Protein 5FLW (pdb70)

Radius of gyration: 26.95 Å; Cα contacts (8 Å, |Δi|>4): 1816; chains: 2; bounding box: 67×59×71 Å

Solvent-accessible surface area: 22455 Å² total; per-residue (Å²): 144,69,43,0,9,16,47,2,93,13,93,85,62,88,40,0,6,1,1,0,1,2,6,32,85,28,75,116,27,21,32,0,0,0,6,18,10,89,132,25,74,67,7,31,1,1,12,0,7,13,6,103,68,16,84,52,3,138,32,61,36,84,5,1,82,58,33,78,117,38,0,3,0,0,57,71,57,3,5,32,12,0,5,1,0,65,0,85,77,64,34,83,26,0,1,2,2,2,0,1,24,82,116,93,52,52,1,4,1,1,1,1,25,5,110,40,21,48,14,122,10,59,4,28,2,0,3,2,22,36,22,23,42,3,36,12,1,1,23,16,50,13,112,113,25,30,1,20,1,0,0,0,0,84,86,56,0,1,2,0,3,84,6,6,116,27,4,20,2,1,33,46,52,10,9,48,44,119,5,53,150,55,84,77,0,3,29,1,2,7,8,5,30,21,118,42,36,16,2,2,0,0,0,41,38,45,104,125,107,22,12,21,2,42,9,0,18,5,107,66,8,105,14,129,28,49,105,15,109,64,8,10,64,158,51,27,88,0,15,4,0,27,0,3,16,3,8,22,58,48,141,58,59,36,72,0,125,112,4,6,0,1,0,0,8,44,61,82,170,69,16,6,56,0,24,0,0,1,0,51,6,72,8,46,143,22,89,4,45,2,87,44,39,146,122,36,70,48,86,63,118,130,140,66,47,0,9,16,42,2,84,13,87,93,49,89,43,0,7,2,1,0,3,1,6,35,72,26,83,115,38,23,35,0,0,0,6,18,11,104,133,26,63,69,7,34,2,1,10,0,10,14,6,105,67,14,76,50,3,139,34,73,36,83,5,2,88,59,36,79,121,56,2,1,0,0,57,87,48,0,6,25,12,0,5,2,0,66,0,85,71,64,36,83,27,0,1,1,3,1,0,0,30,85,119,74,47,45,0,4,0,1,2,2,24,5,111,36,24,50,12,123,9,58,6,29,2,0,0,2,20,40,24,22,40,3,41,12,2,1,22,15,46,11,101,115,24,29,1,19,0,0,0,0,0,81,84,54,0,1,2,0,2,79,5,5,115,28,4,20,1,1,34,46,56,10,9,49,44,121,4,53,151,56,82,78,0,2,22,1,2,7,8,5,17,24,115,42,35,16,2,1,0,0,0,40,36,50,94,113,104,19,13,22,2,42,15,0,19,5,111,65,9,106,13,132,26,47,103,14,104,58,8,9,67,159,52,29,88,0,14,4,0,20,0,3,16,3,7,18,58,42,141,64,58,40,67,0,118,110,5,5,0,2,0,1,10,31,58,86,170,72,10,5,59,0,23,1,0,1,0,52,7,72,10,47,138,20,89,4,44,2,93,37,48,146,119,32,71,48,85,64,115,127

Secondary structure (DSSP, 8-state):
---EEE--B-TTSSBP--SS-EEEEETTEEEEEEE--TT-SS---EEEEEESSSSS-EEEEEEE----TTSTTSTTSEEEEEEEEE-TTT--EEEEEEEE-TTS---EEEEEEESSTT-PPEEEEEEEETT----SEEEEE-TTS-EEEEEEETTTEEEEEEEPTTSSSEEEEEEEEPPTT-SS--EEEEEEEETTEEEEEEE---TTS----EEEEESSTTSPPPPPEESS-TTSHHHHSEEEEEEE-SSSTTS-S-EEEEEE---TT-GGG--EEEEEEEEETTEEE----TTSBS-S--/---EEE--B-TTSSBP--SS-EEEEETTEEEEEEE--TT-SS---EEEEEESSSS--EEEEEEE----TTSTTSTTSEEEEEEEEE-TTT--EEEEEEEE-TTS---EEEEEEESSTT-PPEEEEEEEETT----SEEEEE-TTS-EEEEEEETTTEEEEEEEPTTSSSEEEEEEEEPPTT-SS--EEEEEEEETTEEEEEEE-S-TTS----EEEEESSTTSPPPPPEESS-TTSHHHH-EEEEEEE-SSSTTS-S-EEEEEE---TTSGGG--EEEEE-EEETTEEE----TTSBS-S--

Foldseek 3Di:
DAFFWDQDDAPVGHGDQQALWAWDDDPQKIKIWHQQAQPHFFGAAIWIWIDNPVRHTHTLGGQEGQDDPPDLRHRQWGWHNKYWDQQVVPRKIKIWTQRAHPVGPPQWIWIWIANDPSHNTHTDDTDDDVPFHFGAWYKDADPVGWIWIWTWTAQFEIFTFTADSRRGGTDDRLAGDCADVGSYYFHLWEWAAAPQKIKIKGAHPPPLWAAQIWIWIANGSSDPTHHTGGAEDHPLSLLQFGWNYKFADDPDRNHGQKIKTKTWNADNVRRSRTIIGIAIWGDDDGHIHGDDDPPHDDHSHD/DAFFWDQDAAPVRHGDQQALWAWDQDPQKIKIWHAQAQPAFFHAAIWIWIDNPVRHTHTLGGQEGQDDPPDLRHRQWGWHNKYWDQQPVPRKIKIWTQRAHPVRPVQWIWIWIANDSSHNTHTDDTDDDVSFHFGAWDKDADPVRWIWIWTWTAQFEIFTFTADSRRGGTDDRLAGDPAPPGSYYFHLWEWAAAPQKIKIKGAHPPPLWQAQIWIWMASGSSDPIHHTDGQEDHPLSLLQFTWNYKFANDPDRNHGQWIKTKTWNADNVRRSRTIIGIAIWGDDDGHIHTDDDPPHPDGSHD

Nearest PDB structures (foldseek):
  5flw-assembly2_B  TM=1.002E+00  e=1.159E-60  Bifidobacterium bifidum S17
  7byt-assembly1_A  TM=9.485E-01  e=9.754E-29  Phanerodontia chrysosporium
  7byx-assembly4_D  TM=9.470E-01  e=1.621E-28  Phanerodontia chrysosporium
  7byv-assembly1_A  TM=9.436E-01  e=2.312E-28  Phanerodontia chrysosporium
  3nqh-assembly1_A  TM=9.311E-01  e=1.367E-27  Bacteroides thetaiotaomicron VPI-5482

B-factor: mean 21.94, std 13.7, range [8.06, 80.35]

CATH classification: 2.115.10.20

Sequence (604 aa):
DRFGAFLPHDTSGDVAQLHGIGLQKFGDTWYAYGENKVVNGNLFQGVCCYTTTDFIAWRSHGIVLDVQEDGSALAADRIGERPKVLHCPATGKYVMYIHAETPDYGYAHIGVAVVADAPTGPFAFQTTITWRGYLSRDIGVFQDEEDGSGYIIMSEDRDHGTHIYRLADDYLTIVEDVACERATDYPYGLESPTIIKKDGLYYWFGSQLTSWDTNDNKYSTATDLHGPWSEWKLFAPEGAKTYDSQVDIVVPLDDDPYNSEHFLFIGDRWQQEHDLGNSPIVQMPISIADGVASLTWSDTYEGTTHRDRFGAFLPHDTSSGDVAQLHGIGLQKFGDTWYAYGENKVNGNLFQGVCCYTTTDFIAWRSHGIVLDVQEDGSALAADRIGERPKVLHCPATGKYVMYIHAETPDYGYAHIGVAVVADAPTGPFAFQTTITWRGYLSRDIGVFQDEDGSGYIIMSEDRDHGTHIYRLADDYLTIIVEDVACERATDYPYGLESPTIIKKDGLYYWFGSQLTSWDTNDNKYSTATDLHGPWSEWKLFAPEGAKTYDSQVDIVVPLDDDPYNSSEHFLFIGDRWQEHDLGNSPIVQMPISIADGVASSLTWSDTYEEGTTHR

Structure (mmCIF, N/CA/C/O backbone):
data_5FLW
#
_entry.id   5FLW
#
_cell.length_a   64.926
_cell.length_b   67.343
_cell.length_c   202.126
_cell.angle_alpha   90.00
_cell.angle_beta   90.00
_cell.angle_gamma   90.00
#
_symmetry.space_group_name_H-M   'P 21 21 21'
#
loop_
_entity.id
_entity.type
_entity.pdbx_description
1 polymer EXO-BETA-1,3-GALACTANASE
2 non-polymer 2-[BIS-(2-HYDROXY-ETHYL)-AMINO]-2-HYDROXYMETHYL-PROPANE-1,3-DIOL
3 water water
#
loop_
_atom_site.group_PDB
_atom_site.id
_atom_site.type_symbol
_atom_site.label_atom_id
_atom_site.label_alt_id
_atom_site.label_comp_id
_atom_site.label_asym_id
_atom_site.label_entity_id
_atom_site.label_seq_id
_atom_site.pdbx_PDB_ins_code
_atom_site.Cartn_x
_atom_site.Cartn_y
_atom_site.Cartn_z
_atom_site.occupancy
_atom_site.B_iso_or_equiv
_atom_site.auth_seq_id
_atom_site.auth_comp_id
_atom_site.auth_asym_id
_atom_site.auth_atom_id
_atom_site.pdbx_PDB_model_num
ATOM 1 N N . ASP A 1 3 ? 14.204 17.629 -53.432 1.00 27.70 3 ASP A N 1
ATOM 2 C CA . ASP A 1 3 ? 14.871 16.365 -53.080 1.00 36.64 3 ASP A CA 1
ATOM 3 C C . ASP A 1 3 ? 15.701 15.860 -54.229 1.00 31.05 3 ASP A C 1
ATOM 4 O O . ASP A 1 3 ? 15.465 16.222 -55.376 1.00 34.40 3 ASP A O 1
ATOM 9 N N . ARG A 1 4 ? 16.602 14.934 -53.937 1.00 22.27 4 ARG A N 1
ATOM 10 C CA . ARG A 1 4 ? 17.425 14.318 -54.971 1.00 19.56 4 ARG A CA 1
ATOM 11 C C . ARG A 1 4 ? 17.140 12.821 -54.935 1.00 17.44 4 ARG A C 1
ATOM 12 O O . ARG A 1 4 ? 17.547 12.128 -54.000 1.00 19.61 4 ARG A O 1
ATOM 20 N N . PHE A 1 5 ? 16.397 12.332 -55.928 1.00 17.37 5 PHE A N 1
ATOM 21 C CA . PHE A 1 5 ? 16.009 10.931 -55.985 1.00 16.89 5 PHE A CA 1
ATOM 22 C C . PHE A 1 5 ? 16.497 10.285 -57.275 1.00 14.79 5 PHE A C 1
ATOM 23 O O . PHE A 1 5 ? 16.569 10.930 -58.328 1.00 15.74 5 PHE A O 1
ATOM 31 N N . GLY A 1 6 ? 16.798 8.987 -57.176 1.00 16.62 6 GLY A N 1
ATOM 32 C CA . GLY A 1 6 ? 17.233 8.176 -58.299 1.00 15.39 6 GLY A CA 1
ATOM 33 C C . GLY A 1 6 ? 18.527 7.449 -57.988 1.00 17.89 6 GLY A C 1
ATOM 34 O O . GLY A 1 6 ? 18.829 7.161 -56.815 1.00 16.18 6 GLY A O 1
ATOM 35 N N . ALA A 1 7 ? 19.294 7.146 -59.038 1.00 14.06 7 ALA A N 1
ATOM 36 C CA . ALA A 1 7 ? 20.573 6.463 -58.936 1.00 13.93 7 ALA A CA 1
ATOM 37 C C . ALA A 1 7 ? 21.660 7.457 -59.344 1.00 17.48 7 ALA A C 1
ATOM 38 O O . ALA A 1 7 ? 21.553 8.107 -60.394 1.00 15.16 7 ALA A O 1
ATOM 40 N N . PHE A 1 8 ? 22.692 7.597 -58.505 1.00 14.34 8 PHE A N 1
ATOM 41 C CA . PHE A 1 8 ? 23.725 8.589 -58.772 1.00 13.02 8 PHE A CA 1
ATOM 42 C C . PHE A 1 8 ? 24.930 8.321 -57.884 1.00 14.15 8 PHE A C 1
ATOM 43 O O . PHE A 1 8 ? 24.847 7.614 -56.860 1.00 12.56 8 PHE A O 1
ATOM 51 N N . LEU A 1 9 ? 26.056 8.908 -58.295 1.00 13.52 9 LEU A N 1
ATOM 52 C CA . LEU A 1 9 ? 27.270 8.870 -57.493 1.00 12.33 9 LEU A CA 1
ATOM 53 C C . LEU A 1 9 ? 27.363 10.183 -56.713 1.00 12.38 9 LEU A C 1
ATOM 54 O O . LEU A 1 9 ? 27.547 11.252 -57.322 1.00 12.93 9 LEU A O 1
ATOM 59 N N . PRO A 1 10 ? 27.211 10.163 -55.388 1.00 13.10 10 PRO A N 1
ATOM 60 C CA . PRO A 1 10 ? 27.235 11.418 -54.623 1.00 13.31 10 PRO A CA 1
ATOM 61 C C . PRO A 1 10 ? 28.650 11.975 -54.482 1.00 11.51 10 PRO A C 1
ATOM 62 O O . PRO A 1 10 ? 29.649 11.256 -54.533 1.00 11.63 10 PRO A O 1
ATOM 66 N N . HIS A 1 11 ? 28.692 13.300 -54.280 1.00 12.71 11 HIS A N 1
ATOM 67 C CA . HIS A 1 11 ? 29.898 14.077 -54.029 1.00 12.75 11 HIS A CA 1
ATOM 68 C C . HIS A 1 11 ? 29.692 14.915 -52.773 1.00 12.52 11 HIS A C 1
ATOM 69 O O . HIS A 1 11 ? 28.558 15.232 -52.397 1.00 14.48 11 HIS A O 1
ATOM 76 N N . ASP A 1 12 ? 30.794 15.187 -52.081 1.00 12.36 12 ASP A N 1
ATOM 77 C CA . ASP A 1 12 ? 30.723 16.081 -50.938 1.00 11.68 12 ASP A CA 1
ATOM 78 C C . ASP A 1 12 ? 31.015 17.528 -51.357 1.00 14.30 12 ASP A C 1
ATOM 79 O O . ASP A 1 12 ? 31.372 17.816 -52.508 1.00 13.78 12 ASP A O 1
ATOM 84 N N . THR A 1 13 ? 30.863 18.448 -50.406 1.00 13.29 13 THR A N 1
ATOM 85 C CA . THR A 1 13 ? 31.034 19.869 -50.702 1.00 14.24 13 THR A CA 1
ATOM 86 C C . THR A 1 13 ? 32.497 20.265 -50.916 1.00 14.53 13 THR A C 1
ATOM 87 O O . THR A 1 13 ? 32.762 21.426 -51.251 1.00 16.96 13 THR A O 1
ATOM 91 N N . SER A 1 14 ? 33.441 19.346 -50.707 1.00 15.66 14 SER A N 1
ATOM 92 C CA . SER A 1 14 ? 34.847 19.558 -51.019 1.00 15.73 14 SER A CA 1
ATOM 93 C C . SER A 1 14 ? 35.198 19.129 -52.444 1.00 15.89 14 SER A C 1
ATOM 94 O O . SER A 1 14 ? 36.354 19.293 -52.852 1.00 21.77 14 SER A O 1
ATOM 97 N N . GLY A 1 15 ? 34.245 18.584 -53.205 1.00 15.33 15 GLY A N 1
ATOM 98 C CA . GLY A 1 15 ? 34.539 18.116 -54.548 1.00 14.52 15 GLY A CA 1
ATOM 99 C C . GLY A 1 15 ? 34.984 16.661 -54.670 1.00 17.28 15 GLY A C 1
ATOM 100 O O . GLY A 1 15 ? 35.324 16.225 -55.776 1.00 21.40 15 GLY A O 1
ATOM 101 N N . ASP A 1 16 ? 35.078 15.917 -53.576 1.00 12.26 16 ASP A N 1
ATOM 102 C CA . ASP A 1 16 ? 35.411 14.494 -53.636 1.00 12.73 16 ASP A CA 1
ATOM 103 C C . ASP A 1 16 ? 34.159 13.622 -53.775 1.00 13.36 16 ASP A C 1
ATOM 104 O O . ASP A 1 16 ? 33.066 13.986 -53.311 1.00 13.07 16 ASP A O 1
ATOM 109 N N . VAL A 1 17 ? 34.320 12.453 -54.417 1.00 10.91 17 VAL A N 1
ATOM 110 C CA . VAL A 1 17 ? 33.273 11.449 -54.303 1.00 12.04 17 VAL A CA 1
ATOM 111 C C . VAL A 1 17 ? 32.955 11.196 -52.820 1.00 10.10 17 VAL A C 1
ATOM 112 O O . VAL A 1 17 ? 33.869 10.968 -52.020 1.00 14.56 17 VAL A O 1
ATOM 116 N N . ALA A 1 18 ? 31.660 11.222 -52.449 1.00 12.36 18 ALA A N 1
ATOM 117 C CA . ALA A 1 18 ? 31.256 10.906 -51.071 1.00 11.20 18 ALA A CA 1
ATOM 118 C C . ALA A 1 18 ? 31.192 9.383 -50.925 1.00 10.65 18 ALA A C 1
ATOM 119 O O . ALA A 1 18 ? 30.455 8.715 -51.661 1.00 12.69 18 ALA A O 1
ATOM 121 N N . GLN A 1 19 ? 31.970 8.834 -49.985 1.00 10.09 19 GLN A N 1
ATOM 122 C CA . GLN A 1 19 ? 32.056 7.388 -49.760 1.00 10.56 19 GLN A CA 1
ATOM 123 C C . GLN A 1 19 ? 30.841 6.905 -48.944 1.00 11.06 19 GLN A C 1
ATOM 124 O O . GLN A 1 19 ? 30.935 6.400 -47.815 1.00 11.07 19 GLN A O 1
ATOM 130 N N . LEU A 1 20 ? 29.667 7.074 -49.545 1.00 9.45 20 LEU A N 1
ATOM 131 C CA . LEU A 1 20 ? 28.408 6.720 -48.887 1.00 10.62 20 LEU A CA 1
ATOM 132 C C . LEU A 1 20 ? 28.047 5.260 -49.206 1.00 14.05 20 LEU A C 1
ATOM 133 O O . LEU A 1 20 ? 27.005 4.962 -49.807 1.00 15.02 20 LEU A O 1
ATOM 138 N N . HIS A 1 21 ? 28.935 4.348 -48.779 1.00 11.12 21 HIS A N 1
ATOM 139 C CA . HIS A 1 21 ? 28.832 2.924 -49.084 1.00 10.44 21 HIS A CA 1
ATOM 140 C C . HIS A 1 21 ? 28.596 2.143 -47.796 1.00 10.94 21 HIS A C 1
ATOM 141 O O . HIS A 1 21 ? 29.339 2.309 -46.814 1.00 10.11 21 HIS A O 1
ATOM 148 N N . GLY A 1 22 ? 27.572 1.289 -47.811 1.00 10.55 22 GLY A N 1
ATOM 149 C CA . GLY A 1 22 ? 27.215 0.505 -46.636 1.00 10.26 22 GLY A CA 1
ATOM 150 C C . GLY A 1 22 ? 26.909 1.349 -45.415 1.00 10.49 22 GLY A C 1
ATOM 151 O O . GLY A 1 22 ? 27.249 0.949 -44.303 1.00 10.80 22 GLY A O 1
ATOM 152 N N . ILE A 1 23 ? 26.223 2.501 -45.592 1.00 10.34 23 ILE A N 1
ATOM 153 C CA . ILE A 1 23 ? 26.224 3.528 -44.542 1.00 10.33 23 ILE A CA 1
ATOM 154 C C . ILE A 1 23 ? 25.336 3.170 -43.351 1.00 14.08 23 ILE A C 1
ATOM 155 O O . ILE A 1 23 ? 24.314 2.462 -43.458 1.00 12.68 23 ILE A O 1
ATOM 160 N N . GLY A 1 24 ? 25.721 3.728 -42.197 1.00 12.71 24 GLY A N 1
ATOM 161 C CA . GLY A 1 24 ? 24.786 4.002 -41.131 1.00 11.35 24 GLY A CA 1
ATOM 162 C C . GLY A 1 24 ? 24.401 5.470 -41.202 1.00 13.37 24 GLY A C 1
ATOM 163 O O . GLY A 1 24 ? 25.183 6.312 -41.678 1.00 12.82 24 GLY A O 1
ATOM 164 N N . LEU A 1 25 ? 23.169 5.766 -40.736 1.00 12.71 25 LEU A N 1
ATOM 165 C CA . LEU A 1 25 ? 22.641 7.125 -40.650 1.00 12.94 25 LEU A CA 1
ATOM 166 C C . LEU A 1 25 ? 22.015 7.331 -39.283 1.00 16.04 25 LEU A C 1
ATOM 167 O O . LEU A 1 25 ? 21.228 6.494 -38.825 1.00 17.30 25 LEU A O 1
ATOM 172 N N . GLN A 1 26 ? 22.313 8.476 -38.660 1.00 14.73 26 GLN A N 1
ATOM 173 C CA . GLN A 1 26 ? 21.740 8.864 -37.379 1.00 16.94 26 GLN A CA 1
ATOM 174 C C . GLN A 1 26 ? 21.460 10.353 -37.402 1.00 16.69 26 GLN A C 1
ATOM 175 O O . GLN A 1 26 ? 22.266 11.121 -37.922 1.00 16.18 26 GLN A O 1
ATOM 181 N N . LYS A 1 27 ? 20.321 10.759 -36.837 1.00 17.46 27 LYS A N 1
ATOM 182 C CA . LYS A 1 27 ? 20.009 12.173 -36.671 1.00 19.49 27 LYS A CA 1
ATOM 183 C C . LYS A 1 27 ? 20.341 12.569 -35.235 1.00 19.85 27 LYS A C 1
ATOM 184 O O . LYS A 1 27 ? 19.750 12.031 -34.293 1.00 22.87 27 LYS A O 1
ATOM 190 N N . PHE A 1 28 ? 21.312 13.474 -35.072 1.00 17.98 28 PHE A N 1
ATOM 191 C CA . PHE A 1 28 ? 21.683 14.032 -33.773 1.00 18.51 28 PHE A CA 1
ATOM 192 C C . PHE A 1 28 ? 21.454 15.536 -33.851 1.00 21.21 28 PHE A C 1
ATOM 193 O O . PHE A 1 28 ? 22.046 16.211 -34.707 1.00 23.59 28 PHE A O 1
ATOM 201 N N . GLY A 1 29 ? 20.642 16.068 -32.936 1.00 23.88 29 GLY A N 1
ATOM 202 C CA . GLY A 1 29 ? 20.168 17.432 -33.102 1.00 22.58 29 GLY A CA 1
ATOM 203 C C . GLY A 1 29 ? 19.336 17.569 -34.376 1.00 38.78 29 GLY A C 1
ATOM 204 O O . GLY A 1 29 ? 18.446 16.755 -34.680 1.00 25.67 29 GLY A O 1
ATOM 205 N N . ASP A 1 30 ? 19.646 18.594 -35.165 1.00 26.22 30 ASP A N 1
ATOM 206 C CA . ASP A 1 30 ? 18.919 18.878 -36.390 1.00 38.76 30 ASP A CA 1
ATOM 207 C C . ASP A 1 30 ? 19.652 18.378 -37.647 1.00 25.14 30 ASP A C 1
ATOM 208 O O . ASP A 1 30 ? 19.249 18.712 -38.771 1.00 28.43 30 ASP A O 1
ATOM 213 N N . THR A 1 31 ? 20.698 17.565 -37.477 1.00 20.11 31 THR A N 1
ATOM 214 C CA . THR A 1 31 ? 21.598 17.188 -38.558 1.00 19.35 31 THR A CA 1
ATOM 215 C C . THR A 1 31 ? 21.679 15.672 -38.690 1.00 19.31 31 THR A C 1
ATOM 216 O O . THR A 1 31 ? 21.742 14.956 -37.683 1.00 18.69 31 THR A O 1
ATOM 220 N N . TRP A 1 32 ? 21.681 15.183 -39.938 1.00 16.56 32 TRP A N 1
ATOM 221 C CA . TRP A 1 32 ? 21.903 13.773 -40.239 1.00 15.22 32 TRP A CA 1
ATOM 222 C C . TRP A 1 32 ? 23.397 13.489 -40.359 1.00 15.59 32 TRP A C 1
ATOM 223 O O . TRP A 1 32 ? 24.127 14.240 -41.013 1.00 16.06 32 TRP A O 1
ATOM 234 N N . TYR A 1 33 ? 23.840 12.409 -39.722 1.00 13.27 33 TYR A N 1
ATOM 235 C CA . TYR A 1 33 ? 25.219 11.948 -39.793 1.00 12.63 33 TYR A CA 1
ATOM 236 C C . TYR A 1 33 ? 25.250 10.612 -40.520 1.00 13.22 33 TYR A C 1
ATOM 237 O O . TYR A 1 33 ? 24.592 9.660 -40.083 1.00 15.23 33 TYR A O 1
ATOM 246 N N . ALA A 1 34 ? 26.036 10.529 -41.594 1.00 12.00 34 ALA A N 1
ATOM 247 C CA . ALA A 1 34 ? 26.269 9.276 -42.312 1.00 10.88 34 ALA A CA 1
ATOM 248 C C . ALA A 1 34 ? 27.670 8.753 -41.998 1.00 11.81 34 ALA A C 1
ATOM 249 O O . ALA A 1 34 ? 28.632 9.530 -41.922 1.00 12.73 34 ALA A O 1
ATOM 251 N N . TYR A 1 35 ? 27.788 7.436 -41.829 1.00 10.60 35 TYR A N 1
ATOM 252 C CA . TYR A 1 35 ? 29.081 6.784 -41.621 1.00 12.39 35 TYR A CA 1
ATOM 253 C C . TYR A 1 35 ? 29.234 5.737 -42.721 1.00 10.46 35 TYR A C 1
ATOM 254 O O . TYR A 1 35 ? 28.435 4.803 -42.786 1.00 11.94 35 TYR A O 1
ATOM 263 N N . GLY A 1 36 ? 30.247 5.890 -43.586 1.00 10.60 36 GLY A N 1
ATOM 264 C CA . GLY A 1 36 ? 30.374 5.033 -44.748 1.00 11.83 36 GLY A CA 1
ATOM 265 C C . GLY A 1 36 ? 31.734 4.366 -44.865 1.00 11.71 36 GLY A C 1
ATOM 266 O O . GLY A 1 36 ? 32.725 4.786 -44.248 1.00 10.25 36 GLY A O 1
ATOM 267 N N . GLU A 1 37 ? 31.768 3.290 -45.676 1.00 9.52 37 GLU A N 1
ATOM 268 C CA . GLU A 1 37 ? 33.031 2.613 -45.980 1.00 8.06 37 GLU A CA 1
ATOM 269 C C . GLU A 1 37 ? 33.863 3.461 -46.939 1.00 9.73 37 GLU A C 1
ATOM 270 O O . GLU A 1 37 ? 33.415 3.765 -48.040 1.00 11.27 37 GLU A O 1
ATOM 276 N N . ASN A 1 38 ? 35.095 3.812 -46.553 1.00 10.23 38 ASN A N 1
ATOM 277 C CA . ASN A 1 38 ? 36.023 4.422 -47.504 1.00 10.59 38 ASN A CA 1
ATOM 278 C C . ASN A 1 38 ? 36.543 3.321 -48.433 1.00 11.98 38 ASN A C 1
ATOM 279 O O . ASN A 1 38 ? 37.249 2.406 -47.979 1.00 11.62 38 ASN A O 1
ATOM 284 N N . LYS A 1 39 ? 36.207 3.391 -49.733 1.00 10.21 39 LYS A N 1
ATOM 285 C CA . LYS A 1 39 ? 36.588 2.332 -50.666 1.00 12.49 39 LYS A CA 1
ATOM 286 C C . LYS A 1 39 ? 37.381 2.853 -51.867 1.00 9.87 39 LYS A C 1
ATOM 287 O O . LYS A 1 39 ? 37.395 2.202 -52.923 1.00 12.07 39 LYS A O 1
ATOM 293 N N A VAL A 1 40 ? 38.068 3.997 -51.711 0.55 11.34 40 VAL A N 1
ATOM 294 N N B VAL A 1 40 ? 38.064 3.995 -51.713 0.45 11.83 40 VAL A N 1
ATOM 295 C CA A VAL A 1 40 ? 38.737 4.640 -52.849 0.55 12.21 40 VAL A CA 1
ATOM 296 C CA B VAL A 1 40 ? 38.730 4.643 -52.844 0.45 12.00 40 VAL A CA 1
ATOM 297 C C A VAL A 1 40 ? 39.752 3.719 -53.506 0.55 12.37 40 VAL A C 1
ATOM 298 C C B VAL A 1 40 ? 39.744 3.718 -53.506 0.45 12.73 40 VAL A C 1
ATOM 299 O O A VAL A 1 40 ? 39.979 3.800 -54.720 0.55 16.29 40 VAL A O 1
ATOM 300 O O B VAL A 1 40 ? 39.935 3.766 -54.728 0.45 15.98 40 VAL A O 1
ATOM 307 N N . ASN A 1 41 ? 40.379 2.842 -52.731 1.00 12.28 41 ASN A N 1
ATOM 308 C CA . ASN A 1 41 ? 41.398 1.944 -53.243 1.00 12.62 41 ASN A CA 1
ATOM 309 C C . ASN A 1 41 ? 41.014 0.469 -53.096 1.00 15.18 41 ASN A C 1
ATOM 310 O O . ASN A 1 41 ? 41.890 -0.385 -52.930 1.00 15.63 41 ASN A O 1
ATOM 315 N N . GLY A 1 42 ? 39.708 0.148 -53.154 1.00 11.73 42 GLY A N 1
ATOM 316 C CA . GLY A 1 42 ? 39.291 -1.248 -53.229 1.00 10.34 42 GLY A CA 1
ATOM 317 C C . GLY A 1 42 ? 38.623 -1.768 -51.962 1.00 12.60 42 GLY A C 1
ATOM 318 O O . GLY A 1 42 ? 38.066 -0.985 -51.186 1.00 12.21 42 GLY A O 1
ATOM 319 N N . ASN A 1 43 ? 38.690 -3.087 -51.725 1.00 12.83 43 ASN A N 1
ATOM 320 C CA . ASN A 1 43 ? 37.855 -3.762 -50.733 1.00 10.99 43 ASN A CA 1
ATOM 321 C C . ASN A 1 43 ? 38.449 -3.852 -49.325 1.00 12.49 43 ASN A C 1
ATOM 322 O O . ASN A 1 43 ? 37.730 -4.279 -48.409 1.00 10.42 43 ASN A O 1
ATOM 327 N N . LEU A 1 44 ? 39.728 -3.508 -49.123 1.00 11.42 44 LEU A N 1
ATOM 328 C CA . LEU A 1 44 ? 40.306 -3.639 -47.786 1.00 11.26 44 LEU A CA 1
ATOM 329 C C . LEU A 1 44 ? 39.984 -2.400 -46.934 1.00 9.48 44 LEU A C 1
ATOM 330 O O . LEU A 1 44 ? 39.613 -1.333 -47.437 1.00 10.54 44 LEU A O 1
ATOM 335 N N . PHE A 1 45 ? 40.149 -2.545 -45.622 1.00 11.10 45 PHE A N 1
ATOM 336 C CA . PHE A 1 45 ? 39.756 -1.468 -44.726 1.00 10.65 45 PHE A CA 1
ATOM 337 C C . PHE A 1 45 ? 40.623 -0.224 -44.927 1.00 12.50 45 PHE A C 1
ATOM 338 O O . PHE A 1 45 ? 41.857 -0.290 -44.803 1.00 11.96 45 PHE A O 1
ATOM 346 N N . GLN A 1 46 ? 39.964 0.926 -45.210 1.00 10.24 46 GLN A N 1
ATOM 347 C CA . GLN A 1 46 ? 40.629 2.206 -45.425 1.00 10.59 46 GLN A CA 1
ATOM 348 C C . GLN A 1 46 ? 40.032 3.291 -44.530 1.00 9.69 46 GLN A C 1
ATOM 349 O O . GLN A 1 46 ? 40.204 4.491 -44.796 1.00 12.06 46 GLN A O 1
ATOM 355 N N . GLY A 1 47 ? 39.313 2.896 -43.482 1.00 10.65 47 GLY A N 1
ATOM 356 C CA . GLY A 1 47 ? 38.706 3.858 -42.581 1.00 12.27 47 GLY A CA 1
ATOM 357 C C . GLY A 1 47 ? 37.205 4.002 -42.801 1.00 10.80 47 GLY A C 1
ATOM 358 O O . GLY A 1 47 ? 36.624 3.517 -43.788 1.00 10.73 47 GLY A O 1
ATOM 359 N N . VAL A 1 48 ? 36.585 4.681 -41.832 1.00 10.45 48 VAL A N 1
ATOM 360 C CA . VAL A 1 48 ? 35.175 5.036 -41.870 1.00 10.01 48 VAL A CA 1
ATOM 361 C C . VAL A 1 48 ? 35.090 6.543 -42.098 1.00 12.93 48 VAL A C 1
ATOM 362 O O . VAL A 1 48 ? 35.664 7.331 -41.331 1.00 11.02 48 VAL A O 1
ATOM 366 N N . CYS A 1 49 ? 34.367 6.925 -43.153 1.00 11.95 49 CYS A N 1
ATOM 367 C CA . CYS A 1 49 ? 34.136 8.320 -43.517 1.00 11.66 49 CYS A CA 1
ATOM 368 C C . CYS A 1 49 ? 32.835 8.822 -42.901 1.00 10.11 49 CYS A C 1
ATOM 369 O O . CYS A 1 49 ? 31.812 8.133 -42.952 1.00 13.18 49 CYS A O 1
ATOM 372 N N . CYS A 1 50 ? 32.861 10.063 -42.403 1.00 10.04 50 CYS A N 1
ATOM 373 C CA . CYS A 1 50 ? 31.680 10.706 -41.839 1.00 11.12 50 CYS A CA 1
ATOM 374 C C . CYS A 1 50 ? 31.264 11.891 -42.707 1.00 12.11 50 CYS A C 1
ATOM 375 O O . CYS A 1 50 ? 32.115 12.702 -43.099 1.00 13.06 50 CYS A O 1
ATOM 378 N N . TYR A 1 51 ? 29.953 11.988 -43.004 1.00 11.84 51 TYR A N 1
ATOM 379 C CA . TYR A 1 51 ? 29.376 13.139 -43.696 1.00 13.49 51 TYR A CA 1
ATOM 380 C C . TYR A 1 51 ? 28.125 13.607 -42.961 1.00 13.19 51 TYR A C 1
ATOM 381 O O . TYR A 1 51 ? 27.429 12.806 -42.329 1.00 13.78 51 TYR A O 1
ATOM 390 N N . THR A 1 52 ? 27.832 14.904 -43.049 1.00 12.95 52 THR A N 1
ATOM 391 C CA . THR A 1 52 ? 26.586 15.433 -42.507 1.00 13.81 52 THR A CA 1
ATOM 392 C C . THR A 1 52 ? 25.735 16.073 -43.601 1.00 13.92 52 THR A C 1
ATOM 393 O O . THR A 1 52 ? 26.241 16.536 -44.635 1.00 14.49 52 THR A O 1
ATOM 397 N N . THR A 1 53 ? 24.427 16.108 -43.346 1.00 15.54 53 THR A N 1
ATOM 398 C CA . THR A 1 53 ? 23.484 16.728 -44.268 1.00 14.68 53 THR A CA 1
ATOM 399 C C . THR A 1 53 ? 22.247 17.157 -43.497 1.00 16.69 53 THR A C 1
ATOM 400 O O . THR A 1 53 ? 21.916 16.598 -42.444 1.00 15.88 53 THR A O 1
ATOM 404 N N . THR A 1 54 ? 21.565 18.152 -44.043 1.00 15.59 54 THR A N 1
ATOM 405 C CA . THR A 1 54 ? 20.212 18.444 -43.610 1.00 20.20 54 THR A CA 1
ATOM 406 C C . THR A 1 54 ? 19.184 18.200 -44.705 1.00 26.77 54 THR A C 1
ATOM 407 O O . THR A 1 54 ? 17.977 18.262 -44.425 1.00 26.46 54 THR A O 1
ATOM 411 N N . ASP A 1 55 ? 19.623 17.881 -45.940 1.00 20.08 55 ASP A N 1
ATOM 412 C CA . ASP A 1 55 ? 18.682 17.740 -47.043 1.00 19.20 55 ASP A CA 1
ATOM 413 C C . ASP A 1 55 ? 18.904 16.513 -47.916 1.00 18.42 55 ASP A C 1
ATOM 414 O O . ASP A 1 55 ? 18.118 16.309 -48.852 1.00 18.79 55 ASP A O 1
ATOM 419 N N . PHE A 1 56 ? 19.937 15.707 -47.661 1.00 17.07 56 PHE A N 1
ATOM 420 C CA . PHE A 1 56 ? 20.291 14.557 -48.503 1.00 15.72 56 PHE A CA 1
ATOM 421 C C . PHE A 1 56 ? 20.621 14.968 -49.933 1.00 15.33 56 PHE A C 1
ATOM 422 O O . PHE A 1 56 ? 20.583 14.143 -50.847 1.00 15.87 56 PHE A O 1
ATOM 430 N N . ILE A 1 57 ? 20.963 16.239 -50.124 1.00 14.82 57 ILE A N 1
ATOM 431 C CA . ILE A 1 57 ? 21.497 16.751 -51.389 1.00 16.79 57 ILE A CA 1
ATOM 432 C C . ILE A 1 57 ? 22.973 17.116 -51.240 1.00 15.39 57 ILE A C 1
ATOM 433 O O . ILE A 1 57 ? 23.831 16.561 -51.933 1.00 17.27 57 ILE A O 1
ATOM 438 N N . ALA A 1 58 ? 23.291 18.044 -50.325 1.00 15.60 58 ALA A N 1
ATOM 439 C CA . ALA A 1 58 ? 24.669 18.440 -50.046 1.00 16.49 58 ALA A CA 1
ATOM 440 C C . ALA A 1 58 ? 25.220 17.647 -48.868 1.00 16.19 58 ALA A C 1
ATOM 441 O O . ALA A 1 58 ? 24.562 17.498 -47.831 1.00 16.28 58 ALA A O 1
ATOM 443 N N . TRP A 1 59 ? 26.445 17.168 -49.014 1.00 13.18 59 TRP A N 1
ATOM 444 C CA . TRP A 1 59 ? 27.074 16.343 -47.982 1.00 14.33 59 TRP A CA 1
ATOM 445 C C . TRP A 1 59 ? 28.380 16.988 -47.548 1.00 15.00 59 TRP A C 1
ATOM 446 O O . TRP A 1 59 ? 29.295 17.156 -48.361 1.00 15.37 59 TRP A O 1
ATOM 457 N N . ARG A 1 60 ? 28.465 17.356 -46.277 1.00 13.89 60 ARG A N 1
ATOM 458 C CA . ARG A 1 60 ? 29.685 17.960 -45.767 1.00 13.45 60 ARG A CA 1
ATOM 459 C C . ARG A 1 60 ? 30.578 16.879 -45.146 1.00 14.50 60 ARG A C 1
ATOM 460 O O . ARG A 1 60 ? 30.158 16.161 -44.233 1.00 15.31 60 ARG A O 1
ATOM 468 N N . SER A 1 61 ? 31.808 16.761 -45.633 1.00 12.74 61 SER A N 1
ATOM 469 C CA . SER A 1 61 ? 32.718 15.759 -45.112 1.00 12.59 61 SER A CA 1
ATOM 470 C C . SER A 1 61 ? 33.254 16.159 -43.734 1.00 15.46 61 SER A C 1
ATOM 471 O O . SER A 1 61 ? 33.619 17.319 -43.501 1.00 14.31 61 SER A O 1
ATOM 474 N N . HIS A 1 62 ? 33.318 15.188 -42.819 1.00 13.54 62 HIS A N 1
ATOM 475 C CA . HIS A 1 62 ? 34.041 15.318 -41.558 1.00 15.24 62 HIS A CA 1
ATOM 476 C C . HIS A 1 62 ? 35.275 14.409 -41.501 1.00 13.74 62 HIS A C 1
ATOM 477 O O . HIS A 1 62 ? 35.804 14.140 -40.411 1.00 14.90 62 HIS A O 1
ATOM 484 N N . GLY A 1 63 ? 35.720 13.911 -42.668 1.00 12.92 63 GLY A N 1
ATOM 485 C CA . GLY A 1 63 ? 36.936 13.134 -42.751 1.00 15.03 63 GLY A CA 1
ATOM 486 C C . GLY A 1 63 ? 36.770 11.712 -42.248 1.00 12.80 63 GLY A C 1
ATOM 487 O O . GLY A 1 63 ? 35.666 11.211 -42.015 1.00 12.87 63 GLY A O 1
ATOM 488 N N . ILE A 1 64 ? 37.912 11.052 -42.093 1.00 11.62 64 ILE A N 1
ATOM 489 C CA . ILE A 1 64 ? 37.957 9.687 -41.574 1.00 12.26 64 ILE A CA 1
ATOM 490 C C . ILE A 1 64 ? 37.855 9.762 -40.050 1.00 14.40 64 ILE A C 1
ATOM 491 O O . ILE A 1 64 ? 38.733 10.335 -39.393 1.00 15.34 64 ILE A O 1
ATOM 496 N N . VAL A 1 65 ? 36.785 9.173 -39.495 1.00 11.98 65 VAL A N 1
ATOM 497 C CA . VAL A 1 65 ? 36.507 9.214 -38.060 1.00 11.70 65 VAL A CA 1
ATOM 498 C C . VAL A 1 65 ? 36.899 7.921 -37.331 1.00 11.29 65 VAL A C 1
ATOM 499 O O . VAL A 1 65 ? 37.006 7.936 -36.097 1.00 12.90 65 VAL A O 1
ATOM 503 N N . LEU A 1 66 ? 37.110 6.818 -38.053 1.00 11.63 66 LEU A N 1
ATOM 504 C CA . LEU A 1 66 ? 37.725 5.606 -37.506 1.00 12.43 66 LEU A CA 1
ATOM 505 C C . LEU A 1 66 ? 38.843 5.234 -38.477 1.00 11.45 66 LEU A C 1
ATOM 506 O O . LEU A 1 66 ? 38.577 4.888 -39.637 1.00 12.24 66 LEU A O 1
ATOM 511 N N . ASP A 1 67 ? 40.081 5.363 -38.030 1.00 12.26 67 ASP A N 1
ATOM 512 C CA . ASP A 1 67 ? 41.224 5.168 -38.904 1.00 12.62 67 ASP A CA 1
ATOM 513 C C . ASP A 1 67 ? 41.506 3.684 -39.109 1.00 13.09 67 ASP A C 1
ATOM 514 O O . ASP A 1 67 ? 41.108 2.821 -38.314 1.00 11.76 67 ASP A O 1
ATOM 519 N N . VAL A 1 68 ? 42.237 3.403 -40.195 1.00 13.04 68 VAL A N 1
ATOM 520 C CA . VAL A 1 68 ? 42.973 2.151 -40.278 1.00 12.53 68 VAL A CA 1
ATOM 521 C C . VAL A 1 68 ? 43.864 2.037 -39.040 1.00 12.60 68 VAL A C 1
ATOM 522 O O . VAL A 1 68 ? 44.497 3.014 -38.623 1.00 14.87 68 VAL A O 1
ATOM 526 N N . GLN A 1 69 ? 43.896 0.849 -38.436 1.00 11.01 69 GLN A N 1
ATOM 527 C CA . GLN A 1 69 ? 44.645 0.604 -37.207 1.00 12.04 69 GLN A CA 1
ATOM 528 C C . GLN A 1 69 ? 45.986 -0.076 -37.529 1.00 12.30 69 GLN A C 1
ATOM 529 O O . GLN A 1 69 ? 46.302 -0.364 -38.687 1.00 12.56 69 GLN A O 1
ATOM 535 N N . GLU A 1 70 ? 46.778 -0.362 -36.494 1.00 12.56 70 GLU A N 1
ATOM 536 C CA . GLU A 1 70 ? 48.123 -0.862 -36.740 1.00 12.75 70 GLU A CA 1
ATOM 537 C C . GLU A 1 70 ? 48.098 -2.340 -37.130 1.00 13.20 70 GLU A C 1
ATOM 538 O O . GLU A 1 70 ? 47.151 -3.085 -36.836 1.00 12.99 70 GLU A O 1
ATOM 544 N N . ASP A 1 71 ? 49.164 -2.747 -37.819 1.00 14.08 71 ASP A N 1
ATOM 545 C CA . ASP A 1 71 ? 49.339 -4.137 -38.202 1.00 12.47 71 ASP A CA 1
ATOM 546 C C . ASP A 1 71 ? 49.229 -5.035 -36.973 1.00 15.22 71 ASP A C 1
ATOM 547 O O . ASP A 1 71 ? 49.762 -4.723 -35.903 1.00 14.30 71 ASP A O 1
ATOM 552 N N . GLY A 1 72 ? 48.537 -6.166 -37.137 1.00 14.68 72 GLY A N 1
ATOM 553 C CA . GLY A 1 72 ? 48.281 -7.091 -36.050 1.00 12.32 72 GLY A CA 1
ATOM 554 C C . GLY A 1 72 ? 46.941 -6.898 -35.356 1.00 15.55 72 GLY A C 1
ATOM 555 O O . GLY A 1 72 ? 46.546 -7.769 -34.554 1.00 16.35 72 GLY A O 1
ATOM 556 N N . SER A 1 73 ? 46.236 -5.793 -35.629 1.00 12.47 73 SER A N 1
ATOM 557 C CA . SER A 1 73 ? 44.890 -5.571 -35.108 1.00 9.69 73 SER A CA 1
ATOM 558 C C . SER A 1 73 ? 43.845 -5.995 -36.137 1.00 13.07 73 SER A C 1
ATOM 559 O O . SER A 1 73 ? 44.132 -6.188 -37.328 1.00 12.16 73 SER A O 1
ATOM 562 N N . ALA A 1 74 ? 42.595 -6.099 -35.657 1.00 10.06 74 ALA A N 1
ATOM 563 C CA . ALA A 1 74 ? 41.502 -6.556 -36.514 1.00 12.19 74 ALA A CA 1
ATOM 564 C C . ALA A 1 74 ? 41.057 -5.509 -37.537 1.00 10.21 74 ALA A C 1
ATOM 565 O O . ALA A 1 74 ? 40.241 -5.828 -38.413 1.00 12.39 74 ALA A O 1
ATOM 567 N N . LEU A 1 75 ? 41.568 -4.280 -37.458 1.00 10.24 75 LEU A N 1
ATOM 568 C CA . LEU A 1 75 ? 41.273 -3.238 -38.439 1.00 10.00 75 LEU A CA 1
ATOM 569 C C . LEU A 1 75 ? 42.547 -2.699 -39.088 1.00 10.44 75 LEU A C 1
ATOM 570 O O . LEU A 1 75 ? 42.607 -1.521 -39.474 1.00 11.02 75 LEU A O 1
ATOM 575 N N . ALA A 1 76 ? 43.573 -3.551 -39.209 1.00 11.75 76 ALA A N 1
ATOM 576 C CA . ALA A 1 76 ? 44.784 -3.219 -39.952 1.00 12.96 76 ALA A CA 1
ATOM 577 C C . ALA A 1 76 ? 44.476 -3.119 -41.456 1.00 12.87 76 ALA A C 1
ATOM 578 O O . ALA A 1 76 ? 43.394 -3.500 -41.932 1.00 11.70 76 ALA A O 1
ATOM 580 N N . ALA A 1 77 ? 45.460 -2.603 -42.211 1.00 12.23 77 ALA A N 1
ATOM 581 C CA . ALA A 1 77 ? 45.293 -2.328 -43.638 1.00 11.45 77 ALA A CA 1
ATOM 582 C C . ALA A 1 77 ? 45.035 -3.593 -44.450 1.00 11.88 77 ALA A C 1
ATOM 583 O O . ALA A 1 77 ? 44.542 -3.499 -45.573 1.00 13.55 77 ALA A O 1
ATOM 585 N N . ASP A 1 78 ? 45.373 -4.766 -43.917 1.00 11.75 78 ASP A N 1
ATOM 586 C CA . ASP A 1 78 ? 45.173 -6.019 -44.618 1.00 12.92 78 ASP A CA 1
ATOM 587 C C . ASP A 1 78 ? 43.844 -6.673 -44.278 1.00 13.33 78 ASP A C 1
ATOM 588 O O . ASP A 1 78 ? 43.532 -7.722 -44.861 1.00 15.58 78 ASP A O 1
ATOM 593 N N . ARG A 1 79 ? 43.063 -6.090 -43.364 1.00 10.59 79 ARG A N 1
ATOM 594 C CA . ARG A 1 79 ? 41.761 -6.612 -42.955 1.00 11.31 79 ARG A CA 1
ATOM 595 C C . ARG A 1 79 ? 40.633 -5.892 -43.706 1.00 12.34 79 ARG A C 1
ATOM 596 O O . ARG A 1 79 ? 40.862 -5.012 -44.538 1.00 12.59 79 ARG A O 1
ATOM 604 N N . ILE A 1 80 ? 39.410 -6.277 -43.360 1.00 10.68 80 ILE A N 1
ATOM 605 C CA . ILE A 1 80 ? 38.192 -5.724 -43.936 1.00 11.52 80 ILE A CA 1
ATOM 606 C C . ILE A 1 80 ? 37.286 -5.203 -42.815 1.00 10.09 80 ILE A C 1
ATOM 607 O O . ILE A 1 80 ? 37.142 -5.840 -41.781 1.00 10.48 80 ILE A O 1
ATOM 612 N N . GLY A 1 81 ? 36.690 -4.035 -43.030 1.00 10.44 81 GLY A N 1
ATOM 613 C CA . GLY A 1 81 ? 35.794 -3.407 -42.069 1.00 8.99 81 GLY A CA 1
ATOM 614 C C . GLY A 1 81 ? 34.632 -2.819 -42.838 1.00 10.42 81 GLY A C 1
ATOM 615 O O . GLY A 1 81 ? 34.797 -1.835 -43.546 1.00 10.73 81 GLY A O 1
ATOM 616 N N . GLU A 1 82 ? 33.462 -3.429 -42.696 1.00 10.37 82 GLU A N 1
ATOM 617 C CA . GLU A 1 82 ? 32.281 -3.017 -43.445 1.00 9.64 82 GLU A CA 1
ATOM 618 C C . GLU A 1 82 ? 31.032 -2.632 -42.657 1.00 10.82 82 GLU A C 1
ATOM 619 O O . GLU A 1 82 ? 30.874 -2.988 -41.498 1.00 10.67 82 GLU A O 1
ATOM 625 N N . ARG A 1 83 ? 30.148 -1.903 -43.331 1.00 9.63 83 ARG A N 1
ATOM 626 C CA . ARG A 1 83 ? 28.838 -1.519 -42.803 1.00 9.36 83 ARG A CA 1
ATOM 627 C C . ARG A 1 83 ? 28.897 -0.848 -41.425 1.00 9.32 83 ARG A C 1
ATOM 628 O O . ARG A 1 83 ? 28.197 -1.257 -40.493 1.00 10.88 83 ARG A O 1
ATOM 636 N N . PRO A 1 84 ? 29.687 0.230 -41.281 1.00 9.72 84 PRO A N 1
ATOM 637 C CA . PRO A 1 84 ? 29.780 0.908 -39.981 1.00 9.46 84 PRO A CA 1
ATOM 638 C C . PRO A 1 84 ? 28.430 1.481 -39.569 1.00 10.64 84 PRO A C 1
ATOM 639 O O . PRO A 1 84 ? 27.663 1.976 -40.401 1.00 11.29 84 PRO A O 1
ATOM 643 N N . LYS A 1 85 ? 28.162 1.417 -38.265 1.00 9.93 85 LYS A N 1
ATOM 644 C CA . LYS A 1 85 ? 26.935 1.939 -37.683 1.00 11.95 85 LYS A CA 1
ATOM 645 C C . LYS A 1 85 ? 27.296 2.668 -36.394 1.00 10.79 85 LYS A C 1
ATOM 646 O O . LYS A 1 85 ? 28.247 2.286 -35.708 1.00 11.00 85 LYS A O 1
ATOM 652 N N . VAL A 1 86 ? 26.520 3.702 -36.051 1.00 12.16 86 VAL A N 1
ATOM 653 C CA . VAL A 1 86 ? 26.731 4.481 -34.827 1.00 12.06 86 VAL A CA 1
ATOM 654 C C . VAL A 1 86 ? 25.413 4.607 -34.068 1.00 12.96 86 VAL A C 1
ATOM 655 O O . VAL A 1 86 ? 24.357 4.823 -34.673 1.00 14.24 86 VAL A O 1
ATOM 659 N N . LEU A 1 87 ? 25.477 4.487 -32.736 1.00 12.94 87 LEU A N 1
ATOM 660 C CA . LEU A 1 87 ? 24.361 4.828 -31.863 1.00 12.79 87 LEU A CA 1
ATOM 661 C C . LEU A 1 87 ? 24.864 5.761 -30.769 1.00 14.27 87 LEU A C 1
ATOM 662 O O . LEU A 1 87 ? 26.041 5.704 -30.369 1.00 13.38 87 LEU A O 1
ATOM 667 N N . HIS A 1 88 ? 23.964 6.634 -30.296 1.00 15.35 88 HIS A N 1
ATOM 668 C CA . HIS A 1 88 ? 24.231 7.487 -29.142 1.00 16.01 88 HIS A CA 1
ATOM 669 C C . HIS A 1 88 ? 23.675 6.783 -27.900 1.00 20.18 88 HIS A C 1
ATOM 670 O O . HIS A 1 88 ? 22.475 6.469 -27.846 1.00 16.36 88 HIS A O 1
ATOM 677 N N . CYS A 1 89 ? 24.558 6.518 -26.913 1.00 14.14 89 CYS A N 1
ATOM 678 C CA . CYS A 1 89 ? 24.195 5.713 -25.742 1.00 13.71 89 CYS A CA 1
ATOM 679 C C . CYS A 1 89 ? 23.520 6.584 -24.687 1.00 16.01 89 CYS A C 1
ATOM 680 O O . CYS A 1 89 ? 24.169 7.481 -24.133 1.00 17.15 89 CYS A O 1
ATOM 683 N N . PRO A 1 90 ? 22.251 6.340 -24.351 1.00 19.55 90 PRO A N 1
ATOM 684 C CA . PRO A 1 90 ? 21.592 7.224 -23.368 1.00 21.32 90 PRO A CA 1
ATOM 685 C C . PRO A 1 90 ? 22.243 7.206 -21.993 1.00 18.90 90 PRO A C 1
ATOM 686 O O . PRO A 1 90 ? 22.366 8.261 -21.346 1.00 21.63 90 PRO A O 1
ATOM 690 N N . ALA A 1 91 ? 22.698 6.031 -21.535 1.00 21.02 91 ALA A N 1
ATOM 691 C CA . ALA A 1 91 ? 23.187 5.940 -20.163 1.00 18.63 91 ALA A CA 1
ATOM 692 C C . ALA A 1 91 ? 24.527 6.642 -19.992 1.00 23.41 91 ALA A C 1
ATOM 693 O O . ALA A 1 91 ? 24.793 7.187 -18.921 1.00 23.96 91 ALA A O 1
ATOM 695 N N . THR A 1 92 ? 25.366 6.678 -21.038 1.00 19.80 92 THR A N 1
ATOM 696 C CA . THR A 1 92 ? 26.728 7.175 -20.917 1.00 17.87 92 THR A CA 1
ATOM 697 C C . THR A 1 92 ? 26.972 8.470 -21.675 1.00 17.90 92 THR A C 1
ATOM 698 O O . THR A 1 92 ? 27.973 9.138 -21.398 1.00 21.67 92 THR A O 1
ATOM 702 N N . GLY A 1 93 ? 26.123 8.809 -22.648 1.00 17.29 93 GLY A N 1
ATOM 703 C CA . GLY A 1 93 ? 26.358 9.933 -23.531 1.00 16.91 93 GLY A CA 1
ATOM 704 C C . GLY A 1 93 ? 27.410 9.703 -24.603 1.00 17.15 93 GLY A C 1
ATOM 705 O O . GLY A 1 93 ? 27.707 10.633 -25.373 1.00 18.63 93 GLY A O 1
ATOM 706 N N . LYS A 1 94 ? 28.024 8.525 -24.652 1.00 17.38 94 LYS A N 1
ATOM 707 C CA . LYS A 1 94 ? 29.040 8.265 -25.661 1.00 17.50 94 LYS A CA 1
ATOM 708 C C . LYS A 1 94 ? 28.398 7.903 -27.004 1.00 17.39 94 LYS A C 1
ATOM 709 O O . LYS A 1 94 ? 27.238 7.469 -27.089 1.00 16.48 94 LYS A O 1
ATOM 715 N N . TYR A 1 95 ? 29.175 8.093 -28.060 1.00 14.20 95 TYR A N 1
ATOM 716 C CA . TYR A 1 95 ? 28.829 7.604 -29.387 1.00 13.65 95 TYR A CA 1
ATOM 717 C C . TYR A 1 95 ? 29.610 6.314 -29.637 1.00 15.40 95 TYR A C 1
ATOM 718 O O . TYR A 1 95 ? 30.845 6.314 -29.594 1.00 15.37 95 TYR A O 1
ATOM 727 N N . VAL A 1 96 ? 28.891 5.211 -29.860 1.00 13.32 96 VAL A N 1
ATOM 728 C CA . VAL A 1 96 ? 29.498 3.897 -30.042 1.00 11.93 96 VAL A CA 1
ATOM 729 C C . VAL A 1 96 ? 29.340 3.501 -31.503 1.00 13.56 96 VAL A C 1
ATOM 730 O O . VAL A 1 96 ? 28.233 3.561 -32.059 1.00 12.24 96 VAL A O 1
ATOM 734 N N . MET A 1 97 ? 30.450 3.106 -32.122 1.00 10.75 97 MET A N 1
ATOM 735 C CA . MET A 1 97 ? 30.464 2.618 -33.485 1.00 10.44 97 MET A CA 1
ATOM 736 C C . MET A 1 97 ? 30.641 1.097 -33.503 1.00 10.14 97 MET A C 1
ATOM 737 O O . MET A 1 97 ? 31.426 0.538 -32.719 1.00 10.70 97 MET A O 1
ATOM 742 N N . TYR A 1 98 ? 29.877 0.441 -34.391 1.00 10.27 98 TYR A N 1
ATOM 743 C CA . TYR A 1 98 ? 29.934 -0.998 -34.643 1.00 9.76 98 TYR A CA 1
ATOM 744 C C . TYR A 1 98 ? 30.371 -1.213 -36.087 1.00 11.64 98 TYR A C 1
ATOM 745 O O . TYR A 1 98 ? 30.014 -0.428 -36.969 1.00 10.80 98 TYR A O 1
ATOM 754 N N . ILE A 1 99 ? 31.148 -2.266 -36.338 1.00 11.30 99 ILE A N 1
ATOM 755 C CA . ILE A 1 99 ? 31.635 -2.516 -37.693 1.00 10.69 99 ILE A CA 1
ATOM 756 C C . ILE A 1 99 ? 31.737 -4.018 -37.888 1.00 9.67 99 ILE A C 1
ATOM 757 O O . ILE A 1 99 ? 31.999 -4.765 -36.944 1.00 10.86 99 ILE A O 1
ATOM 762 N N . HIS A 1 100 ? 31.490 -4.466 -39.108 1.00 9.63 100 HIS A N 1
ATOM 763 C CA . HIS A 1 100 ? 31.747 -5.864 -39.433 1.00 10.59 100 HIS A CA 1
ATOM 764 C C . HIS A 1 100 ? 33.259 -6.001 -39.645 1.00 9.39 100 HIS A C 1
ATOM 765 O O . HIS A 1 100 ? 33.793 -5.517 -40.655 1.00 9.84 100 HIS A O 1
ATOM 772 N N . ALA A 1 101 ? 33.956 -6.609 -38.667 1.00 10.07 101 ALA A N 1
ATOM 773 C CA . ALA A 1 101 ? 35.383 -6.861 -38.791 1.00 10.01 101 ALA A CA 1
ATOM 774 C C . ALA A 1 101 ? 35.568 -8.222 -39.461 1.00 10.10 101 ALA A C 1
ATOM 775 O O . ALA A 1 101 ? 35.006 -9.229 -39.004 1.00 10.07 101 ALA A O 1
ATOM 777 N N . GLU A 1 102 ? 36.355 -8.247 -40.536 1.00 10.79 102 GLU A N 1
ATOM 778 C CA . GLU A 1 102 ? 36.422 -9.416 -41.397 1.00 10.48 102 GLU A CA 1
ATOM 779 C C . GLU A 1 102 ? 37.865 -9.596 -41.863 1.00 12.41 102 GLU A C 1
ATOM 780 O O . GLU A 1 102 ? 38.681 -8.683 -41.737 1.00 11.40 102 GLU A O 1
ATOM 786 N N . THR A 1 103 ? 38.174 -10.787 -42.386 1.00 12.06 103 THR A N 1
ATOM 787 C CA . THR A 1 103 ? 39.470 -11.073 -42.997 1.00 14.44 103 THR A CA 1
ATOM 788 C C . THR A 1 103 ? 39.255 -11.415 -44.473 1.00 13.69 103 THR A C 1
ATOM 789 O O . THR A 1 103 ? 38.134 -11.759 -44.870 1.00 14.11 103 THR A O 1
ATOM 793 N N . PRO A 1 104 ? 40.298 -11.318 -45.320 1.00 14.60 104 PRO A N 1
ATOM 794 C CA . PRO A 1 104 ? 40.105 -11.628 -46.755 1.00 17.40 104 PRO A CA 1
ATOM 795 C C . PRO A 1 104 ? 39.611 -13.045 -47.023 1.00 17.07 104 PRO A C 1
ATOM 796 O O . PRO A 1 104 ? 38.924 -13.271 -48.032 1.00 20.31 104 PRO A O 1
ATOM 800 N N . ASP A 1 105 ? 39.939 -14.005 -46.150 1.00 14.73 105 ASP A N 1
ATOM 801 C CA . ASP A 1 105 ? 39.426 -15.368 -46.289 1.00 17.00 105 ASP A CA 1
ATOM 802 C C . ASP A 1 105 ? 37.980 -15.493 -45.820 1.00 21.12 105 ASP A C 1
ATOM 803 O O . ASP A 1 105 ? 37.364 -16.554 -46.021 1.00 19.32 105 ASP A O 1
ATOM 808 N N . TYR A 1 106 ? 37.432 -14.442 -45.200 1.00 14.64 106 TYR A N 1
ATOM 809 C CA . TYR A 1 106 ? 36.024 -14.376 -44.830 1.00 14.47 106 TYR A CA 1
ATOM 810 C C . TYR A 1 106 ? 35.592 -15.318 -43.714 1.00 17.63 106 TYR A C 1
ATOM 811 O O . TYR A 1 106 ? 34.385 -15.510 -43.508 1.00 23.13 106 TYR A O 1
ATOM 820 N N . GLY A 1 107 ? 36.533 -15.831 -42.935 1.00 17.28 107 GLY A N 1
ATOM 821 C CA . GLY A 1 107 ? 36.262 -16.708 -41.820 1.00 15.48 107 GLY A CA 1
ATOM 822 C C . GLY A 1 107 ? 36.166 -16.049 -40.468 1.00 15.20 107 GLY A C 1
ATOM 823 O O . GLY A 1 107 ? 35.858 -16.744 -39.493 1.00 17.76 107 GLY A O 1
ATOM 824 N N . TYR A 1 108 ? 36.414 -14.741 -40.355 1.00 11.22 108 TYR A N 1
ATOM 825 C CA . TYR A 1 108 ? 36.484 -14.128 -39.025 1.00 10.86 108 TYR A CA 1
ATOM 826 C C . TYR A 1 108 ? 35.117 -13.742 -38.466 1.00 13.06 108 TYR A C 1
ATOM 827 O O . TYR A 1 108 ? 34.779 -14.094 -37.322 1.00 12.39 108 TYR A O 1
ATOM 836 N N . ALA A 1 109 ? 34.365 -12.942 -39.225 1.00 10.41 109 ALA A N 1
ATOM 837 C CA . ALA A 1 109 ? 32.952 -12.695 -38.962 1.00 10.34 109 ALA A CA 1
ATOM 838 C C . ALA A 1 109 ? 32.705 -12.205 -37.520 1.00 11.04 109 ALA A C 1
ATOM 839 O O . ALA A 1 109 ? 31.974 -12.824 -36.734 1.00 11.87 109 ALA A O 1
ATOM 841 N N . HIS A 1 110 ? 33.299 -11.056 -37.184 1.00 9.05 110 HIS A N 1
ATOM 842 C CA . HIS A 1 110 ? 33.111 -10.443 -35.870 1.00 9.67 110 HIS A CA 1
ATOM 843 C C . HIS A 1 110 ? 32.444 -9.070 -35.995 1.00 10.35 110 HIS A C 1
ATOM 844 O O . HIS A 1 110 ? 32.359 -8.481 -37.081 1.00 10.70 110 HIS A O 1
ATOM 851 N N . ILE A 1 111 ? 32.006 -8.549 -34.839 1.00 10.21 111 ILE A N 1
ATOM 852 C CA . ILE A 1 111 ? 31.621 -7.147 -34.678 1.00 10.32 111 ILE A CA 1
ATOM 853 C C . ILE A 1 111 ? 32.787 -6.433 -33.999 1.00 11.58 111 ILE A C 1
ATOM 854 O O . ILE A 1 111 ? 33.267 -6.886 -32.952 1.00 12.09 111 ILE A O 1
ATOM 859 N N . GLY A 1 112 ? 33.245 -5.320 -34.575 1.00 10.80 112 GLY A N 1
ATOM 860 C CA . GLY A 1 112 ? 34.185 -4.429 -33.898 1.00 10.76 112 GLY A CA 1
ATOM 861 C C . GLY A 1 112 ? 33.448 -3.278 -33.227 1.00 9.58 112 GLY A C 1
ATOM 862 O O . GLY A 1 112 ? 32.427 -2.807 -33.738 1.00 11.58 112 GLY A O 1
ATOM 863 N N . VAL A 1 113 ? 33.955 -2.852 -32.064 1.00 10.15 113 VAL A N 1
ATOM 864 C CA . VAL A 1 113 ? 33.346 -1.798 -31.248 1.00 12.41 113 VAL A CA 1
ATOM 865 C C . VAL A 1 113 ? 34.383 -0.691 -31.031 1.00 12.15 113 VAL A C 1
ATOM 866 O O . VAL A 1 113 ? 35.510 -0.972 -30.598 1.00 11.09 113 VAL A O 1
ATOM 870 N N . ALA A 1 114 ? 33.993 0.567 -31.333 1.00 11.07 114 ALA A N 1
ATOM 871 C CA . ALA A 1 114 ? 34.799 1.769 -31.090 1.00 13.94 114 ALA A CA 1
ATOM 872 C C . ALA A 1 114 ? 33.920 2.836 -30.423 1.00 12.26 114 ALA A C 1
ATOM 873 O O . ALA A 1 114 ? 32.688 2.805 -30.535 1.00 13.74 114 ALA A O 1
ATOM 875 N N A VAL A 1 115 ? 34.555 3.785 -29.725 0.58 12.99 115 VAL A N 1
ATOM 876 N N B VAL A 1 115 ? 34.557 3.778 -29.725 0.42 12.95 115 VAL A N 1
ATOM 877 C CA A VAL A 1 115 ? 33.835 4.745 -28.884 0.58 13.54 115 VAL A CA 1
ATOM 878 C CA B VAL A 1 115 ? 33.827 4.761 -28.928 0.42 10.63 115 VAL A CA 1
ATOM 879 C C A VAL A 1 115 ? 34.386 6.161 -29.082 0.58 12.98 115 VAL A C 1
ATOM 880 C C B VAL A 1 115 ? 34.383 6.165 -29.148 0.42 13.66 115 VAL A C 1
ATOM 881 O O A VAL A 1 115 ? 35.604 6.362 -29.176 0.58 13.85 115 VAL A O 1
ATOM 882 O O B VAL A 1 115 ? 35.589 6.363 -29.329 0.42 15.81 115 VAL A O 1
ATOM 889 N N . ALA A 1 116 ? 33.491 7.147 -29.097 1.00 13.28 116 ALA A N 1
ATOM 890 C CA . ALA A 1 116 ? 33.873 8.551 -29.210 1.00 14.19 116 ALA A CA 1
ATOM 891 C C . ALA A 1 116 ? 33.031 9.400 -28.262 1.00 14.69 116 ALA A C 1
ATOM 892 O O . ALA A 1 116 ? 31.917 9.031 -27.888 1.00 16.43 116 ALA A O 1
ATOM 894 N N . ASP A 1 117 ? 33.555 10.585 -27.922 1.00 14.93 117 ASP A N 1
ATOM 895 C CA . ASP A 1 117 ? 32.785 11.568 -27.151 1.00 15.68 117 ASP A CA 1
ATOM 896 C C . ASP A 1 117 ? 31.887 12.449 -28.003 1.00 15.99 117 ASP A C 1
ATOM 897 O O . ASP A 1 117 ? 30.978 13.085 -27.460 1.00 18.48 117 ASP A O 1
ATOM 902 N N . ALA A 1 118 ? 32.131 12.520 -29.307 1.00 17.25 118 ALA A N 1
ATOM 903 C CA . ALA A 1 118 ? 31.394 13.357 -30.243 1.00 15.92 118 ALA A CA 1
ATOM 904 C C . ALA A 1 118 ? 31.042 12.512 -31.471 1.00 15.08 118 ALA A C 1
ATOM 905 O O . ALA A 1 118 ? 31.748 11.534 -31.758 1.00 15.75 118 ALA A O 1
ATOM 907 N N . PRO A 1 119 ? 29.956 12.847 -32.189 1.00 15.75 119 PRO A N 1
ATOM 908 C CA . PRO A 1 119 ? 29.582 12.028 -33.363 1.00 14.68 119 PRO A CA 1
ATOM 909 C C . PRO A 1 119 ? 30.569 12.106 -34.522 1.00 18.54 119 PRO A C 1
ATOM 910 O O . PRO A 1 119 ? 30.533 11.225 -35.403 1.00 19.02 119 PRO A O 1
ATOM 914 N N . THR A 1 120 ? 31.474 13.083 -34.529 1.00 16.08 120 THR A N 1
ATOM 915 C CA . THR A 1 120 ? 32.503 13.170 -35.555 1.00 16.36 120 THR A CA 1
ATOM 916 C C . THR A 1 120 ? 33.825 12.584 -35.101 1.00 14.94 120 THR A C 1
ATOM 917 O O . THR A 1 120 ? 34.849 12.828 -35.753 1.00 19.01 120 THR A O 1
ATOM 921 N N . GLY A 1 121 ? 33.831 11.815 -34.010 1.00 17.03 121 GLY A N 1
ATOM 922 C CA . GLY A 1 121 ? 35.032 11.147 -33.562 1.00 14.31 121 GLY A CA 1
ATOM 923 C C . GLY A 1 121 ? 36.068 12.077 -32.953 1.00 18.74 121 GLY A C 1
ATOM 924 O O . GLY A 1 121 ? 35.731 13.154 -32.472 1.00 18.58 121 GLY A O 1
ATOM 925 N N . PRO A 1 122 ? 37.346 11.657 -32.947 1.00 18.80 122 PRO A N 1
ATOM 926 C CA . PRO A 1 122 ? 37.837 10.349 -33.417 1.00 18.35 122 PRO A CA 1
ATOM 927 C C . PRO A 1 122 ? 37.296 9.185 -32.589 1.00 16.20 122 PRO A C 1
ATOM 928 O O . PRO A 1 122 ? 37.135 9.320 -31.377 1.00 17.17 122 PRO A O 1
ATOM 932 N N . PHE A 1 123 ? 36.972 8.075 -33.239 1.00 14.22 123 PHE A N 1
ATOM 933 C CA . PHE A 1 123 ? 36.545 6.863 -32.548 1.00 12.77 123 PHE A CA 1
ATOM 934 C C . PHE A 1 123 ? 37.782 6.044 -32.175 1.00 15.36 123 PHE A C 1
ATOM 935 O O . PHE A 1 123 ? 38.722 5.900 -32.970 1.00 17.04 123 PHE A O 1
ATOM 943 N N . ALA A 1 124 ? 37.801 5.543 -30.941 1.00 13.97 124 ALA A N 1
ATOM 944 C CA . ALA A 1 124 ? 38.887 4.705 -30.444 1.00 12.10 124 ALA A CA 1
ATOM 945 C C . ALA A 1 124 ? 38.441 3.242 -30.509 1.00 13.59 124 ALA A C 1
ATOM 946 O O . ALA A 1 124 ? 37.432 2.858 -29.887 1.00 13.06 124 ALA A O 1
ATOM 948 N N . PHE A 1 125 ? 39.180 2.436 -31.269 1.00 11.40 125 PHE A N 1
ATOM 949 C CA . PHE A 1 125 ? 38.863 1.026 -31.443 1.00 10.69 125 PHE A CA 1
ATOM 950 C C . PHE A 1 125 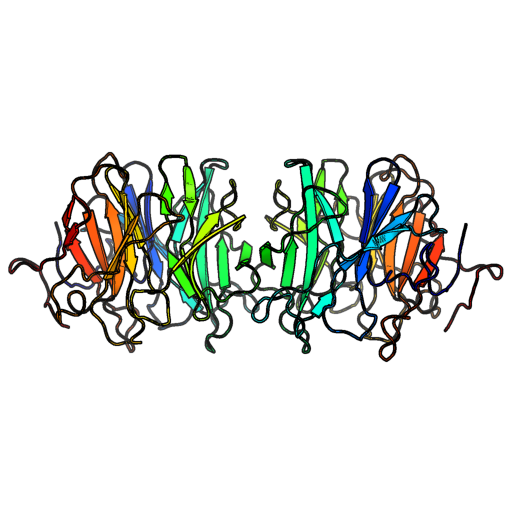? 39.156 0.244 -30.156 1.00 12.83 125 PHE A C 1
ATOM 951 O O . PHE A 1 125 ? 40.294 0.256 -29.654 1.00 11.57 125 PHE A O 1
ATOM 959 N N . GLN A 1 126 ? 38.146 -0.493 -29.669 1.00 11.45 126 GLN A N 1
ATOM 960 C CA . GLN A 1 126 ? 38.249 -1.233 -28.408 1.00 11.10 126 GLN A CA 1
ATOM 961 C C . GLN A 1 126 ? 38.262 -2.751 -28.576 1.00 13.83 126 GLN A C 1
ATOM 962 O O . GLN A 1 126 ? 39.314 -3.374 -28.409 1.00 15.86 126 GLN A O 1
ATOM 968 N N . THR A 1 127 ? 37.139 -3.368 -28.919 1.00 10.67 127 THR A N 1
ATOM 969 C CA . THR A 1 127 ? 37.006 -4.819 -28.874 1.00 10.44 127 THR A CA 1
ATOM 970 C C . THR A 1 127 ? 36.572 -5.374 -30.235 1.00 10.64 127 THR A C 1
ATOM 971 O O . THR A 1 127 ? 36.040 -4.658 -31.099 1.00 10.05 127 THR A O 1
ATOM 975 N N . THR A 1 128 ? 36.765 -6.684 -30.410 1.00 10.59 128 THR A N 1
ATOM 976 C CA . THR A 1 128 ? 35.945 -7.442 -31.346 1.00 9.44 128 THR A CA 1
ATOM 977 C C . THR A 1 128 ? 35.162 -8.451 -30.516 1.00 11.73 128 THR A C 1
ATOM 978 O O . THR A 1 128 ? 35.663 -8.949 -29.499 1.00 10.99 128 THR A O 1
ATOM 982 N N . ILE A 1 129 ? 33.891 -8.677 -30.900 1.00 10.47 129 ILE A N 1
ATOM 983 C CA . ILE A 1 129 ? 32.994 -9.522 -30.129 1.00 11.85 129 ILE A CA 1
ATOM 984 C C . ILE A 1 129 ? 32.168 -10.395 -31.065 1.00 12.60 129 ILE A C 1
ATOM 985 O O . ILE A 1 129 ? 31.964 -10.077 -32.242 1.00 11.48 129 ILE A O 1
ATOM 990 N N . THR A 1 130 ? 31.674 -11.5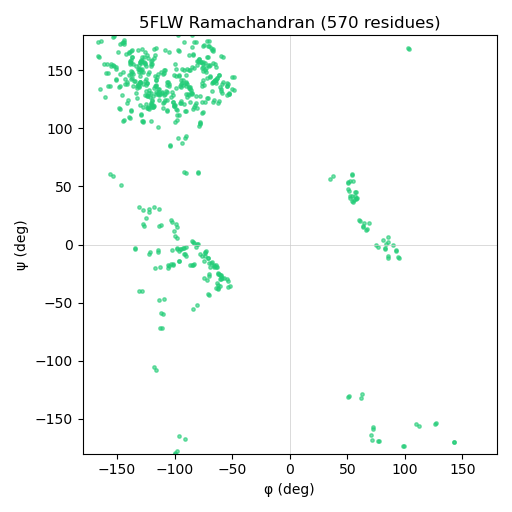01 -30.504 1.00 10.21 130 THR A N 1
ATOM 991 C CA . THR A 1 130 ? 30.640 -12.333 -31.117 1.00 10.94 130 THR A CA 1
ATOM 992 C C . THR A 1 130 ? 29.654 -12.689 -30.012 1.00 12.33 130 THR A C 1
ATOM 993 O O . THR A 1 130 ? 29.977 -12.586 -28.831 1.00 11.18 130 THR A O 1
ATOM 997 N N . TRP A 1 131 ? 28.443 -13.109 -30.403 1.00 11.71 131 TRP A N 1
ATOM 998 C CA . TRP A 1 131 ? 27.531 -13.779 -29.474 1.00 11.19 131 TRP A CA 1
ATOM 999 C C . TRP A 1 131 ? 27.811 -15.279 -29.555 1.00 12.79 131 TRP A C 1
ATOM 1000 O O . TRP A 1 131 ? 27.635 -15.885 -30.615 1.00 12.39 131 TRP A O 1
ATOM 1011 N N . ARG A 1 132 ? 28.294 -15.874 -28.454 1.00 12.62 132 ARG A N 1
ATOM 1012 C CA . ARG A 1 132 ? 28.450 -17.328 -28.334 1.00 13.05 132 ARG A CA 1
ATOM 1013 C C . ARG A 1 132 ? 29.454 -17.939 -29.323 1.00 11.85 132 ARG A C 1
ATOM 1014 O O . ARG A 1 132 ? 29.457 -19.169 -29.520 1.00 12.10 132 ARG A O 1
ATOM 1022 N N . GLY A 1 133 ? 30.305 -17.117 -29.944 1.00 12.29 133 GLY A N 1
ATOM 1023 C CA . GLY A 1 133 ? 31.168 -17.575 -31.010 1.00 11.21 133 GLY A CA 1
ATOM 1024 C C . GLY A 1 133 ? 30.529 -17.605 -32.389 1.00 12.91 133 GLY A C 1
ATOM 1025 O O . GLY A 1 133 ? 31.208 -17.991 -33.351 1.00 14.62 133 GLY A O 1
ATOM 1026 N N . TYR A 1 134 ? 29.259 -17.202 -32.520 1.00 11.42 134 TYR A N 1
ATOM 1027 C CA . TYR A 1 134 ? 28.554 -17.297 -33.796 1.00 11.94 134 TYR A CA 1
ATOM 1028 C C . TYR A 1 134 ? 29.097 -16.294 -34.811 1.00 12.61 134 TYR A C 1
ATOM 1029 O O . TYR A 1 134 ? 29.581 -15.210 -34.458 1.00 11.88 134 TYR A O 1
ATOM 1038 N N . LEU A 1 135 ? 28.947 -16.645 -36.096 1.00 10.27 135 LEU A N 1
ATOM 1039 C CA . LEU A 1 135 ? 29.287 -15.736 -37.182 1.00 10.37 135 LEU A CA 1
ATOM 1040 C C . LEU A 1 135 ? 28.458 -14.464 -37.118 1.00 9.19 135 LEU A C 1
ATOM 1041 O O . LEU A 1 135 ? 27.239 -14.509 -36.943 1.00 11.24 135 LEU A O 1
ATOM 1046 N N . SER A 1 136 ? 29.113 -13.321 -37.311 1.00 9.59 136 SER A N 1
ATOM 1047 C CA . SER A 1 136 ? 28.444 -12.041 -37.541 1.00 10.59 136 SER A CA 1
ATOM 1048 C C . SER A 1 136 ? 29.070 -11.385 -38.774 1.00 12.84 136 SER A C 1
ATOM 1049 O O . SER A 1 136 ? 30.289 -11.160 -38.811 1.00 11.69 136 SER A O 1
ATOM 1052 N N . ARG A 1 137 ? 28.260 -11.125 -39.800 1.00 10.71 137 ARG A N 1
ATOM 1053 C CA . ARG A 1 137 ? 28.744 -10.426 -40.993 1.00 8.68 137 ARG A CA 1
ATOM 1054 C C . ARG A 1 137 ? 28.003 -9.098 -41.170 1.00 11.43 137 ARG A C 1
ATOM 1055 O O . ARG A 1 137 ? 28.245 -8.181 -40.383 1.00 10.90 137 ARG A O 1
ATOM 1063 N N . ASP A 1 138 ? 27.070 -8.967 -42.121 1.00 10.51 138 ASP A N 1
ATOM 1064 C CA . ASP A 1 138 ? 26.374 -7.680 -42.263 1.00 10.71 138 ASP A CA 1
ATOM 1065 C C . ASP A 1 138 ? 25.679 -7.300 -40.962 1.00 9.58 138 ASP A C 1
ATOM 1066 O O . ASP A 1 138 ? 25.109 -8.155 -40.272 1.00 11.70 138 ASP A O 1
ATOM 1071 N N . ILE A 1 139 ? 25.742 -6.010 -40.618 1.00 9.67 139 ILE A N 1
ATOM 1072 C CA . ILE A 1 139 ? 25.112 -5.492 -39.415 1.00 9.56 139 ILE A CA 1
ATOM 1073 C C . ILE A 1 139 ? 24.275 -4.258 -39.750 1.00 11.00 139 ILE A C 1
ATOM 1074 O O . ILE A 1 139 ? 24.506 -3.565 -40.749 1.00 11.90 139 ILE A O 1
ATOM 1079 N N . GLY A 1 140 ? 23.291 -3.999 -38.868 1.00 10.83 140 GLY A N 1
ATOM 1080 C CA . GLY A 1 140 ? 22.594 -2.730 -38.805 1.00 12.60 140 GLY A CA 1
ATOM 1081 C C . GLY A 1 140 ? 22.289 -2.422 -37.350 1.00 10.73 140 GLY A C 1
ATOM 1082 O O . GLY A 1 140 ? 22.556 -3.241 -36.475 1.00 11.91 140 GLY A O 1
ATOM 1083 N N . VAL A 1 141 ? 21.742 -1.230 -37.089 1.00 11.63 141 VAL A N 1
ATOM 1084 C CA . VAL A 1 141 ? 21.379 -0.852 -35.723 1.00 12.65 141 VAL A CA 1
ATOM 1085 C C . VAL A 1 141 ? 19.944 -0.321 -35.649 1.00 15.97 141 VAL A C 1
ATOM 1086 O O . VAL A 1 141 ? 19.379 0.191 -36.626 1.00 15.52 141 VAL A O 1
ATOM 1090 N N . PHE A 1 142 ? 19.365 -0.411 -34.447 1.00 14.89 142 PHE A N 1
ATOM 1091 C CA . PHE A 1 142 ? 18.058 0.174 -34.189 1.00 12.65 142 PHE A CA 1
ATOM 1092 C C . PHE A 1 142 ? 17.992 0.628 -32.727 1.00 15.46 142 PHE A C 1
ATOM 1093 O O . PHE A 1 142 ? 18.417 -0.092 -31.823 1.00 15.50 142 PHE A O 1
ATOM 1101 N N . GLN A 1 143 ? 17.470 1.831 -32.510 1.00 14.42 143 GLN A N 1
ATOM 1102 C CA . GLN A 1 143 ? 17.269 2.382 -31.175 1.00 19.15 143 GLN A CA 1
ATOM 1103 C C . GLN A 1 143 ? 15.775 2.631 -30.976 1.00 18.28 143 GLN A C 1
ATOM 1104 O O . GLN A 1 143 ? 15.164 3.410 -31.721 1.00 17.01 143 GLN A O 1
ATOM 1110 N N . ASP A 1 144 ? 15.190 1.953 -29.986 1.00 16.39 144 ASP A N 1
ATOM 1111 C CA . ASP A 1 144 ? 13.755 1.990 -29.729 1.00 18.18 144 ASP A CA 1
ATOM 1112 C C . ASP A 1 144 ? 13.381 3.212 -28.862 1.00 25.77 144 ASP A C 1
ATOM 1113 O O . ASP A 1 144 ? 14.252 3.924 -28.332 1.00 19.64 144 ASP A O 1
ATOM 1118 N N A GLU A 1 145 ? 12.056 3.428 -28.724 0.50 19.87 145 GLU A N 1
ATOM 1119 N N B GLU A 1 145 ? 12.055 3.445 -28.731 0.50 19.88 145 GLU A N 1
ATOM 1120 C CA A GLU A 1 145 ? 11.550 4.628 -28.060 0.50 22.02 145 GLU A CA 1
ATOM 1121 C CA B GLU A 1 145 ? 11.578 4.647 -28.044 0.50 21.24 145 GLU A CA 1
ATOM 1122 C C A GLU A 1 145 ? 11.897 4.650 -26.577 0.50 24.38 145 GLU A C 1
ATOM 1123 C C B GLU A 1 145 ? 11.965 4.652 -26.575 0.50 24.00 145 GLU A C 1
ATOM 1124 O O A GLU A 1 145 ? 12.012 5.729 -25.982 0.50 28.54 145 GLU A O 1
ATOM 1125 O O B GLU A 1 145 ? 12.147 5.722 -25.983 0.50 31.93 145 GLU A O 1
ATOM 1136 N N . ASP A 1 146 ? 12.061 3.474 -25.968 1.00 23.85 146 ASP A N 1
ATOM 1137 C CA . ASP A 1 146 ? 12.437 3.362 -24.564 1.00 23.03 146 ASP A CA 1
ATOM 1138 C C . ASP A 1 146 ? 13.935 3.524 -24.326 1.00 25.68 146 ASP A C 1
ATOM 1139 O O . ASP A 1 146 ? 14.368 3.390 -23.177 1.00 23.76 146 ASP A O 1
ATOM 1144 N N . GLY A 1 147 ? 14.734 3.749 -25.383 1.00 22.41 147 GLY A N 1
ATOM 1145 C CA . GLY A 1 147 ? 16.174 3.896 -25.263 1.00 23.83 147 GLY A CA 1
ATOM 1146 C C . GLY A 1 147 ? 16.963 2.618 -25.436 1.00 19.51 147 GLY A C 1
ATOM 1147 O O . GLY A 1 147 ? 18.194 2.664 -25.402 1.00 17.69 147 GLY A O 1
ATOM 1148 N N . SER A 1 148 ? 16.302 1.473 -25.581 1.00 18.57 148 SER A N 1
ATOM 1149 C CA . SER A 1 148 ? 17.036 0.240 -25.818 1.00 17.60 148 SER A CA 1
ATOM 1150 C C . SER A 1 148 ? 17.722 0.280 -27.175 1.00 17.76 148 SER A C 1
ATOM 1151 O O . SER A 1 148 ? 17.157 0.775 -28.158 1.00 17.40 148 SER A O 1
ATOM 1154 N N . GLY A 1 149 ? 18.960 -0.229 -27.222 1.00 16.75 149 GLY A N 1
ATOM 1155 C CA . GLY A 1 149 ? 19.727 -0.302 -28.450 1.00 13.45 149 GLY A CA 1
ATOM 1156 C C . GLY A 1 149 ? 19.860 -1.739 -28.919 1.00 15.87 149 GLY A C 1
ATOM 1157 O O . GLY A 1 149 ? 19.944 -2.671 -28.103 1.00 15.99 149 GLY A O 1
ATOM 1158 N N . TYR A 1 150 ? 19.913 -1.912 -30.241 1.00 14.87 150 TYR A N 1
ATOM 1159 C CA . TYR A 1 150 ? 19.973 -3.224 -30.860 1.00 16.84 150 TYR A CA 1
ATOM 1160 C C . TYR A 1 150 ? 20.941 -3.200 -32.026 1.00 14.51 150 TYR A C 1
ATOM 1161 O O . TYR A 1 150 ? 21.046 -2.202 -32.758 1.00 14.13 150 TYR A O 1
ATOM 1170 N N . ILE A 1 151 ? 21.614 -4.326 -32.209 1.00 11.98 151 ILE A N 1
ATOM 1171 C CA A ILE A 1 151 ? 22.398 -4.558 -33.406 0.52 12.82 151 ILE A CA 1
ATOM 1172 C CA B ILE A 1 151 ? 22.419 -4.583 -33.400 0.48 13.57 151 ILE A CA 1
ATOM 1173 C C . ILE A 1 151 ? 21.817 -5.777 -34.124 1.00 12.91 151 ILE A C 1
ATOM 1174 O O . ILE A 1 151 ? 21.580 -6.824 -33.504 1.00 13.28 151 ILE A O 1
ATOM 1183 N N . MET A 1 152 ? 21.544 -5.616 -35.423 1.00 11.11 152 MET A N 1
ATOM 1184 C CA . MET A 1 152 ? 21.100 -6.732 -36.245 1.00 12.18 152 MET A CA 1
ATOM 1185 C C . MET A 1 152 ? 22.324 -7.326 -36.912 1.00 13.48 152 MET A C 1
ATOM 1186 O O . MET A 1 152 ? 23.227 -6.589 -37.326 1.00 13.78 152 MET A O 1
ATOM 1191 N N . SER A 1 153 ? 22.361 -8.655 -37.017 1.00 10.83 153 SER A N 1
ATOM 1192 C CA . SER A 1 153 ? 23.607 -9.335 -37.376 1.00 13.00 153 SER A CA 1
ATOM 1193 C C . SER A 1 153 ? 23.305 -10.594 -38.177 1.00 11.37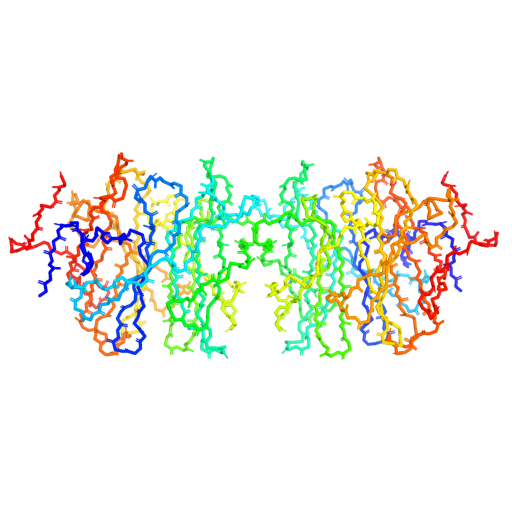 153 SER A C 1
ATOM 1194 O O . SER A 1 153 ? 22.738 -11.550 -37.633 1.00 12.29 153 SER A O 1
ATOM 1197 N N . GLU A 1 154 ? 23.751 -10.633 -39.433 1.00 11.81 154 GLU A N 1
ATOM 1198 C CA . GLU A 1 154 ? 23.536 -11.812 -40.266 1.00 10.39 154 GLU A CA 1
ATOM 1199 C C . GLU A 1 154 ? 24.536 -12.906 -39.900 1.00 9.83 154 GLU A C 1
ATOM 1200 O O . GLU A 1 154 ? 25.751 -12.671 -39.869 1.00 11.68 154 GLU A O 1
ATOM 1206 N N . ASP A 1 155 ? 24.012 -14.105 -39.634 1.00 11.46 155 ASP A N 1
ATOM 1207 C CA . ASP A 1 155 ? 24.774 -15.252 -39.141 1.00 12.03 155 ASP A CA 1
ATOM 1208 C C . ASP A 1 155 ? 24.451 -16.423 -40.067 1.00 13.41 155 ASP A C 1
ATOM 1209 O O . ASP A 1 155 ? 23.338 -16.977 -40.006 1.00 11.57 155 ASP A O 1
ATOM 1214 N N . ARG A 1 156 ? 25.416 -16.795 -40.932 1.00 12.29 156 ARG A N 1
ATOM 1215 C CA . ARG A 1 156 ? 25.109 -17.752 -42.008 1.00 12.72 156 ARG A CA 1
ATOM 1216 C C . ARG A 1 156 ? 24.610 -19.106 -41.488 1.00 15.57 156 ARG A C 1
ATOM 1217 O O . ARG A 1 156 ? 23.881 -19.814 -42.204 1.00 16.34 156 ARG A O 1
ATOM 1225 N N . ASP A 1 157 ? 24.993 -19.498 -40.263 1.00 12.66 157 ASP A N 1
ATOM 1226 C CA . ASP A 1 157 ? 24.586 -20.806 -39.761 1.00 14.17 157 ASP A CA 1
ATOM 1227 C C . ASP A 1 157 ? 23.185 -20.804 -39.142 1.00 15.63 157 ASP A C 1
ATOM 1228 O O . ASP A 1 157 ? 22.613 -21.886 -38.964 1.00 19.00 157 ASP A O 1
ATOM 1233 N N . HIS A 1 158 ? 22.626 -19.617 -38.777 1.00 15.32 158 HIS A N 1
ATOM 1234 C CA . HIS A 1 158 ? 21.397 -19.586 -37.972 1.00 16.27 158 HIS A CA 1
ATOM 1235 C C . HIS A 1 158 ? 20.279 -18.716 -38.530 1.00 18.59 158 HIS A C 1
ATOM 1236 O O . HIS A 1 158 ? 19.093 -19.101 -38.451 1.00 19.28 158 HIS A O 1
ATOM 1243 N N . GLY A 1 159 ? 20.608 -17.551 -39.062 1.00 14.12 159 GLY A N 1
ATOM 1244 C CA . GLY A 1 159 ? 19.634 -16.577 -39.480 1.00 15.98 159 GLY A CA 1
ATOM 1245 C C . GLY A 1 159 ? 20.164 -15.207 -39.152 1.00 14.95 159 GLY A C 1
ATOM 1246 O O . GLY A 1 159 ? 21.332 -15.041 -38.793 1.00 14.24 159 GLY A O 1
ATOM 1247 N N . THR A 1 160 ? 19.304 -14.195 -39.278 1.00 13.95 160 THR A N 1
ATOM 1248 C CA . THR A 1 160 ? 19.712 -12.838 -38.944 1.00 12.89 160 THR A CA 1
ATOM 1249 C C . THR A 1 160 ? 19.163 -12.494 -37.559 1.00 15.49 160 THR A C 1
ATOM 1250 O O . THR A 1 160 ? 17.950 -12.622 -37.314 1.00 13.16 160 THR A O 1
ATOM 1254 N N . HIS A 1 161 ? 20.082 -12.137 -36.644 1.00 14.02 161 HIS A N 1
ATOM 1255 C CA . HIS A 1 161 ? 19.755 -11.862 -35.253 1.00 13.80 161 HIS A CA 1
ATOM 1256 C C . HIS A 1 161 ? 19.351 -10.408 -35.068 1.00 13.10 161 HIS A C 1
ATOM 1257 O O . HIS A 1 161 ? 19.858 -9.506 -35.744 1.00 13.49 161 HIS A O 1
ATOM 1264 N N . ILE A 1 162 ? 18.487 -10.187 -34.085 1.00 14.78 162 ILE A N 1
ATOM 1265 C CA . ILE A 1 162 ? 18.359 -8.911 -33.389 1.00 12.30 162 ILE A CA 1
ATOM 1266 C C . ILE A 1 162 ? 18.974 -9.137 -32.015 1.00 15.85 162 ILE A C 1
ATOM 1267 O O . ILE A 1 162 ? 18.487 -9.974 -31.242 1.00 14.75 162 ILE A O 1
ATOM 1272 N N . TYR A 1 163 ? 20.077 -8.443 -31.728 1.00 13.93 163 TYR A N 1
ATOM 1273 C CA . TYR A 1 163 ? 20.778 -8.549 -30.455 1.00 12.67 163 TYR A CA 1
ATOM 1274 C C . TYR A 1 163 ? 20.536 -7.284 -29.638 1.00 14.21 163 TYR A C 1
ATOM 1275 O O . TYR A 1 163 ? 20.714 -6.174 -30.154 1.00 14.20 163 TYR A O 1
ATOM 1284 N N . ARG A 1 164 ? 20.170 -7.440 -28.368 1.00 13.25 164 ARG A N 1
ATOM 1285 C CA . ARG A 1 164 ? 20.016 -6.285 -27.492 1.00 13.85 164 ARG A CA 1
ATOM 1286 C C . ARG A 1 164 ? 21.360 -5.942 -26.849 1.00 16.11 164 ARG A C 1
ATOM 1287 O O . ARG A 1 164 ? 22.072 -6.831 -26.376 1.00 15.25 164 ARG A O 1
ATOM 1295 N N . LEU A 1 165 ? 21.688 -4.649 -26.835 1.00 12.96 165 LEU A N 1
ATOM 1296 C CA . LEU A 1 165 ? 22.932 -4.178 -26.253 1.00 14.12 165 LEU A CA 1
ATOM 1297 C C . LEU A 1 165 ? 22.771 -3.969 -24.749 1.00 17.01 165 LEU A C 1
ATOM 1298 O O . LEU A 1 165 ? 21.675 -3.654 -24.250 1.00 14.93 165 LEU A O 1
ATOM 1303 N N . ALA A 1 166 ? 23.898 -4.090 -24.039 1.00 15.39 166 ALA A N 1
ATOM 1304 C CA . ALA A 1 166 ? 23.987 -3.647 -22.657 1.00 12.66 166 ALA A CA 1
ATOM 1305 C C . ALA A 1 166 ? 23.681 -2.150 -22.585 1.00 14.69 166 ALA A C 1
ATOM 1306 O O . ALA A 1 166 ? 23.724 -1.428 -23.595 1.00 13.98 166 ALA A O 1
ATOM 1308 N N . ASP A 1 167 ? 23.362 -1.677 -21.373 1.00 15.67 167 ASP A N 1
ATOM 1309 C CA . ASP A 1 167 ? 23.007 -0.267 -21.193 1.00 14.55 167 ASP A CA 1
ATOM 1310 C C . ASP A 1 167 ? 24.126 0.680 -21.593 1.00 17.64 167 ASP A C 1
ATOM 1311 O O . ASP A 1 167 ? 23.851 1.831 -21.941 1.00 20.79 167 ASP A O 1
ATOM 1316 N N . ASP A 1 168 ? 25.385 0.265 -21.474 1.00 15.27 168 ASP A N 1
ATOM 1317 C CA . ASP A 1 168 ? 26.475 1.120 -21.932 1.00 14.78 168 ASP A CA 1
ATOM 1318 C C . ASP A 1 168 ? 26.759 0.965 -23.429 1.00 14.76 168 ASP A C 1
ATOM 1319 O O . ASP A 1 168 ? 27.717 1.566 -23.931 1.00 13.77 168 ASP A O 1
ATOM 1324 N N . TYR A 1 169 ? 25.968 0.149 -24.133 1.00 13.44 169 TYR A N 1
ATOM 1325 C CA . TYR A 1 169 ? 26.028 -0.044 -25.579 1.00 12.72 169 TYR A CA 1
ATOM 1326 C C . TYR A 1 169 ? 27.324 -0.705 -26.066 1.00 12.12 169 TYR A C 1
ATOM 1327 O O . TYR A 1 169 ? 27.553 -0.747 -27.285 1.00 13.86 169 TYR A O 1
ATOM 1336 N N . LEU A 1 170 ? 28.161 -1.271 -25.172 1.00 11.76 170 LEU A N 1
ATOM 1337 C CA . LEU A 1 170 ? 29.484 -1.774 -25.566 1.00 12.92 170 LEU A CA 1
ATOM 1338 C C . LEU A 1 170 ? 29.514 -3.275 -25.863 1.00 14.23 170 LEU A C 1
ATOM 1339 O O . LEU A 1 170 ? 30.499 -3.763 -26.442 1.00 11.74 170 LEU A O 1
ATOM 1344 N N . THR A 1 171 ? 28.468 -4.013 -25.469 1.00 12.40 171 THR A N 1
ATOM 1345 C CA . THR A 1 171 ? 28.396 -5.445 -25.742 1.00 10.50 171 THR A CA 1
ATOM 1346 C C . THR A 1 171 ? 26.928 -5.877 -25.830 1.00 12.10 171 THR A C 1
ATOM 1347 O O . THR A 1 171 ? 26.015 -5.059 -25.704 1.00 13.10 171 THR A O 1
ATOM 1351 N N . ILE A 1 172 ? 26.719 -7.179 -26.090 1.00 13.54 172 ILE A N 1
ATOM 1352 C CA . ILE A 1 172 ? 25.411 -7.783 -26.342 1.00 13.74 172 ILE A CA 1
ATOM 1353 C C . ILE A 1 172 ? 24.998 -8.607 -25.128 1.00 13.17 172 ILE A C 1
ATOM 1354 O O . ILE A 1 172 ? 25.811 -9.358 -24.575 1.00 14.65 172 ILE A O 1
ATOM 1359 N N . VAL A 1 173 ? 23.727 -8.488 -24.738 1.00 14.79 173 VAL A N 1
ATOM 1360 C CA . VAL A 1 173 ? 23.206 -9.168 -23.556 1.00 12.18 173 VAL A CA 1
ATOM 1361 C C . VAL A 1 173 ? 22.023 -10.084 -23.859 1.00 18.94 173 VAL A C 1
ATOM 1362 O O . VAL A 1 173 ? 21.609 -10.844 -22.969 1.00 15.66 173 VAL A O 1
ATOM 1366 N N . GLU A 1 174 ? 21.473 -10.065 -25.078 1.00 16.42 174 GLU A N 1
ATOM 1367 C CA . GLU A 1 174 ? 20.325 -10.912 -25.369 1.00 14.98 174 GLU A CA 1
ATOM 1368 C C . GLU A 1 174 ? 20.218 -11.192 -26.863 1.00 12.69 174 GLU A C 1
ATOM 1369 O O . GLU A 1 174 ? 20.366 -10.286 -27.686 1.00 14.49 174 GLU A O 1
ATOM 1375 N N . ASP A 1 175 ? 19.945 -12.452 -27.195 1.00 13.66 175 ASP A N 1
ATOM 1376 C CA . ASP A 1 175 ? 19.619 -12.854 -28.573 1.00 15.03 175 ASP A CA 1
ATOM 1377 C C . ASP A 1 175 ? 18.094 -12.727 -28.675 1.00 16.43 175 ASP A C 1
ATOM 1378 O O . ASP A 1 175 ? 17.344 -13.624 -28.287 1.00 17.16 175 ASP A O 1
ATOM 1383 N N . VAL A 1 176 ? 17.647 -11.548 -29.137 1.00 15.34 176 VAL A N 1
ATOM 1384 C CA . VAL A 1 176 ? 16.222 -11.194 -29.093 1.00 13.94 176 VAL A CA 1
ATOM 1385 C C . VAL A 1 176 ? 15.430 -12.019 -30.102 1.00 16.37 176 VAL A C 1
ATOM 1386 O O . VAL A 1 176 ? 14.312 -12.489 -29.815 1.00 18.20 176 VAL A O 1
ATOM 1390 N N . ALA A 1 177 ? 15.983 -12.176 -31.307 1.00 15.92 177 ALA A N 1
ATOM 1391 C CA . ALA A 1 177 ? 15.346 -12.889 -32.404 1.00 20.33 177 ALA A CA 1
ATOM 1392 C C . ALA A 1 177 ? 16.439 -13.383 -33.340 1.00 17.83 177 ALA A C 1
ATOM 1393 O O . ALA A 1 177 ? 17.533 -12.809 -33.402 1.00 16.76 177 ALA A O 1
ATOM 1395 N N . CYS A 1 178 ? 16.132 -14.473 -34.052 1.00 16.85 178 CYS A N 1
ATOM 1396 C CA . CYS A 1 178 ? 17.028 -14.958 -35.092 1.00 16.83 178 CYS A CA 1
ATOM 1397 C C . CYS A 1 178 ? 16.134 -15.514 -36.195 1.00 17.82 178 CYS A C 1
ATOM 1398 O O . CYS A 1 178 ? 15.507 -16.567 -36.015 1.00 20.53 178 CYS A O 1
ATOM 1401 N N . GLU A 1 179 ? 16.038 -14.785 -37.308 1.00 14.41 179 GLU A N 1
ATOM 1402 C CA . GLU A 1 179 ? 15.041 -15.081 -38.325 1.00 17.99 179 GLU A CA 1
ATOM 1403 C C . GLU A 1 179 ? 15.678 -15.496 -39.640 1.00 20.56 179 GLU A C 1
ATOM 1404 O O . GLU A 1 179 ? 16.624 -14.851 -40.132 1.00 19.41 179 GLU A O 1
ATOM 1410 N N . ARG A 1 180 ? 15.102 -16.539 -40.235 1.00 19.73 180 ARG A N 1
ATOM 1411 C CA . ARG A 1 180 ? 15.355 -16.889 -41.623 1.00 21.33 180 ARG A CA 1
ATOM 1412 C C . ARG A 1 180 ? 14.185 -16.371 -42.442 1.00 24.43 180 ARG A C 1
ATOM 1413 O O . ARG A 1 180 ? 13.054 -16.300 -41.951 1.00 22.95 180 ARG A O 1
ATOM 1421 N N . ALA A 1 181 ? 14.478 -15.950 -43.670 1.00 22.14 181 ALA A N 1
ATOM 1422 C CA . ALA A 1 181 ? 13.414 -15.496 -44.544 1.00 25.35 181 ALA A CA 1
ATOM 1423 C C . ALA A 1 181 ? 12.499 -16.668 -44.902 1.00 30.45 181 ALA A C 1
ATOM 1424 O O . ALA A 1 181 ? 12.876 -17.851 -44.827 1.00 23.59 181 ALA A O 1
ATOM 1426 N N . THR A 1 182 ? 11.267 -16.315 -45.265 1.00 26.20 182 THR A N 1
ATOM 1427 C CA . THR A 1 182 ? 10.249 -17.302 -45.605 1.00 24.60 182 THR A CA 1
ATOM 1428 C C . THR A 1 182 ? 10.748 -18.237 -46.706 1.00 28.87 182 THR A C 1
ATOM 1429 O O . THR A 1 182 ? 11.214 -17.784 -47.761 1.00 28.36 182 THR A O 1
ATOM 1433 N N . ASP A 1 183 ? 10.637 -19.547 -46.464 1.00 27.22 183 ASP A N 1
ATOM 1434 C CA . ASP A 1 183 ? 11.053 -20.549 -47.444 1.00 28.55 183 ASP A CA 1
ATOM 1435 C C . ASP A 1 183 ? 12.503 -20.334 -47.884 1.00 37.70 183 ASP A C 1
ATOM 1436 O O . ASP A 1 183 ? 12.847 -20.506 -49.058 1.00 39.91 183 ASP A O 1
ATOM 1441 N N . TYR A 1 184 ? 13.367 -19.930 -46.942 1.00 34.92 184 TYR A N 1
ATOM 1442 C CA . TYR A 1 184 ? 14.760 -19.598 -47.268 1.00 28.32 184 TYR A CA 1
ATOM 1443 C C . TYR A 1 184 ? 15.606 -20.218 -46.167 1.00 30.81 184 TYR A C 1
ATOM 1444 O O . TYR A 1 184 ? 15.170 -20.252 -45.005 1.00 27.72 184 TYR A O 1
ATOM 1453 N N . PRO A 1 185 ? 16.794 -20.739 -46.501 1.00 28.48 185 PRO A N 1
ATOM 1454 C CA . PRO A 1 185 ? 17.648 -21.378 -45.488 1.00 29.87 185 PRO A CA 1
ATOM 1455 C C . PRO A 1 185 ? 18.443 -20.396 -44.643 1.00 28.19 185 PRO A C 1
ATOM 1456 O O . PRO A 1 185 ? 19.200 -20.838 -43.766 1.00 27.04 185 PRO A O 1
ATOM 1460 N N . TYR A 1 186 ? 18.295 -19.089 -44.886 1.00 25.50 186 TYR A N 1
ATOM 1461 C CA . TYR A 1 186 ? 19.131 -18.084 -44.251 1.00 20.27 186 TYR A CA 1
ATOM 1462 C C . TYR A 1 186 ? 18.285 -16.890 -43.857 1.00 27.77 186 TYR A C 1
ATOM 1463 O O . TYR A 1 186 ? 17.171 -16.696 -44.357 1.00 21.81 186 TYR A O 1
ATOM 1472 N N . GLY A 1 187 ? 18.855 -16.056 -42.991 1.00 16.78 187 GLY A N 1
ATOM 1473 C CA . GLY A 1 187 ? 18.343 -14.716 -42.835 1.00 17.11 187 GLY A CA 1
ATOM 1474 C C . GLY A 1 187 ? 18.742 -13.870 -44.035 1.00 20.10 187 GLY A C 1
ATOM 1475 O O . GLY A 1 187 ? 19.543 -14.271 -44.882 1.00 21.31 187 GLY A O 1
ATOM 1476 N N . LEU A 1 188 ? 18.192 -12.672 -44.099 1.00 20.42 188 LEU A N 1
ATOM 1477 C CA . LEU A 1 188 ? 18.527 -11.760 -45.172 1.00 17.95 188 LEU A CA 1
ATOM 1478 C C . LEU A 1 188 ? 19.667 -10.884 -44.669 1.00 18.43 188 LEU A C 1
ATOM 1479 O O . LEU A 1 188 ? 19.772 -10.630 -43.471 1.00 16.71 188 LEU A O 1
ATOM 1484 N N . GLU A 1 189 ? 20.430 -10.474 -45.663 1.00 13.38 189 GLU A N 1
ATOM 1485 C CA . GLU A 1 189 ? 21.537 -9.676 -45.146 1.00 14.41 189 GLU A CA 1
ATOM 1486 C C . GLU A 1 189 ? 21.245 -8.174 -45.198 1.00 15.43 189 GLU A C 1
ATOM 1487 O O . GLU A 1 189 ? 20.109 -7.778 -45.432 1.00 11.27 189 GLU A O 1
ATOM 1493 N N . SER A 1 190 ? 22.276 -7.222 -45.051 1.00 12.20 190 SER A N 1
ATOM 1494 C CA . SER A 1 190 ? 22.107 -5.764 -45.049 1.00 11.23 190 SER A CA 1
ATOM 1495 C C . SER A 1 190 ? 20.820 -5.354 -44.327 1.00 13.22 190 SER A C 1
ATOM 1496 O O . SER A 1 190 ? 19.961 -4.699 -44.902 1.00 15.06 190 SER A O 1
ATOM 1499 N N . PRO A 1 191 ? 20.701 -5.730 -43.056 1.00 12.13 191 PRO A N 1
ATOM 1500 C CA . PRO A 1 191 ? 19.463 -5.434 -42.321 1.00 11.96 191 PRO A CA 1
ATOM 1501 C C . PRO A 1 191 ? 19.309 -3.961 -41.957 1.00 12.26 191 PRO A C 1
ATOM 1502 O O . PRO A 1 191 ? 20.288 -3.256 -41.656 1.00 12.05 191 PRO A O 1
ATOM 1506 N N . THR A 1 192 ? 18.037 -3.532 -41.916 1.00 12.52 192 THR A N 1
ATOM 1507 C CA . THR A 1 192 ? 17.656 -2.218 -41.409 1.00 13.50 192 THR A CA 1
ATOM 1508 C C . THR A 1 192 ? 16.236 -2.322 -40.843 1.00 13.92 192 THR A C 1
ATOM 1509 O O . THR A 1 192 ? 15.404 -3.051 -41.394 1.00 15.70 192 THR A O 1
ATOM 1513 N N . ILE A 1 193 ? 15.971 -1.621 -39.727 1.00 13.26 193 ILE A N 1
ATOM 1514 C CA . ILE A 1 193 ? 14.670 -1.659 -39.057 1.00 15.17 193 ILE A CA 1
ATOM 1515 C C . ILE A 1 193 ? 14.205 -0.244 -38.743 1.00 16.76 193 ILE A C 1
ATOM 1516 O O . ILE A 1 193 ? 14.977 0.577 -38.236 1.00 15.81 193 ILE A O 1
ATOM 1521 N N . ILE A 1 194 ? 12.915 0.007 -38.968 1.00 15.79 194 ILE A N 1
ATOM 1522 C CA . ILE A 1 194 ? 12.248 1.228 -38.527 1.00 15.46 194 ILE A CA 1
ATOM 1523 C C . ILE A 1 194 ? 10.992 0.816 -37.765 1.00 17.20 194 ILE A C 1
ATOM 1524 O O . ILE A 1 194 ? 10.583 -0.352 -37.764 1.00 17.31 194 ILE A O 1
ATOM 1529 N N . LYS A 1 195 ? 10.404 1.792 -37.090 1.00 19.51 195 LYS A N 1
ATOM 1530 C CA . LYS A 1 195 ? 9.168 1.596 -36.340 1.00 17.84 195 LYS A CA 1
ATOM 1531 C C . LYS A 1 195 ? 8.171 2.696 -36.685 1.00 18.96 195 LYS A C 1
ATOM 1532 O O . LYS A 1 195 ? 8.535 3.872 -36.764 1.00 20.79 195 LYS A O 1
ATOM 1538 N N . LYS A 1 196 ? 6.914 2.308 -36.895 1.00 21.46 196 LYS A N 1
ATOM 1539 C CA . LYS A 1 196 ? 5.855 3.276 -37.151 1.00 24.08 196 LYS A CA 1
ATOM 1540 C C . LYS A 1 196 ? 4.581 2.816 -36.451 1.00 26.14 196 LYS A C 1
ATOM 1541 O O . LYS A 1 196 ? 4.083 1.713 -36.719 1.00 23.73 196 LYS A O 1
ATOM 1547 N N . ASP A 1 197 ? 4.052 3.664 -35.571 1.00 22.73 197 ASP A N 1
ATOM 1548 C CA . ASP A 1 197 ? 2.770 3.406 -34.904 1.00 27.64 197 ASP A CA 1
ATOM 1549 C C . ASP A 1 197 ? 2.732 2.011 -34.288 1.00 28.86 197 ASP A C 1
ATOM 1550 O O . ASP A 1 197 ? 1.782 1.242 -34.470 1.00 25.55 197 ASP A O 1
ATOM 1555 N N . GLY A 1 198 ? 3.805 1.679 -33.561 1.00 26.22 198 GLY A N 1
ATOM 1556 C CA . GLY A 1 198 ? 3.878 0.437 -32.820 1.00 23.56 198 GLY A CA 1
ATOM 1557 C C . GLY A 1 198 ? 4.288 -0.790 -33.614 1.00 26.64 198 GLY A C 1
ATOM 1558 O O . GLY A 1 198 ? 4.429 -1.862 -33.010 1.00 27.55 198 GLY A O 1
ATOM 1559 N N . LEU A 1 199 ? 4.478 -0.687 -34.935 1.00 21.70 199 LEU A N 1
ATOM 1560 C CA . LEU A 1 199 ? 4.837 -1.830 -35.772 1.00 21.01 199 LEU A CA 1
ATOM 1561 C C . LEU A 1 199 ? 6.276 -1.654 -36.253 1.00 20.43 199 LEU A C 1
ATOM 1562 O O . LEU A 1 199 ? 6.633 -0.584 -36.759 1.00 20.59 199 LEU A O 1
ATOM 1567 N N . TYR A 1 200 ? 7.092 -2.705 -36.096 1.00 19.27 200 TYR A N 1
ATOM 1568 C CA . TYR A 1 200 ? 8.472 -2.717 -36.589 1.00 17.70 200 TYR A CA 1
ATOM 1569 C C . TYR A 1 200 ? 8.499 -3.239 -38.021 1.00 18.98 200 TYR A C 1
ATOM 1570 O O . TYR A 1 200 ? 7.798 -4.199 -38.358 1.00 20.97 200 TYR A O 1
ATOM 1579 N N . TYR A 1 201 ? 9.298 -2.595 -38.865 1.00 17.36 201 TYR A N 1
ATOM 1580 C CA . TYR A 1 201 ? 9.495 -3.021 -40.246 1.00 18.05 201 TYR A CA 1
ATOM 1581 C C . TYR A 1 201 ? 10.980 -3.330 -40.405 1.00 17.36 201 TYR A C 1
ATOM 1582 O O . TYR A 1 201 ? 11.819 -2.479 -40.116 1.00 17.08 201 TYR A O 1
ATOM 1591 N N . TRP A 1 202 ? 11.286 -4.548 -40.856 1.00 15.21 202 TRP A N 1
ATOM 1592 C CA . TRP A 1 202 ? 12.642 -5.071 -40.978 1.00 15.69 202 TRP A CA 1
ATOM 1593 C C . TRP A 1 202 ? 12.875 -5.422 -42.444 1.00 22.77 202 TRP A C 1
ATOM 1594 O O . TRP A 1 202 ? 12.192 -6.297 -42.992 1.00 16.90 202 TRP A O 1
ATOM 1605 N N . PHE A 1 203 ? 13.848 -4.752 -43.071 1.00 16.12 203 PHE A N 1
ATOM 1606 C CA . PHE A 1 203 ? 14.197 -4.944 -44.473 1.00 14.52 203 PHE A CA 1
ATOM 1607 C C . PHE A 1 203 ? 15.533 -5.673 -44.585 1.00 16.30 203 PHE A C 1
ATOM 1608 O O . PHE A 1 203 ? 16.411 -5.515 -43.731 1.00 15.36 203 PHE A O 1
ATOM 1616 N N . GLY A 1 204 ? 15.697 -6.442 -45.670 1.00 15.45 204 GLY A N 1
ATOM 1617 C CA . GLY A 1 204 ? 16.974 -7.074 -45.957 1.00 14.98 204 GLY A CA 1
ATOM 1618 C C . GLY A 1 204 ? 17.046 -7.554 -47.394 1.00 13.81 204 GLY A C 1
ATOM 1619 O O . GLY A 1 204 ? 16.072 -7.476 -48.151 1.00 14.97 204 GLY A O 1
ATOM 1620 N N . SER A 1 205 ? 18.225 -8.058 -47.756 1.00 12.26 205 SER A N 1
ATOM 1621 C CA . SER A 1 205 ? 18.514 -8.517 -49.109 1.00 12.53 205 SER A CA 1
ATOM 1622 C C . SER A 1 205 ? 18.769 -10.022 -49.148 1.00 14.25 205 SER A C 1
ATOM 1623 O O . SER A 1 205 ? 19.330 -10.603 -48.208 1.00 14.31 205 SER A O 1
ATOM 1626 N N . GLN A 1 206 ? 18.365 -10.651 -50.252 1.00 15.51 206 GLN A N 1
ATOM 1627 C CA . GLN A 1 206 ? 18.706 -12.061 -50.425 1.00 17.84 206 GLN A CA 1
ATOM 1628 C C . GLN A 1 206 ? 20.217 -12.201 -50.605 1.00 14.24 206 GLN A C 1
ATOM 1629 O O . GLN A 1 206 ? 20.940 -11.219 -50.801 1.00 16.81 206 GLN A O 1
ATOM 1635 N N . LEU A 1 207 ? 20.693 -13.444 -50.503 1.00 18.62 207 LEU A N 1
ATOM 1636 C CA . LEU A 1 207 ? 22.115 -13.781 -50.611 1.00 17.54 207 LEU A CA 1
ATOM 1637 C C . LEU A 1 207 ? 22.329 -14.227 -52.053 1.00 23.01 207 LEU A C 1
ATOM 1638 O O . LEU A 1 207 ? 22.149 -15.400 -52.393 1.00 28.92 207 LEU A O 1
ATOM 1643 N N . THR A 1 208 ? 22.684 -13.279 -52.916 1.00 20.91 208 THR A N 1
ATOM 1644 C CA . THR A 1 208 ? 22.908 -13.569 -54.332 1.00 21.68 208 THR A CA 1
ATOM 1645 C C . THR A 1 208 ? 24.230 -12.970 -54.796 1.00 27.20 208 THR A C 1
ATOM 1646 O O . THR A 1 208 ? 24.375 -12.569 -55.945 1.00 21.35 208 THR A O 1
ATOM 1650 N N . SER A 1 209 ? 25.185 -12.921 -53.876 1.00 36.21 209 SER A N 1
ATOM 1651 C CA . SER A 1 209 ? 26.511 -12.369 -54.131 1.00 41.66 209 SER A CA 1
ATOM 1652 C C . SER A 1 209 ? 26.474 -10.971 -54.750 1.00 23.94 209 SER A C 1
ATOM 1653 O O . SER A 1 209 ? 25.795 -10.095 -54.240 1.00 25.55 209 SER A O 1
ATOM 1656 N N . TRP A 1 210 ? 27.211 -10.760 -55.837 1.00 34.73 210 TRP A N 1
ATOM 1657 C CA . TRP A 1 210 ? 27.250 -9.440 -56.470 1.00 21.84 210 TRP A CA 1
ATOM 1658 C C . TRP A 1 210 ? 25.954 -9.039 -57.173 1.00 23.98 210 TRP A C 1
ATOM 1659 O O . TRP A 1 210 ? 25.659 -7.856 -57.298 1.00 23.81 210 TRP A O 1
ATOM 1670 N N . ASP A 1 211 ? 25.184 -10.021 -57.622 1.00 18.89 211 ASP A N 1
ATOM 1671 C CA . ASP A 1 211 ? 23.912 -9.747 -58.274 1.00 19.68 211 ASP A CA 1
ATOM 1672 C C . ASP A 1 211 ? 22.926 -9.104 -57.298 1.00 20.39 211 ASP A C 1
ATOM 1673 O O . ASP A 1 211 ? 22.858 -9.460 -56.115 1.00 20.32 211 ASP A O 1
ATOM 1678 N N . THR A 1 212 ? 22.166 -8.137 -57.799 1.00 21.76 212 THR A N 1
ATOM 1679 C CA . THR A 1 212 ? 21.059 -7.579 -57.042 1.00 15.97 212 THR A CA 1
ATOM 1680 C C . THR A 1 212 ? 19.857 -8.520 -57.131 1.00 22.99 212 THR A C 1
ATOM 1681 O O . THR A 1 212 ? 19.739 -9.343 -58.049 1.00 21.81 212 THR A O 1
ATOM 1685 N N . ASN A 1 213 ? 18.959 -8.399 -56.154 1.00 17.25 213 ASN A N 1
ATOM 1686 C CA . ASN A 1 213 ? 17.810 -9.283 -56.037 1.00 17.93 213 ASN A CA 1
ATOM 1687 C C . ASN A 1 213 ? 16.615 -8.489 -55.532 1.00 17.49 213 ASN A C 1
ATOM 1688 O O . ASN A 1 213 ? 16.729 -7.317 -55.153 1.00 16.90 213 ASN A O 1
ATOM 1693 N N . ASP A 1 214 ? 15.456 -9.145 -55.522 1.00 16.12 214 ASP A N 1
ATOM 1694 C CA . ASP A 1 214 ? 14.248 -8.530 -54.984 1.00 20.00 214 ASP A CA 1
ATOM 1695 C C . ASP A 1 214 ? 14.345 -8.605 -53.462 1.00 15.96 214 ASP A C 1
ATOM 1696 O O . ASP A 1 214 ? 14.180 -9.679 -52.859 1.00 16.86 214 ASP A O 1
ATOM 1701 N N . ASN A 1 215 ? 14.645 -7.461 -52.837 1.00 15.31 215 ASN A N 1
ATOM 1702 C CA . ASN A 1 215 ? 14.759 -7.393 -51.389 1.00 14.69 215 ASN A CA 1
ATOM 1703 C C . ASN A 1 215 ? 13.367 -7.508 -50.742 1.00 17.02 215 ASN A C 1
ATOM 1704 O O . ASN A 1 215 ? 12.327 -7.304 -51.383 1.00 17.21 215 ASN A O 1
ATOM 1709 N N . LYS A 1 216 ? 13.353 -7.838 -49.444 1.00 16.74 216 LYS A N 1
ATOM 1710 C CA . LYS A 1 216 ? 12.084 -8.115 -48.774 1.00 16.33 216 LYS A CA 1
ATOM 1711 C C . LYS A 1 216 ? 12.029 -7.477 -47.388 1.00 17.78 216 LYS A C 1
ATOM 1712 O O . LYS A 1 216 ? 13.046 -7.036 -46.823 1.00 16.40 216 LYS A O 1
ATOM 1718 N N . TYR A 1 217 ? 10.810 -7.465 -46.825 1.00 16.71 217 TYR A N 1
ATOM 1719 C CA . TYR A 1 217 ? 10.587 -6.956 -45.477 1.00 16.62 217 TYR A CA 1
ATOM 1720 C C . TYR A 1 217 ? 9.627 -7.853 -44.690 1.00 21.53 217 TYR A C 1
ATOM 1721 O O . TYR A 1 217 ? 8.822 -8.618 -45.253 1.00 20.29 217 TYR A O 1
ATOM 1730 N N . SER A 1 218 ? 9.715 -7.729 -43.363 1.00 20.37 218 SER A N 1
ATOM 1731 C CA . SER A 1 218 ? 8.849 -8.423 -42.421 1.00 20.50 218 SER A CA 1
ATOM 1732 C C . SER A 1 218 ? 8.434 -7.422 -41.350 1.00 21.60 218 SER A C 1
ATOM 1733 O O . SER A 1 218 ? 9.129 -6.429 -41.119 1.00 19.51 218 SER A O 1
ATOM 1736 N N . THR A 1 219 ? 7.278 -7.673 -40.712 1.00 19.94 219 THR A N 1
ATOM 1737 C CA . THR A 1 219 ? 6.760 -6.798 -39.657 1.00 25.28 219 THR A CA 1
ATOM 1738 C C . THR A 1 219 ? 6.468 -7.604 -38.390 1.00 23.93 219 THR A C 1
ATOM 1739 O O . THR A 1 219 ? 6.269 -8.826 -38.429 1.00 23.08 219 THR A O 1
ATOM 1743 N N . ALA A 1 220 ? 6.467 -6.896 -37.257 1.00 20.29 220 ALA A N 1
ATOM 1744 C CA . ALA A 1 220 ? 6.164 -7.491 -35.960 1.00 20.83 220 ALA A CA 1
ATOM 1745 C C . ALA A 1 220 ? 5.796 -6.369 -35.002 1.00 21.18 220 ALA A C 1
ATOM 1746 O O . ALA A 1 220 ? 6.186 -5.214 -35.196 1.00 21.94 220 ALA A O 1
ATOM 1748 N N . THR A 1 221 ? 5.019 -6.721 -33.974 1.00 22.14 221 THR A N 1
ATOM 1749 C CA . THR A 1 221 ? 4.675 -5.796 -32.904 1.00 22.63 221 THR A CA 1
ATOM 1750 C C . THR A 1 221 ? 5.593 -5.938 -31.696 1.00 22.09 221 THR A C 1
ATOM 1751 O O . THR A 1 221 ? 5.503 -5.142 -30.751 1.00 22.88 221 THR A O 1
ATOM 1755 N N . ASP A 1 222 ? 6.478 -6.925 -31.712 1.00 21.88 222 ASP A N 1
ATOM 1756 C CA . ASP A 1 222 ? 7.489 -7.089 -30.684 1.00 20.83 222 ASP A CA 1
ATOM 1757 C C . ASP A 1 222 ? 8.742 -7.547 -31.409 1.00 20.92 222 ASP A C 1
ATOM 1758 O O . ASP A 1 222 ? 8.649 -8.369 -32.323 1.00 22.67 222 ASP A O 1
ATOM 1763 N N . LEU A 1 223 ? 9.900 -6.993 -31.012 1.00 18.87 223 LEU A N 1
ATOM 1764 C CA . LEU A 1 223 ? 11.170 -7.356 -31.656 1.00 25.32 223 LEU A CA 1
ATOM 1765 C C . LEU A 1 223 ? 11.506 -8.837 -31.480 1.00 19.02 223 LEU A C 1
ATOM 1766 O O . LEU A 1 223 ? 12.252 -9.399 -32.295 1.00 21.27 223 LEU A O 1
ATOM 1771 N N . HIS A 1 224 ? 10.989 -9.481 -30.423 1.00 18.71 224 HIS A N 1
ATOM 1772 C CA . HIS A 1 224 ? 11.094 -10.933 -30.307 1.00 19.03 224 HIS A CA 1
ATOM 1773 C C . HIS A 1 224 ? 10.207 -11.674 -31.307 1.00 26.29 224 HIS A C 1
ATOM 1774 O O . HIS A 1 224 ? 10.339 -12.898 -31.442 1.00 23.19 224 HIS A O 1
ATOM 1781 N N . GLY A 1 225 ? 9.290 -10.988 -31.982 1.00 22.34 225 GLY A N 1
ATOM 1782 C CA . GLY A 1 225 ? 8.378 -11.670 -32.877 1.00 23.01 225 GLY A CA 1
ATOM 1783 C C . GLY A 1 225 ? 7.011 -11.919 -32.241 1.00 33.29 225 GLY A C 1
ATOM 1784 O O . GLY A 1 225 ? 6.746 -11.463 -31.107 1.00 25.52 225 GLY A O 1
ATOM 1785 N N . PRO A 1 226 ? 6.140 -12.672 -32.941 1.00 26.23 226 PRO A N 1
ATOM 1786 C CA . PRO A 1 226 ? 6.401 -13.300 -34.246 1.00 24.94 226 PRO A CA 1
ATOM 1787 C C . PRO A 1 226 ? 6.592 -12.311 -35.386 1.00 24.88 226 PRO A C 1
ATOM 1788 O O . PRO A 1 226 ? 5.894 -11.299 -35.493 1.00 24.25 226 PRO A O 1
ATOM 1792 N N . TRP A 1 227 ? 7.550 -12.636 -36.241 1.00 23.37 227 TRP A N 1
ATOM 1793 C CA . TRP A 1 227 ? 7.781 -11.882 -37.458 1.00 21.30 227 TRP A CA 1
ATOM 1794 C C . TRP A 1 227 ? 6.958 -12.466 -38.605 1.00 21.31 227 TRP A C 1
ATOM 1795 O O . TRP A 1 227 ? 6.866 -13.683 -38.774 1.00 21.93 227 TRP A O 1
ATOM 1806 N N . SER A 1 228 ? 6.346 -11.572 -39.380 1.00 24.06 228 SER A N 1
ATOM 1807 C CA . SER A 1 228 ? 5.444 -11.952 -40.456 1.00 22.52 228 SER A CA 1
ATOM 1808 C C . SER A 1 228 ? 6.223 -12.570 -41.622 1.00 22.97 228 SER A C 1
ATOM 1809 O O . SER A 1 228 ? 7.458 -12.550 -41.675 1.00 21.01 228 SER A O 1
ATOM 1812 N N . GLU A 1 229 ? 5.468 -13.125 -42.573 1.00 29.77 229 GLU A N 1
ATOM 1813 C CA . GLU A 1 229 ? 6.026 -13.574 -43.844 1.00 28.02 229 GLU A CA 1
ATOM 1814 C C . GLU A 1 229 ? 6.878 -12.459 -44.466 1.00 23.93 229 GLU A C 1
ATOM 1815 O O . GLU A 1 229 ? 6.536 -11.278 -44.369 1.00 24.29 229 GLU A O 1
ATOM 1821 N N . TRP A 1 230 ? 7.960 -12.832 -45.131 1.00 20.91 230 TRP A N 1
ATOM 1822 C CA . TRP A 1 230 ? 8.801 -11.841 -45.787 1.00 19.99 230 TRP A CA 1
ATOM 1823 C C . TRP A 1 230 ? 8.234 -11.572 -47.181 1.00 24.02 230 TRP A C 1
ATOM 1824 O O . TRP A 1 230 ? 8.042 -12.496 -47.964 1.00 23.26 230 TRP A O 1
ATOM 1835 N N . LYS A 1 231 ? 8.035 -10.390 -47.598 1.00 22.99 231 LYS A N 1
ATOM 1836 C CA . LYS A 1 231 ? 7.366 -9.866 -48.782 1.00 20.98 231 LYS A CA 1
ATOM 1837 C C . LYS A 1 231 ? 8.217 -8.862 -49.536 1.00 25.02 231 LYS A C 1
ATOM 1838 O O . LYS A 1 231 ? 9.105 -8.232 -48.981 1.00 19.39 231 LYS A O 1
ATOM 1844 N N . LEU A 1 232 ? 8.101 -8.782 -50.765 1.00 24.16 232 LEU A N 1
ATOM 1845 C CA . LEU A 1 232 ? 8.837 -7.820 -51.557 1.00 23.37 232 LEU A CA 1
ATOM 1846 C C . LEU A 1 232 ? 8.282 -6.426 -51.324 1.00 23.68 232 LEU A C 1
ATOM 1847 O O . LEU A 1 232 ? 7.080 -6.259 -51.170 1.00 24.03 232 LEU A O 1
ATOM 1852 N N . PHE A 1 233 ? 9.150 -5.422 -51.295 1.00 20.90 233 PHE A N 1
ATOM 1853 C CA . PHE A 1 233 ? 8.694 -4.028 -51.232 1.00 19.50 233 PHE A CA 1
ATOM 1854 C C . PHE A 1 233 ? 8.834 -3.228 -52.529 1.00 22.19 233 PHE A C 1
ATOM 1855 O O . PHE A 1 233 ? 8.213 -2.163 -52.648 1.00 23.46 233 PHE A O 1
ATOM 1863 N N . ALA A 1 234 ? 9.645 -3.685 -53.478 1.00 21.60 234 ALA A N 1
ATOM 1864 C CA . ALA A 1 234 ? 9.737 -3.144 -54.827 1.00 25.23 234 ALA A CA 1
ATOM 1865 C C . ALA A 1 234 ? 9.111 -4.119 -55.832 1.00 21.37 234 ALA A C 1
ATOM 1866 O O . ALA A 1 234 ? 8.834 -5.278 -55.502 1.00 21.20 234 ALA A O 1
ATOM 1868 N N . PRO A 1 235 ? 8.878 -3.681 -57.077 1.00 22.02 235 PRO A N 1
ATOM 1869 C CA . PRO A 1 235 ? 8.206 -4.574 -58.036 1.00 26.37 235 PRO A CA 1
ATOM 1870 C C . PRO A 1 235 ? 9.012 -5.843 -58.283 1.00 23.09 235 PRO A C 1
ATOM 1871 O O . PRO A 1 235 ? 10.251 -5.863 -58.242 1.00 24.39 235 PRO A O 1
ATOM 1875 N N . GLU A 1 236 ? 8.281 -6.924 -58.499 1.00 25.52 236 GLU A N 1
ATOM 1876 C CA . GLU A 1 236 ? 8.910 -8.194 -58.807 1.00 26.28 236 GLU A CA 1
ATOM 1877 C C . GLU A 1 236 ? 9.763 -8.083 -60.059 1.00 24.71 236 GLU A C 1
ATOM 1878 O O . GLU A 1 236 ? 9.306 -7.589 -61.096 1.00 26.39 236 GLU A O 1
ATOM 1884 N N . GLY A 1 237 ? 11.009 -8.552 -59.956 1.00 22.29 237 GLY A N 1
ATOM 1885 C CA . GLY A 1 237 ? 11.929 -8.480 -61.054 1.00 21.09 237 GLY A CA 1
ATOM 1886 C C . GLY A 1 237 ? 12.674 -7.172 -61.167 1.00 24.58 237 GLY A C 1
ATOM 1887 O O . GLY A 1 237 ? 13.619 -7.093 -61.963 1.00 25.67 237 GLY A O 1
ATOM 1888 N N . ALA A 1 238 ? 12.291 -6.139 -60.403 1.00 19.81 238 ALA A N 1
ATOM 1889 C CA . ALA A 1 238 ? 13.028 -4.877 -60.437 1.00 18.57 238 ALA A CA 1
ATOM 1890 C C . ALA A 1 238 ? 14.368 -4.968 -59.714 1.00 20.75 238 ALA A C 1
ATOM 1891 O O . ALA A 1 238 ? 15.160 -4.022 -59.795 1.00 20.05 238 ALA A O 1
ATOM 1893 N N . LYS A 1 239 ? 14.636 -6.065 -58.987 1.00 20.57 239 LYS A N 1
ATOM 1894 C CA . LYS A 1 239 ? 15.878 -6.218 -58.211 1.00 16.68 239 LYS A CA 1
ATOM 1895 C C . LYS A 1 239 ? 16.114 -5.024 -57.279 1.00 17.86 239 LYS A C 1
ATOM 1896 O O . LYS A 1 239 ? 17.240 -4.552 -57.128 1.00 16.30 239 LYS A O 1
ATOM 1902 N N . THR A 1 240 ? 15.038 -4.530 -56.645 1.00 16.06 240 THR A N 1
ATOM 1903 C CA . THR A 1 240 ? 15.125 -3.377 -55.738 1.00 14.78 240 THR A CA 1
ATOM 1904 C C . THR A 1 240 ? 15.708 -2.168 -56.479 1.00 17.23 240 THR A C 1
ATOM 1905 O O . THR A 1 240 ? 16.580 -1.452 -55.973 1.00 15.20 240 THR A O 1
ATOM 1909 N N . TYR A 1 241 ? 15.281 -1.996 -57.731 1.00 16.82 241 TYR A N 1
ATOM 1910 C CA . TYR A 1 241 ? 15.835 -0.964 -58.622 1.00 17.90 241 TYR A CA 1
ATOM 1911 C C . TYR A 1 241 ? 17.352 -1.113 -58.779 1.00 16.42 241 TYR A C 1
ATOM 1912 O O . TYR A 1 241 ? 18.122 -0.141 -58.713 1.00 15.56 241 TYR A O 1
ATOM 1921 N N . ASP A 1 242 ? 17.764 -2.370 -58.992 1.00 15.65 242 ASP A N 1
ATOM 1922 C CA . ASP A 1 242 ? 19.162 -2.753 -59.177 1.00 15.16 242 ASP A CA 1
ATOM 1923 C C . ASP A 1 242 ? 20.051 -2.191 -58.065 1.00 15.49 242 ASP A C 1
ATOM 1924 O O . ASP A 1 242 ? 21.027 -1.475 -58.307 1.00 15.73 242 ASP A O 1
ATOM 1929 N N . SER A 1 243 ? 19.670 -2.487 -56.820 1.00 16.04 243 SER A N 1
ATOM 1930 C CA . SER A 1 243 ? 20.449 -2.054 -55.671 1.00 14.17 243 SER A CA 1
ATOM 1931 C C . SER A 1 243 ? 20.316 -3.096 -54.572 1.00 14.00 243 SER A C 1
ATOM 1932 O O . SER A 1 243 ? 19.513 -4.030 -54.665 1.00 15.01 243 SER A O 1
ATOM 1935 N N . GLN A 1 244 ? 21.099 -2.906 -53.514 1.00 13.02 244 GLN A N 1
ATOM 1936 C CA . GLN A 1 244 ? 21.009 -3.710 -52.301 1.00 12.73 244 GLN A CA 1
ATOM 1937 C C . GLN A 1 244 ? 20.639 -2.777 -51.151 1.00 14.08 244 GLN A C 1
ATOM 1938 O O . GLN A 1 244 ? 21.392 -1.841 -50.849 1.00 13.27 244 GLN A O 1
ATOM 1944 N N . VAL A 1 245 ? 19.480 -3.030 -50.514 1.00 11.89 245 VAL A N 1
ATOM 1945 C CA . VAL A 1 245 ? 19.029 -2.163 -49.425 1.00 14.25 245 VAL A CA 1
ATOM 1946 C C . VAL A 1 245 ? 20.159 -1.977 -48.422 1.00 15.04 245 VAL A C 1
ATOM 1947 O O . VAL A 1 245 ? 20.868 -2.923 -48.048 1.00 11.39 245 VAL A O 1
ATOM 1951 N N . ASP A 1 246 ? 20.359 -0.731 -48.026 1.00 11.78 246 ASP A N 1
ATOM 1952 C CA . ASP A 1 246 ? 21.313 -0.426 -46.978 1.00 12.59 246 ASP A CA 1
ATOM 1953 C C . ASP A 1 246 ? 20.639 0.100 -45.731 1.00 13.79 246 ASP A C 1
ATOM 1954 O O . ASP A 1 246 ? 20.954 -0.347 -44.627 1.00 13.21 246 ASP A O 1
ATOM 1959 N N . ILE A 1 247 ? 19.731 1.062 -45.889 1.00 13.09 247 ILE A N 1
ATOM 1960 C CA . ILE A 1 247 ? 19.096 1.699 -44.740 1.00 14.43 247 ILE A CA 1
ATOM 1961 C C . ILE A 1 247 ? 17.771 2.310 -45.177 1.00 14.99 247 ILE A C 1
ATOM 1962 O O . ILE A 1 247 ? 17.612 2.730 -46.329 1.00 14.54 247 ILE A O 1
ATOM 1967 N N . VAL A 1 248 ? 16.803 2.319 -44.256 1.00 13.90 248 VAL A N 1
ATOM 1968 C CA . VAL A 1 248 ? 15.569 3.092 -44.344 1.00 14.90 248 VAL A CA 1
ATOM 1969 C C . VAL A 1 248 ? 15.543 3.991 -43.102 1.00 15.98 248 VAL A C 1
ATOM 1970 O O . VAL A 1 248 ? 15.806 3.512 -41.986 1.00 15.95 248 VAL A O 1
ATOM 1974 N N . VAL A 1 249 ? 15.289 5.290 -43.292 1.00 15.04 249 VAL A N 1
ATOM 1975 C CA . VAL A 1 249 ? 15.180 6.207 -42.151 1.00 17.18 249 VAL A CA 1
ATOM 1976 C C . VAL A 1 249 ? 13.856 6.959 -42.139 1.00 19.50 249 VAL A C 1
ATOM 1977 O O . VAL A 1 249 ? 13.343 7.328 -43.201 1.00 17.41 249 VAL A O 1
ATOM 1981 N N . PRO A 1 250 ? 13.271 7.191 -40.961 1.00 18.45 250 PRO A N 1
ATOM 1982 C CA . PRO A 1 250 ? 12.152 8.136 -40.852 1.00 19.08 250 PRO A CA 1
ATOM 1983 C C . PRO A 1 250 ? 12.667 9.577 -40.924 1.00 24.08 250 PRO A C 1
ATOM 1984 O O . PRO A 1 250 ? 13.736 9.910 -40.397 1.00 19.75 250 PRO A O 1
ATOM 1988 N N . LEU A 1 251 ? 11.908 10.438 -41.610 1.00 23.42 251 LEU A N 1
ATOM 1989 C CA . LEU A 1 251 ? 12.328 11.820 -41.828 1.00 20.65 251 LEU A CA 1
ATOM 1990 C C . LEU A 1 251 ? 11.606 12.861 -40.969 1.00 28.89 251 LEU A C 1
ATOM 1991 O O . LEU A 1 251 ? 12.111 13.984 -40.835 1.00 33.54 251 LEU A O 1
ATOM 1996 N N . ASP A 1 252 ? 10.451 12.537 -40.394 1.00 24.68 252 ASP A N 1
ATOM 1997 C CA . ASP A 1 252 ? 9.686 13.531 -39.654 1.00 27.02 252 ASP A CA 1
ATOM 1998 C C . ASP A 1 252 ? 10.237 13.689 -38.235 1.00 25.57 252 ASP A C 1
ATOM 1999 O O . ASP A 1 252 ? 11.115 12.939 -37.791 1.00 26.72 252 ASP A O 1
ATOM 2004 N N . ASP A 1 253 ? 9.671 14.663 -37.505 1.00 35.08 253 ASP A N 1
ATOM 2005 C CA . ASP A 1 253 ? 10.178 15.000 -36.171 1.00 32.53 253 ASP A CA 1
ATOM 2006 C C . ASP A 1 253 ? 10.052 13.826 -35.202 1.00 28.17 253 ASP A C 1
ATOM 2007 O O . ASP A 1 253 ? 10.927 13.621 -34.357 1.00 30.09 253 ASP A O 1
ATOM 2012 N N . ASP A 1 254 ? 8.989 13.017 -35.326 1.00 34.21 254 ASP A N 1
ATOM 2013 C CA . ASP A 1 254 ? 8.841 11.842 -34.473 1.00 24.48 254 ASP A CA 1
ATOM 2014 C C . ASP A 1 254 ? 9.325 10.629 -35.257 1.00 24.75 254 ASP A C 1
ATOM 2015 O O . ASP A 1 254 ? 8.618 10.166 -36.169 1.00 27.58 254 ASP A O 1
ATOM 2020 N N . PRO A 1 255 ? 10.487 10.075 -34.933 1.00 26.07 255 PRO A N 1
ATOM 2021 C CA . PRO A 1 255 ? 10.999 8.942 -35.731 1.00 24.37 255 PRO A CA 1
ATOM 2022 C C . PRO A 1 255 ? 10.152 7.689 -35.624 1.00 22.74 255 PRO A C 1
ATOM 2023 O O . PRO A 1 255 ? 10.300 6.789 -36.465 1.00 23.14 255 PRO A O 1
ATOM 2027 N N . TYR A 1 256 ? 9.297 7.594 -34.604 1.00 21.68 256 TYR A N 1
ATOM 2028 C CA . TYR A 1 256 ? 8.467 6.424 -34.346 1.00 21.50 256 TYR A CA 1
ATOM 2029 C C . TYR A 1 256 ? 7.042 6.557 -34.878 1.00 22.63 256 TYR A C 1
ATOM 2030 O O . TYR A 1 256 ? 6.278 5.598 -34.795 1.00 22.89 256 TYR A O 1
ATOM 2039 N N . ASN A 1 257 ? 6.679 7.708 -35.435 1.00 23.39 257 ASN A N 1
ATOM 2040 C CA . ASN A 1 257 ? 5.357 7.929 -36.021 1.00 24.60 257 ASN A CA 1
ATOM 2041 C C . ASN A 1 257 ? 5.492 8.870 -37.210 1.00 24.69 257 ASN A C 1
ATOM 2042 O O . ASN A 1 257 ? 4.785 9.865 -37.333 1.00 27.50 257 ASN A O 1
ATOM 2047 N N . SER A 1 258 ? 6.399 8.540 -38.111 1.00 25.57 258 SER A N 1
ATOM 2048 C CA . SER A 1 258 ? 6.726 9.408 -39.224 1.00 26.17 258 SER A CA 1
ATOM 2049 C C . SER A 1 258 ? 5.845 9.042 -40.418 1.00 23.79 258 SER A C 1
ATOM 2050 O O . SER A 1 258 ? 5.396 7.901 -40.558 1.00 23.96 258 SER A O 1
ATOM 2053 N N . GLU A 1 259 ? 5.557 10.037 -41.251 1.00 24.54 259 GLU A N 1
ATOM 2054 C CA . GLU A 1 259 ? 4.818 9.835 -42.493 1.00 27.37 259 GLU A CA 1
ATOM 2055 C C . GLU A 1 259 ? 5.699 9.830 -43.724 1.00 28.69 259 GLU A C 1
ATOM 2056 O O . GLU A 1 259 ? 5.198 9.573 -44.825 1.00 27.98 259 GLU A O 1
ATOM 2062 N N . HIS A 1 260 ? 6.992 10.099 -43.562 1.00 22.88 260 HIS A N 1
ATOM 2063 C CA . HIS A 1 260 ? 7.942 10.131 -44.669 1.00 21.89 260 HIS A CA 1
ATOM 2064 C C . HIS A 1 260 ? 9.185 9.335 -44.308 1.00 21.54 260 HIS A C 1
ATOM 2065 O O . HIS A 1 260 ? 9.705 9.431 -43.193 1.00 20.53 260 HIS A O 1
ATOM 2072 N N . PHE A 1 261 ? 9.653 8.547 -45.265 1.00 22.37 261 PHE A N 1
ATOM 2073 C CA . PHE A 1 261 ? 10.788 7.654 -45.074 1.00 19.84 261 PHE A CA 1
ATOM 2074 C C . PHE A 1 261 ? 11.665 7.734 -46.311 1.00 18.50 261 PHE A C 1
ATOM 2075 O O . PHE A 1 261 ? 11.168 7.916 -47.435 1.00 19.90 261 PHE A O 1
ATOM 2083 N N . LEU A 1 262 ? 12.970 7.588 -46.087 1.00 16.83 262 LEU A N 1
ATOM 2084 C CA . LEU A 1 262 ? 13.979 7.573 -47.138 1.00 18.42 262 LEU A CA 1
ATOM 2085 C C . LEU A 1 262 ? 14.609 6.184 -47.207 1.00 14.69 262 LEU A C 1
ATOM 2086 O O . LEU A 1 262 ? 14.968 5.613 -46.171 1.00 15.94 262 LEU A O 1
ATOM 2091 N N . PHE A 1 263 ? 14.685 5.637 -48.425 1.00 14.20 263 PHE A N 1
ATOM 2092 C CA . PHE A 1 263 ? 15.404 4.404 -48.740 1.00 14.76 263 PHE A CA 1
ATOM 2093 C C . PHE A 1 263 ? 16.738 4.769 -49.400 1.00 12.88 263 PHE A C 1
ATOM 2094 O O . PHE A 1 263 ? 16.762 5.555 -50.352 1.00 13.19 263 PHE A O 1
ATOM 2102 N N . ILE A 1 264 ? 17.835 4.164 -48.921 1.00 13.40 264 ILE A N 1
ATOM 2103 C CA . ILE A 1 264 ? 19.125 4.200 -49.601 1.00 11.60 264 ILE A CA 1
ATOM 2104 C C . ILE A 1 264 ? 19.585 2.758 -49.830 1.00 11.52 264 ILE A C 1
ATOM 2105 O O . ILE A 1 264 ? 19.564 1.939 -48.900 1.00 12.82 264 ILE A O 1
ATOM 2110 N N . GLY A 1 265 ? 19.947 2.451 -51.086 1.00 12.87 265 GLY A N 1
ATOM 2111 C CA . GLY A 1 265 ? 20.545 1.179 -51.426 1.00 11.78 265 GLY A CA 1
ATOM 2112 C C . GLY A 1 265 ? 21.857 1.405 -52.158 1.00 13.70 265 GLY A C 1
ATOM 2113 O O . GLY A 1 265 ? 22.086 2.453 -52.750 1.00 13.93 265 GLY A O 1
ATOM 2114 N N . ASP A 1 266 ? 22.736 0.404 -52.083 1.00 13.66 266 ASP A N 1
ATOM 2115 C CA . ASP A 1 266 ? 24.041 0.446 -52.740 1.00 12.03 266 ASP A CA 1
ATOM 2116 C C . ASP A 1 266 ? 23.986 -0.252 -54.096 1.00 10.58 266 ASP A C 1
ATOM 2117 O O . ASP A 1 266 ? 23.432 -1.346 -54.209 1.00 12.19 266 ASP A O 1
ATOM 2122 N N . ARG A 1 267 ? 24.608 0.374 -55.113 1.00 13.17 267 ARG A N 1
ATOM 2123 C CA . ARG A 1 267 ? 24.909 -0.249 -56.423 1.00 12.14 267 ARG A CA 1
ATOM 2124 C C . ARG A 1 267 ? 26.396 -0.589 -56.450 1.00 12.45 267 ARG A C 1
ATOM 2125 O O . ARG A 1 267 ? 27.211 0.178 -56.968 1.00 13.94 267 ARG A O 1
ATOM 2133 N N . TRP A 1 268 ? 26.734 -1.757 -55.898 1.00 13.50 268 TRP A N 1
ATOM 2134 C CA . TRP A 1 268 ? 28.125 -2.141 -55.719 1.00 13.79 268 TRP A CA 1
ATOM 2135 C C . TRP A 1 268 ? 28.792 -2.405 -57.060 1.00 16.46 268 TRP A C 1
ATOM 2136 O O . TRP A 1 268 ? 28.278 -3.167 -57.892 1.00 17.28 268 TRP A O 1
ATOM 2147 N N A GLN A 1 269 ? 29.941 -1.772 -57.270 0.48 14.45 269 GLN A N 1
ATOM 2148 N N B GLN A 1 269 ? 29.952 -1.801 -57.256 0.52 14.39 269 GLN A N 1
ATOM 2149 C CA A GLN A 1 269 ? 30.752 -1.953 -58.475 0.48 17.85 269 GLN A CA 1
ATOM 2150 C CA B GLN A 1 269 ? 30.738 -1.969 -58.477 0.52 16.85 269 GLN A CA 1
ATOM 2151 C C A GLN A 1 269 ? 31.988 -2.760 -58.081 0.48 15.00 269 GLN A C 1
ATOM 2152 C C B GLN A 1 269 ? 31.997 -2.752 -58.114 0.52 14.85 269 GLN A C 1
ATOM 2153 O O A GLN A 1 269 ? 32.941 -2.221 -57.518 0.48 13.72 269 GLN A O 1
ATOM 2154 O O B GLN A 1 269 ? 32.966 -2.194 -57.597 0.52 13.78 269 GLN A O 1
ATOM 2165 N N . GLU A 1 270 ? 31.963 -4.057 -58.395 1.00 14.51 270 GLU A N 1
ATOM 2166 C CA . GLU A 1 270 ? 32.995 -4.974 -57.922 1.00 14.32 270 GLU A CA 1
ATOM 2167 C C . GLU A 1 270 ? 34.412 -4.524 -58.275 1.00 16.41 270 GLU A C 1
ATOM 2168 O O . GLU A 1 270 ? 35.345 -4.707 -57.486 1.00 20.15 270 GLU A O 1
ATOM 2174 N N . HIS A 1 271 ? 34.601 -3.961 -59.460 1.00 15.18 271 HIS A N 1
ATOM 2175 C CA . HIS A 1 271 ? 35.929 -3.568 -59.926 1.00 20.11 271 HIS A CA 1
ATOM 2176 C C . HIS A 1 271 ? 36.226 -2.082 -59.758 1.00 23.87 271 HIS A C 1
ATOM 2177 O O . HIS A 1 271 ? 37.251 -1.595 -60.265 1.00 21.25 271 HIS A O 1
ATOM 2184 N N . ASP A 1 272 ? 35.347 -1.339 -59.099 1.00 15.44 272 ASP A N 1
ATOM 2185 C CA . ASP A 1 272 ? 35.545 0.085 -58.885 1.00 13.34 272 ASP A CA 1
ATOM 2186 C C . ASP A 1 272 ? 34.727 0.479 -57.657 1.00 11.97 272 ASP A C 1
ATOM 2187 O O . ASP A 1 272 ? 33.828 1.315 -57.714 1.00 14.36 272 ASP A O 1
ATOM 2192 N N . LEU A 1 273 ? 35.055 -0.134 -56.513 1.00 12.39 273 LEU A N 1
ATOM 2193 C CA . LEU A 1 273 ? 34.176 -0.056 -55.343 1.00 12.62 273 LEU A CA 1
ATOM 2194 C C . LEU A 1 273 ? 33.994 1.376 -54.834 1.00 11.82 273 LEU A C 1
ATOM 2195 O O . LEU A 1 273 ? 32.901 1.734 -54.375 1.00 11.16 273 LEU A O 1
ATOM 2200 N N . GLY A 1 274 ? 35.055 2.196 -54.876 1.00 11.71 274 GLY A N 1
ATOM 2201 C CA . GLY A 1 274 ? 34.943 3.561 -54.371 1.00 12.08 274 GLY A CA 1
ATOM 2202 C C . GLY A 1 274 ? 33.914 4.401 -55.106 1.00 9.56 274 GLY A C 1
ATOM 2203 O O . GLY A 1 274 ? 33.377 5.360 -54.541 1.00 11.81 274 GLY A O 1
ATOM 2204 N N . ASN A 1 275 ? 33.627 4.063 -56.375 1.00 11.71 275 ASN A N 1
ATOM 2205 C CA . ASN A 1 275 ? 32.675 4.782 -57.214 1.00 10.62 275 ASN A CA 1
ATOM 2206 C C . ASN A 1 275 ? 31.322 4.067 -57.349 1.00 12.99 275 ASN A C 1
ATOM 2207 O O . ASN A 1 275 ? 30.546 4.375 -58.274 1.00 14.54 275 ASN A O 1
ATOM 2212 N N . SER A 1 276 ? 31.010 3.143 -56.430 1.00 11.88 276 SER A N 1
ATOM 2213 C CA . SER A 1 276 ? 29.701 2.500 -56.403 1.00 10.53 276 SER A CA 1
ATOM 2214 C C . SER A 1 276 ? 28.626 3.550 -56.171 1.00 12.27 276 SER A C 1
ATOM 2215 O O . SER A 1 276 ? 28.666 4.239 -55.133 1.00 12.10 276 SER A O 1
ATOM 2218 N N . PRO A 1 277 ? 27.635 3.669 -57.053 1.00 11.77 277 PRO A N 1
ATOM 2219 C CA . PRO A 1 277 ? 26.544 4.632 -56.823 1.00 11.85 277 PRO A CA 1
ATOM 2220 C C . PRO A 1 277 ? 25.635 4.189 -55.675 1.00 14.91 277 PRO A C 1
ATOM 2221 O O . PRO A 1 277 ? 25.760 3.095 -55.102 1.00 12.07 277 PRO A O 1
ATOM 2225 N N . ILE A 1 278 ? 24.686 5.071 -55.348 1.00 12.90 278 ILE A N 1
ATOM 2226 C CA . ILE A 1 278 ? 23.581 4.748 -54.447 1.00 10.75 278 ILE A CA 1
ATOM 2227 C C . ILE A 1 278 ? 22.262 4.956 -55.193 1.00 11.37 278 ILE A C 1
ATOM 2228 O O . ILE A 1 278 ? 22.181 5.697 -56.185 1.00 11.94 278 ILE A O 1
ATOM 2233 N N . VAL A 1 279 ? 21.232 4.283 -54.699 1.00 11.09 279 VAL A N 1
ATOM 2234 C CA . VAL A 1 279 ? 19.856 4.530 -55.098 1.00 15.85 279 VAL A CA 1
ATOM 2235 C C . VAL A 1 279 ? 19.168 5.175 -53.895 1.00 16.66 279 VAL A C 1
ATOM 2236 O O . VAL A 1 279 ? 19.064 4.560 -52.828 1.00 14.25 279 VAL A O 1
ATOM 2240 N N . GLN A 1 280 ? 18.711 6.417 -54.064 1.00 12.64 280 GLN A N 1
ATOM 2241 C CA . GLN A 1 280 ? 18.106 7.187 -52.988 1.00 13.30 280 GLN A CA 1
ATOM 2242 C C . GLN A 1 280 ? 16.689 7.551 -53.420 1.00 17.16 280 GLN A C 1
ATOM 2243 O O . GLN A 1 280 ? 16.499 8.191 -54.469 1.00 15.07 280 GLN A O 1
ATOM 2249 N N . MET A 1 281 ? 15.698 7.125 -52.632 1.00 14.22 281 MET A N 1
ATOM 2250 C CA . MET A 1 281 ? 14.306 7.219 -53.055 1.00 14.51 281 MET A CA 1
ATOM 2251 C C . MET A 1 281 ? 13.426 7.361 -51.829 1.00 16.39 281 MET A C 1
ATOM 2252 O O . MET A 1 281 ? 13.759 6.813 -50.771 1.00 16.63 281 MET A O 1
ATOM 2257 N N . PRO A 1 282 ? 12.273 8.022 -51.947 1.00 16.82 282 PRO A N 1
ATOM 2258 C CA . PRO A 1 282 ? 11.265 7.910 -50.886 1.00 17.56 282 PRO A CA 1
ATOM 2259 C C . PRO A 1 282 ? 10.684 6.500 -50.889 1.00 18.50 282 PRO A C 1
ATOM 2260 O O . PRO A 1 282 ? 10.598 5.841 -51.932 1.00 19.22 282 PRO A O 1
ATOM 2264 N N . ILE A 1 283 ? 10.362 5.999 -49.700 1.00 18.83 283 ILE A N 1
ATOM 2265 C CA . ILE A 1 283 ? 9.709 4.703 -49.564 1.00 18.98 283 ILE A CA 1
ATOM 2266 C C . ILE A 1 283 ? 8.434 4.905 -48.754 1.00 19.09 283 ILE A C 1
ATOM 2267 O O . ILE A 1 283 ? 8.441 5.614 -47.742 1.00 22.17 283 ILE A O 1
ATOM 2272 N N . SER A 1 284 ? 7.330 4.352 -49.241 1.00 19.98 284 SER A N 1
ATOM 2273 C CA . SER A 1 284 ? 6.040 4.512 -48.589 1.00 21.34 284 SER A CA 1
ATOM 2274 C C . SER A 1 284 ? 5.830 3.386 -47.570 1.00 23.80 284 SER A C 1
ATOM 2275 O O . SER A 1 284 ? 6.025 2.204 -47.887 1.00 24.44 284 SER A O 1
ATOM 2278 N N . ILE A 1 285 ? 5.454 3.761 -46.341 1.00 22.17 285 ILE A N 1
ATOM 2279 C CA . ILE A 1 285 ? 5.305 2.830 -45.220 1.00 22.46 285 ILE A CA 1
ATOM 2280 C C . ILE A 1 285 ? 4.044 3.194 -44.452 1.00 24.01 285 ILE A C 1
ATOM 2281 O O . ILE A 1 285 ? 3.952 4.296 -43.901 1.00 25.55 285 ILE A O 1
ATOM 2286 N N . ALA A 1 286 ? 3.062 2.290 -44.442 1.00 24.92 286 ALA A N 1
ATOM 2287 C CA . ALA A 1 286 ? 1.789 2.534 -43.773 1.00 27.76 286 ALA A CA 1
ATOM 2288 C C . ALA A 1 286 ? 1.055 1.211 -43.615 1.00 36.16 286 ALA A C 1
ATOM 2289 O O . ALA A 1 286 ? 1.018 0.411 -44.563 1.00 28.44 286 ALA A O 1
ATOM 2291 N N . ASP A 1 287 ? 0.521 0.960 -42.404 1.00 30.07 287 ASP A N 1
ATOM 2292 C CA . ASP A 1 287 ? -0.398 -0.161 -42.129 1.00 29.35 287 ASP A CA 1
ATOM 2293 C C . ASP A 1 287 ? 0.189 -1.525 -42.496 1.00 28.62 287 ASP A C 1
ATOM 2294 O O . ASP A 1 287 ? -0.496 -2.384 -43.049 1.00 30.61 287 ASP A O 1
ATOM 2299 N N . GLY A 1 288 ? 1.468 -1.727 -42.188 1.00 28.34 288 GLY A N 1
ATOM 2300 C CA . GLY A 1 288 ? 2.101 -3.002 -42.442 1.00 26.62 288 GLY A CA 1
ATOM 2301 C C . GLY A 1 288 ? 2.562 -3.202 -43.858 1.00 25.71 288 GLY A C 1
ATOM 2302 O O . GLY A 1 288 ? 3.078 -4.283 -44.182 1.00 27.07 288 GLY A O 1
ATOM 2303 N N . VAL A 1 289 ? 2.421 -2.196 -44.709 1.00 25.49 289 VAL A N 1
ATOM 2304 C CA . VAL A 1 289 ? 2.801 -2.304 -46.105 1.00 24.81 289 VAL A CA 1
ATOM 2305 C C . VAL A 1 289 ? 3.938 -1.324 -46.374 1.00 26.53 289 VAL A C 1
ATOM 2306 O O . VAL A 1 289 ? 3.853 -0.146 -46.008 1.00 24.94 289 VAL A O 1
ATOM 2310 N N . ALA A 1 290 ? 5.006 -1.819 -46.987 1.00 22.40 290 ALA A N 1
ATOM 2311 C CA . ALA A 1 290 ? 6.121 -0.995 -47.432 1.00 21.48 290 ALA A CA 1
ATOM 2312 C C . ALA A 1 290 ? 6.211 -1.086 -48.954 1.00 20.96 290 ALA A C 1
ATOM 2313 O O . ALA A 1 290 ? 6.088 -2.178 -49.523 1.00 21.63 290 ALA A O 1
ATOM 2315 N N . SER A 1 291 ? 6.418 0.054 -49.618 1.00 20.63 291 SER A N 1
ATOM 2316 C CA . SER A 1 291 ? 6.344 0.070 -51.076 1.00 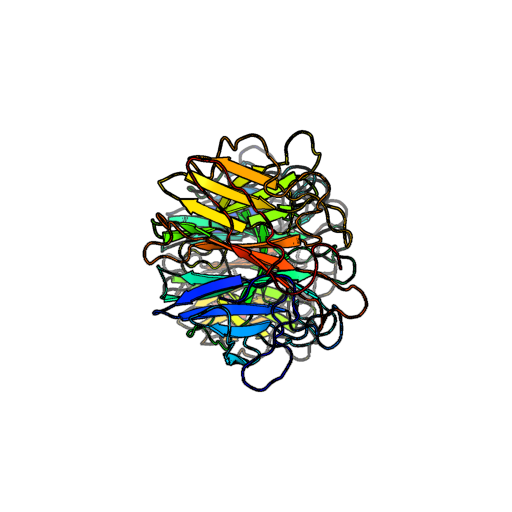24.22 291 SER A CA 1
ATOM 2317 C C . SER A 1 291 ? 7.339 1.055 -51.681 1.00 19.75 291 SER A C 1
ATOM 2318 O O . SER A 1 291 ? 7.373 2.235 -51.315 1.00 22.78 291 SER A O 1
ATOM 2321 N N . LEU A 1 292 ? 8.123 0.582 -52.638 1.00 22.46 292 LEU A N 1
ATOM 2322 C CA . LEU A 1 292 ? 9.159 1.396 -53.263 1.00 23.68 292 LEU A CA 1
ATOM 2323 C C . LEU A 1 292 ? 8.864 1.472 -54.754 1.00 20.28 292 LEU A C 1
ATOM 2324 O O . LEU A 1 292 ? 8.778 0.431 -55.414 1.00 23.19 292 LEU A O 1
ATOM 2329 N N . THR A 1 293 ? 8.703 2.697 -55.281 1.00 19.04 293 THR A N 1
ATOM 2330 C CA . THR A 1 293 ? 8.291 2.921 -56.670 1.00 23.89 293 THR A CA 1
ATOM 2331 C C . THR A 1 293 ? 9.151 3.966 -57.369 1.00 22.71 293 THR A C 1
ATOM 2332 O O . THR A 1 293 ? 9.333 5.074 -56.854 1.00 22.91 293 THR A O 1
ATOM 2336 N N . TRP A 1 294 ? 9.634 3.624 -58.561 1.00 19.78 294 TRP A N 1
ATOM 2337 C CA . TRP A 1 294 ? 10.386 4.589 -59.352 1.00 23.00 294 TRP A CA 1
ATOM 2338 C C . TRP A 1 294 ? 9.441 5.640 -59.948 1.00 26.01 294 TRP A C 1
ATOM 2339 O O . TRP A 1 294 ? 8.252 5.402 -60.150 1.00 24.55 294 TRP A O 1
ATOM 2350 N N . SER A 1 295 ? 10.003 6.807 -60.255 1.00 29.49 295 SER A N 1
ATOM 2351 C CA . SER A 1 295 ? 9.313 7.866 -60.979 1.00 23.97 295 SER A CA 1
ATOM 2352 C C . SER A 1 295 ? 10.184 8.342 -62.130 1.00 23.24 295 SER A C 1
ATOM 2353 O O . SER A 1 295 ? 11.410 8.405 -62.017 1.00 23.83 295 SER A O 1
ATOM 2356 N N . ASP A 1 296 ? 9.527 8.698 -63.243 1.00 29.76 296 ASP A N 1
ATOM 2357 C CA . ASP A 1 296 ? 10.197 9.194 -64.445 1.00 30.44 296 ASP A CA 1
ATOM 2358 C C . ASP A 1 296 ? 11.112 10.367 -64.178 1.00 27.08 296 ASP A C 1
ATOM 2359 O O . ASP A 1 296 ? 12.041 10.617 -64.959 1.00 33.98 296 ASP A O 1
ATOM 2364 N N . THR A 1 297 ? 10.767 11.188 -63.186 1.00 24.02 297 THR A N 1
ATOM 2365 C CA . THR A 1 297 ? 11.540 12.385 -62.864 1.00 31.35 297 THR A CA 1
ATOM 2366 C C . THR A 1 297 ? 12.855 12.080 -62.145 1.00 26.60 297 THR A C 1
ATOM 2367 O O . THR A 1 297 ? 13.700 12.975 -62.017 1.00 25.90 297 THR A O 1
ATOM 2371 N N . TYR A 1 298 ? 13.040 10.866 -61.642 1.00 22.98 298 TYR A N 1
ATOM 2372 C CA . TYR A 1 298 ? 14.270 10.533 -60.937 1.00 18.28 298 TYR A CA 1
ATOM 2373 C C . TYR A 1 298 ? 15.466 10.493 -61.897 1.00 20.62 298 TYR A C 1
ATOM 2374 O O . TYR A 1 298 ? 15.327 10.230 -63.096 1.00 21.00 298 TYR A O 1
ATOM 2383 N N . GLU A 1 299 ? 16.655 10.732 -61.355 1.00 15.79 299 GLU A N 1
ATOM 2384 C CA . GLU A 1 299 ? 17.866 10.673 -62.165 1.00 18.09 299 GLU A CA 1
ATOM 2385 C C . GLU A 1 299 ? 18.446 9.258 -62.215 1.00 14.52 299 GLU A C 1
ATOM 2386 O O . GLU A 1 299 ? 18.113 8.387 -61.405 1.00 14.37 299 GLU A O 1
ATOM 2392 N N . GLY A 1 300 ? 19.326 9.036 -63.182 1.00 16.28 300 GLY A N 1
ATOM 2393 C CA . GLY A 1 300 ? 19.888 7.707 -63.381 1.00 15.71 300 GLY A CA 1
ATOM 2394 C C . GLY A 1 300 ? 18.845 6.758 -63.964 1.00 18.48 300 GLY A C 1
ATOM 2395 O O . GLY A 1 300 ? 17.757 7.164 -64.368 1.00 19.11 300 GLY A O 1
ATOM 2396 N N . THR A 1 301 ? 19.175 5.463 -63.961 1.00 16.63 301 THR A N 1
ATOM 2397 C CA . THR A 1 301 ? 18.338 4.448 -64.596 1.00 18.88 301 THR A CA 1
ATOM 2398 C C . THR A 1 301 ? 17.984 3.353 -63.601 1.00 15.27 301 THR A C 1
ATOM 2399 O O . THR A 1 301 ? 18.709 3.111 -62.632 1.00 15.46 301 THR A O 1
ATOM 2403 N N . THR A 1 302 ? 16.838 2.709 -63.856 1.00 16.27 302 THR A N 1
ATOM 2404 C CA . THR A 1 302 ? 16.332 1.649 -62.976 1.00 18.65 302 THR A CA 1
ATOM 2405 C C . THR A 1 302 ? 17.233 0.420 -62.960 1.00 20.82 302 THR A C 1
ATOM 2406 O O . THR A 1 302 ? 17.162 -0.391 -62.029 1.00 22.04 302 THR A O 1
ATOM 2410 N N . HIS A 1 303 ? 18.074 0.264 -63.959 1.00 22.33 303 HIS A N 1
ATOM 2411 C CA . HIS A 1 303 ? 19.091 -0.760 -63.949 1.00 21.63 303 HIS A CA 1
ATOM 2412 C C . HIS A 1 303 ? 20.376 -0.102 -64.418 1.00 28.17 303 HIS A C 1
ATOM 2413 O O . HIS A 1 303 ? 20.345 0.757 -65.303 1.00 24.89 303 HIS A O 1
ATOM 2420 N N . ARG A 1 304 ? 21.494 -0.474 -63.802 1.00 22.63 304 ARG A N 1
ATOM 2421 C CA . ARG A 1 304 ? 22.778 0.152 -64.124 1.00 25.75 304 ARG A CA 1
ATOM 2422 C C . ARG A 1 304 ? 23.213 -0.295 -65.509 1.00 39.37 304 ARG A C 1
ATOM 2423 O O . ARG A 1 304 ? 22.668 -1.275 -66.060 1.00 30.13 304 ARG A O 1
ATOM 2432 N N . ASP B 1 3 ? 46.481 -27.623 8.122 1.00 36.42 3 ASP B N 1
ATOM 2433 C CA . ASP B 1 3 ? 46.679 -27.324 6.710 1.00 34.78 3 ASP B CA 1
ATOM 2434 C C . ASP B 1 3 ? 47.167 -28.513 5.898 1.00 30.58 3 ASP B C 1
ATOM 2435 O O . ASP B 1 3 ? 47.589 -29.521 6.449 1.00 36.36 3 ASP B O 1
ATOM 2440 N N . ARG B 1 4 ? 47.094 -28.384 4.570 1.00 24.61 4 ARG B N 1
ATOM 2441 C CA . ARG B 1 4 ? 47.566 -29.417 3.653 1.00 21.79 4 ARG B CA 1
ATOM 2442 C C . ARG B 1 4 ? 48.522 -28.796 2.640 1.00 17.40 4 ARG B C 1
ATOM 2443 O O . ARG B 1 4 ? 48.092 -28.065 1.748 1.00 21.80 4 ARG B O 1
ATOM 2451 N N . PHE B 1 5 ? 49.820 -29.060 2.781 1.00 22.48 5 PHE B N 1
ATOM 2452 C CA . PHE B 1 5 ? 50.835 -28.461 1.920 1.00 19.51 5 PHE B CA 1
ATOM 2453 C C . PHE B 1 5 ? 51.661 -29.534 1.219 1.00 18.57 5 PHE B C 1
ATOM 2454 O O . PHE B 1 5 ? 51.937 -30.600 1.778 1.00 18.42 5 PHE B O 1
ATOM 2462 N N . GLY B 1 6 ? 52.074 -29.218 -0.009 1.00 16.48 6 GLY B N 1
ATOM 2463 C CA . GLY B 1 6 ? 52.884 -30.081 -0.827 1.00 16.62 6 GLY B CA 1
ATOM 2464 C C . GLY B 1 6 ? 52.227 -30.284 -2.181 1.00 16.94 6 GLY B C 1
ATOM 2465 O O . GLY B 1 6 ? 51.438 -29.455 -2.654 1.00 15.58 6 GLY B O 1
ATOM 2466 N N . ALA B 1 7 ? 52.555 -31.418 -2.792 1.00 16.94 7 ALA B N 1
ATOM 2467 C CA . ALA B 1 7 ? 52.066 -31.801 -4.115 1.00 16.78 7 ALA B CA 1
ATOM 2468 C C . ALA B 1 7 ? 51.163 -33.022 -3.974 1.00 19.20 7 ALA B C 1
ATOM 2469 O O . ALA B 1 7 ? 51.551 -34.011 -3.345 1.00 18.97 7 ALA B O 1
ATOM 2471 N N . PHE B 1 8 ? 49.955 -32.950 -4.540 1.00 17.36 8 PHE B N 1
ATOM 2472 C CA . PHE B 1 8 ? 48.978 -34.033 -4.373 1.00 18.98 8 PHE B CA 1
ATOM 2473 C C . PHE B 1 8 ? 47.853 -33.858 -5.394 1.00 19.61 8 PHE B C 1
ATOM 2474 O O . PHE B 1 8 ? 47.643 -32.765 -5.927 1.00 18.16 8 PHE B O 1
ATOM 2482 N N . LEU B 1 9 ? 47.108 -34.948 -5.631 1.00 20.55 9 LEU B N 1
ATOM 2483 C CA . LEU B 1 9 ? 45.916 -34.887 -6.468 1.00 17.26 9 LEU B CA 1
ATOM 2484 C C . LEU B 1 9 ? 44.732 -34.722 -5.530 1.00 17.26 9 LEU B C 1
ATOM 2485 O O . LEU B 1 9 ? 44.429 -35.648 -4.771 1.00 19.56 9 LEU B O 1
ATOM 2490 N N . PRO B 1 10 ? 44.050 -33.586 -5.520 1.00 17.08 10 PRO B N 1
ATOM 2491 C CA . PRO B 1 10 ? 42.964 -33.411 -4.551 1.00 18.28 10 PRO B CA 1
ATOM 2492 C C . PRO B 1 10 ? 41.739 -34.242 -4.912 1.00 21.31 10 PRO B C 1
ATOM 2493 O O . PRO B 1 10 ? 41.471 -34.528 -6.084 1.00 18.55 10 PRO B O 1
ATOM 2497 N N . HIS B 1 11 ? 40.980 -34.606 -3.868 1.00 20.75 11 HIS B N 1
ATOM 2498 C CA . HIS B 1 11 ? 39.717 -35.321 -3.985 1.00 19.11 11 HIS B CA 1
ATOM 2499 C C . HIS B 1 11 ? 38.650 -34.565 -3.221 1.00 17.76 11 HIS B C 1
ATOM 2500 O O . HIS B 1 11 ? 38.930 -33.953 -2.187 1.00 21.49 11 HIS B O 1
ATOM 2507 N N . ASP B 1 12 ? 37.413 -34.645 -3.709 1.00 17.77 12 ASP B N 1
ATOM 2508 C CA . ASP B 1 12 ? 36.316 -33.984 -3.019 1.00 18.87 12 ASP B CA 1
ATOM 2509 C C . ASP B 1 12 ? 35.779 -34.881 -1.906 1.00 22.51 12 ASP B C 1
ATOM 2510 O O . ASP B 1 12 ? 36.263 -35.999 -1.677 1.00 21.56 12 ASP B O 1
ATOM 2515 N N . THR B 1 13 ? 34.763 -34.375 -1.196 1.00 19.88 13 THR B N 1
ATOM 2516 C CA . THR B 1 13 ? 34.257 -35.080 -0.031 1.00 21.53 13 THR B CA 1
ATOM 2517 C C . THR B 1 13 ? 33.571 -36.394 -0.391 1.00 22.61 13 THR B C 1
ATOM 2518 O O . THR B 1 13 ? 33.354 -37.224 0.504 1.00 24.37 13 THR B O 1
ATOM 2522 N N A SER B 1 14 ? 33.248 -36.620 -1.664 0.50 21.34 14 SER B N 1
ATOM 2523 N N B SER B 1 14 ? 33.246 -36.616 -1.668 0.50 21.13 14 SER B N 1
ATOM 2524 C CA A SER B 1 14 ? 32.730 -37.921 -2.064 0.50 23.46 14 SER B CA 1
ATOM 2525 C CA B SER B 1 14 ? 32.728 -37.914 -2.078 0.50 23.70 14 SER B CA 1
ATOM 2526 C C A SER B 1 14 ? 33.830 -38.927 -2.367 0.50 22.57 14 SER B C 1
ATOM 2527 C C B SER B 1 14 ? 33.831 -38.929 -2.333 0.50 22.21 14 SER B C 1
ATOM 2528 O O A SER B 1 14 ? 33.535 -40.112 -2.550 0.50 28.27 14 SER B O 1
ATOM 2529 O O B SER B 1 14 ? 33.541 -40.123 -2.458 0.50 27.38 14 SER B O 1
ATOM 2534 N N . GLY B 1 15 ? 35.082 -38.489 -2.408 1.00 23.63 15 GLY B N 1
ATOM 2535 C CA . GLY B 1 15 ? 36.184 -39.333 -2.812 1.00 24.48 15 GLY B CA 1
ATOM 2536 C C . GLY B 1 15 ? 36.527 -39.251 -4.283 1.00 24.40 15 GLY B C 1
ATOM 2537 O O . GLY B 1 15 ? 37.569 -39.790 -4.690 1.00 24.76 15 GLY B O 1
ATOM 2538 N N . ASP B 1 16 ? 35.757 -38.507 -5.075 1.00 21.41 16 ASP B N 1
ATOM 2539 C CA . ASP B 1 16 ? 36.109 -38.357 -6.481 1.00 25.39 16 ASP B CA 1
ATOM 2540 C C . ASP B 1 16 ? 37.283 -37.392 -6.597 1.00 20.72 16 ASP B C 1
ATOM 2541 O O . ASP B 1 16 ? 37.424 -36.464 -5.793 1.00 20.02 16 ASP B O 1
ATOM 2546 N N . VAL B 1 17 ? 38.124 -37.611 -7.623 1.00 20.04 17 VAL B N 1
ATOM 2547 C CA . VAL B 1 17 ? 39.132 -36.622 -7.981 1.00 20.41 17 VAL B CA 1
ATOM 2548 C C . VAL B 1 17 ? 38.454 -35.266 -8.165 1.00 19.37 17 VAL B C 1
ATOM 2549 O O . VAL B 1 17 ? 37.416 -35.162 -8.828 1.00 20.52 17 VAL B O 1
ATOM 2553 N N . ALA B 1 18 ? 39.003 -34.241 -7.516 1.00 15.56 18 ALA B N 1
ATOM 2554 C CA . ALA B 1 18 ? 38.551 -32.862 -7.673 1.00 15.48 18 ALA B CA 1
ATOM 2555 C C . ALA B 1 18 ? 39.267 -32.227 -8.866 1.00 15.81 18 ALA B C 1
ATOM 2556 O O . ALA B 1 18 ? 40.507 -32.156 -8.887 1.00 15.05 18 ALA B O 1
ATOM 2558 N N . GLN B 1 19 ? 38.487 -31.741 -9.844 1.00 15.54 19 GLN B N 1
ATOM 2559 C CA . GLN B 1 19 ? 39.021 -31.151 -11.080 1.00 15.97 19 GLN B CA 1
ATOM 2560 C C . GLN B 1 19 ? 39.476 -29.713 -10.831 1.00 14.13 19 GLN B C 1
ATOM 2561 O O . GLN B 1 19 ? 38.978 -28.749 -11.420 1.00 12.58 19 GLN B O 1
ATOM 2567 N N . LEU B 1 20 ? 40.455 -29.604 -9.932 1.00 13.12 20 LEU B N 1
ATOM 2568 C CA . LEU B 1 20 ? 41.012 -28.319 -9.511 1.00 12.95 20 LEU B CA 1
ATOM 2569 C C . LEU B 1 20 ? 42.215 -27.942 -10.387 1.00 14.14 20 LEU B C 1
ATOM 2570 O O . LEU B 1 20 ? 43.358 -27.823 -9.922 1.00 16.20 20 LEU B O 1
ATOM 2575 N N . HIS B 1 21 ? 41.934 -27.763 -11.688 1.00 12.45 21 HIS B N 1
ATOM 2576 C CA . HIS B 1 21 ? 42.940 -27.499 -12.722 1.00 13.67 21 HIS B CA 1
ATOM 2577 C C . HIS B 1 21 ? 42.742 -26.099 -13.293 1.00 12.77 21 HIS B C 1
ATOM 2578 O O . HIS B 1 21 ? 41.617 -25.735 -13.653 1.00 11.28 21 HIS B O 1
ATOM 2585 N N . GLY B 1 22 ? 43.824 -25.321 -13.366 1.00 11.22 22 GLY B N 1
ATOM 2586 C CA . GLY B 1 22 ? 43.700 -23.951 -13.879 1.00 11.56 22 GLY B CA 1
ATOM 2587 C C . GLY B 1 22 ? 42.685 -23.078 -13.159 1.00 9.90 22 GLY B C 1
ATOM 2588 O O . GLY B 1 22 ? 42.047 -22.228 -13.789 1.00 11.88 22 GLY B O 1
ATOM 2589 N N . ILE B 1 23 ? 42.582 -23.199 -11.810 1.00 10.78 23 ILE B N 1
ATOM 2590 C CA . ILE B 1 23 ? 41.409 -22.683 -11.094 1.00 9.97 23 ILE B CA 1
ATOM 2591 C C . ILE B 1 23 ? 41.438 -21.163 -10.939 1.00 12.25 23 ILE B C 1
ATOM 2592 O O . ILE B 1 23 ? 42.500 -20.525 -10.877 1.00 10.60 23 ILE B O 1
ATOM 2597 N N . GLY B 1 24 ? 40.233 -20.589 -10.857 1.00 10.06 24 GLY B N 1
ATOM 2598 C CA . GLY B 1 24 ? 40.016 -19.332 -10.185 1.00 9.42 24 GLY B CA 1
ATOM 2599 C C . GLY B 1 24 ? 39.453 -19.571 -8.782 1.00 10.12 24 GLY B C 1
ATOM 2600 O O . GLY B 1 24 ? 38.877 -20.622 -8.498 1.00 11.16 24 GLY B O 1
ATOM 2601 N N . LEU B 1 25 ? 39.684 -18.596 -7.893 1.00 11.26 25 LEU B N 1
ATOM 2602 C CA . LEU B 1 25 ? 39.202 -18.637 -6.516 1.00 10.31 25 LEU B CA 1
ATOM 2603 C C . LEU B 1 25 ? 38.625 -17.275 -6.147 1.00 11.45 25 LEU B C 1
ATOM 2604 O O . LEU B 1 25 ? 39.203 -16.235 -6.467 1.00 13.20 25 LEU B O 1
ATOM 2609 N N . GLN B 1 26 ? 37.478 -17.294 -5.473 1.00 13.63 26 GLN B N 1
ATOM 2610 C CA . GLN B 1 26 ? 36.843 -16.095 -4.925 1.00 13.78 26 GLN B CA 1
ATOM 2611 C C . GLN B 1 26 ? 36.220 -16.461 -3.583 1.00 11.31 26 GLN B C 1
ATOM 2612 O O . GLN B 1 26 ? 35.658 -17.544 -3.445 1.00 14.38 26 GLN B O 1
ATOM 2618 N N . LYS B 1 27 ? 36.283 -15.558 -2.620 1.00 12.83 27 LYS B N 1
ATOM 2619 C CA . LYS B 1 27 ? 35.629 -15.758 -1.325 1.00 15.67 27 LYS B CA 1
ATOM 2620 C C . LYS B 1 27 ? 34.275 -15.032 -1.329 1.00 14.83 27 LYS B C 1
ATOM 2621 O O . LYS B 1 27 ? 34.226 -13.800 -1.427 1.00 16.43 27 LYS B O 1
ATOM 2627 N N . PHE B 1 28 ? 33.183 -15.788 -1.220 1.00 13.09 28 PHE B N 1
ATOM 2628 C CA . PHE B 1 28 ? 31.828 -15.248 -1.128 1.00 13.11 28 PHE B CA 1
ATOM 2629 C C . PHE B 1 28 ? 31.242 -15.671 0.215 1.00 13.70 28 PHE B C 1
ATOM 2630 O O . PHE B 1 28 ? 31.414 -16.828 0.620 1.00 14.94 28 PHE B O 1
ATOM 2638 N N . GLY B 1 29 ? 30.601 -14.731 0.929 1.00 14.83 29 GLY B N 1
ATOM 2639 C CA . GLY B 1 29 ? 30.215 -15.021 2.308 1.00 15.27 29 GLY B CA 1
ATOM 2640 C C . GLY B 1 29 ? 31.505 -15.258 3.075 1.00 19.06 29 GLY B C 1
ATOM 2641 O O . GLY B 1 29 ? 32.458 -14.485 2.961 1.00 20.31 29 GLY B O 1
ATOM 2642 N N . ASP B 1 30 ? 31.602 -16.371 3.797 1.00 16.44 30 ASP B N 1
ATOM 2643 C CA . ASP B 1 30 ? 32.867 -16.748 4.410 1.00 16.52 30 ASP B CA 1
ATOM 2644 C C . ASP B 1 30 ? 33.446 -18.023 3.795 1.00 16.59 30 ASP B C 1
ATOM 2645 O O . ASP B 1 30 ? 34.127 -18.777 4.484 1.00 17.89 30 ASP B O 1
ATOM 2650 N N . THR B 1 31 ? 33.181 -18.282 2.500 1.00 14.03 31 THR B N 1
ATOM 2651 C CA . THR B 1 31 ? 33.528 -19.548 1.857 1.00 16.27 31 THR B CA 1
ATOM 2652 C C . THR B 1 31 ? 34.327 -19.274 0.581 1.00 12.67 31 THR B C 1
ATOM 2653 O O . THR B 1 31 ? 33.993 -18.371 -0.186 1.00 13.09 31 THR B O 1
ATOM 2657 N N . TRP B 1 32 ? 35.371 -20.066 0.349 1.00 14.39 32 TRP B N 1
ATOM 2658 C CA . TRP B 1 32 ? 36.115 -19.983 -0.907 1.00 14.07 32 TRP B CA 1
ATOM 2659 C C . TRP B 1 32 ? 35.439 -20.846 -1.972 1.00 13.76 32 TRP B C 1
ATOM 2660 O O . TRP B 1 32 ? 35.166 -22.033 -1.744 1.00 13.02 32 TRP B O 1
ATOM 2671 N N . TYR B 1 33 ? 35.218 -20.246 -3.150 1.00 12.67 33 TYR B N 1
ATOM 2672 C CA . TYR B 1 33 ? 34.656 -20.918 -4.317 1.00 15.16 33 TYR B CA 1
ATOM 2673 C C . TYR B 1 33 ? 35.759 -21.065 -5.363 1.00 12.92 33 TYR B C 1
ATOM 2674 O O . TYR B 1 33 ? 36.353 -20.063 -5.793 1.00 14.71 33 TYR B O 1
ATOM 2683 N N . ALA B 1 34 ? 36.013 -22.306 -5.775 1.00 11.69 34 ALA B N 1
ATOM 2684 C CA . ALA B 1 34 ? 36.978 -22.631 -6.820 1.00 14.27 34 ALA B CA 1
ATOM 2685 C C . ALA B 1 34 ? 36.240 -23.023 -8.095 1.00 11.80 34 ALA B C 1
ATOM 2686 O O . ALA B 1 34 ? 35.214 -23.710 -8.041 1.00 14.71 34 ALA B O 1
ATOM 2688 N N . TYR B 1 35 ? 36.762 -22.567 -9.237 1.00 10.80 35 TYR B N 1
ATOM 2689 C CA . TYR B 1 35 ? 36.234 -22.888 -10.563 1.00 13.46 35 TYR B CA 1
ATOM 2690 C C . TYR B 1 35 ? 37.378 -23.501 -11.363 1.00 13.04 35 TYR B C 1
ATOM 2691 O O . TYR B 1 35 ? 38.407 -22.843 -11.566 1.00 11.77 35 TYR B O 1
ATOM 2700 N N . GLY B 1 36 ? 37.216 -24.773 -11.770 1.00 12.27 36 GLY B N 1
ATOM 2701 C CA . GLY B 1 36 ? 38.293 -25.517 -12.393 1.00 14.36 36 GLY B CA 1
ATOM 2702 C C . GLY B 1 36 ? 37.874 -26.147 -13.710 1.00 12.89 36 GLY B C 1
ATOM 2703 O O . GLY B 1 36 ? 36.682 -26.309 -14.012 1.00 12.96 36 GLY B O 1
ATOM 2704 N N . GLU B 1 37 ? 38.883 -26.493 -14.503 1.00 11.33 37 GLU B N 1
ATOM 2705 C CA . GLU B 1 37 ? 38.674 -27.183 -15.780 1.00 13.50 37 GLU B CA 1
ATOM 2706 C C . GLU B 1 37 ? 38.345 -28.645 -15.510 1.00 13.39 37 GLU B C 1
ATOM 2707 O O . GLU B 1 37 ? 39.144 -29.361 -14.892 1.00 14.19 37 GLU B O 1
ATOM 2713 N N . ASN B 1 38 ? 37.191 -29.103 -15.996 1.00 15.76 38 ASN B N 1
ATOM 2714 C CA . ASN B 1 38 ? 36.895 -30.536 -15.978 1.00 16.01 38 ASN B CA 1
ATOM 2715 C C . ASN B 1 38 ? 37.704 -31.194 -17.092 1.00 15.01 38 ASN B C 1
ATOM 2716 O O . ASN B 1 38 ? 37.442 -30.948 -18.279 1.00 14.39 38 ASN B O 1
ATOM 2721 N N . LYS B 1 39 ? 38.686 -32.041 -16.727 1.00 15.34 39 LYS B N 1
ATOM 2722 C CA . LYS B 1 39 ? 39.591 -32.644 -17.715 1.00 13.72 39 LYS B CA 1
ATOM 2723 C C . LYS B 1 39 ? 39.617 -34.168 -17.645 1.00 15.58 39 LYS B C 1
ATOM 2724 O O . LYS B 1 39 ? 40.587 -34.785 -18.097 1.00 15.87 39 LYS B O 1
ATOM 2730 N N . VAL B 1 40 ? 38.558 -34.781 -17.100 1.00 17.19 40 VAL B N 1
ATOM 2731 C CA . VAL B 1 40 ? 38.529 -36.235 -16.931 1.00 17.62 40 VAL B CA 1
ATOM 2732 C C . VAL B 1 40 ? 38.853 -36.963 -18.231 1.00 19.39 40 VAL B C 1
ATOM 2733 O O . VAL B 1 40 ? 39.505 -38.015 -18.216 1.00 23.25 40 VAL B O 1
ATOM 2737 N N . ASN B 1 41 ? 38.423 -36.419 -19.377 1.00 19.46 41 ASN B N 1
ATOM 2738 C CA . ASN B 1 41 ? 38.589 -37.095 -20.661 1.00 24.69 41 ASN B CA 1
ATOM 2739 C C . ASN B 1 41 ? 39.476 -36.309 -21.637 1.00 21.41 41 ASN B C 1
ATOM 2740 O O . ASN B 1 41 ? 39.299 -36.381 -22.857 1.00 23.58 41 ASN B O 1
ATOM 2745 N N . GLY B 1 42 ? 40.449 -35.577 -21.125 1.00 18.43 42 GLY B N 1
ATOM 2746 C CA . GLY B 1 42 ? 41.443 -34.957 -21.976 1.00 19.08 42 GLY B CA 1
ATOM 2747 C C . GLY B 1 42 ? 41.350 -33.440 -22.013 1.00 19.92 42 GLY B C 1
ATOM 2748 O O . GLY B 1 42 ? 40.829 -32.784 -21.097 1.00 16.74 42 GLY B O 1
ATOM 2749 N N . ASN B 1 43 ? 41.864 -32.872 -23.116 1.00 19.07 43 ASN B N 1
ATOM 2750 C CA . ASN B 1 43 ? 42.102 -31.435 -23.217 1.00 16.36 43 ASN B CA 1
ATOM 2751 C C . ASN B 1 43 ? 40.931 -30.630 -23.808 1.00 15.10 43 ASN B C 1
ATOM 2752 O O . ASN B 1 43 ? 40.999 -29.392 -23.807 1.00 14.63 43 ASN B O 1
ATOM 2757 N N . LEU B 1 44 ? 39.881 -31.269 -24.333 1.00 15.70 44 LEU B N 1
ATOM 2758 C CA . LEU B 1 44 ? 38.779 -30.502 -24.924 1.00 16.54 44 LEU B CA 1
ATOM 2759 C C . LEU B 1 44 ? 37.781 -30.064 -23.850 1.00 15.22 44 LEU B C 1
ATOM 2760 O O . LEU B 1 44 ? 37.760 -30.599 -22.736 1.00 15.63 44 LEU B O 1
ATOM 2765 N N . PHE B 1 45 ? 36.929 -29.091 -24.203 1.00 14.49 45 PHE B N 1
ATOM 2766 C CA . PHE B 1 45 ? 36.019 -28.502 -23.215 1.00 14.73 45 PHE B CA 1
ATOM 2767 C C . PHE B 1 45 ? 34.975 -29.517 -22.726 1.00 15.99 45 PHE B C 1
ATOM 2768 O O . PHE B 1 45 ? 34.205 -30.085 -23.524 1.00 13.37 45 PHE B O 1
ATOM 2776 N N . GLN B 1 46 ? 34.958 -29.730 -21.393 1.00 13.65 46 GLN B N 1
ATOM 2777 C CA . GLN B 1 46 ? 34.047 -30.661 -20.736 1.00 13.94 46 GLN B CA 1
ATOM 2778 C C . GLN B 1 46 ? 33.275 -29.989 -19.603 1.00 14.02 46 GLN B C 1
ATOM 2779 O O . GLN B 1 46 ? 32.657 -30.679 -18.768 1.00 15.21 46 GLN B O 1
ATOM 2785 N N . GLY B 1 47 ? 33.280 -28.657 -19.578 1.00 13.11 47 GLY B N 1
ATOM 2786 C CA . GLY B 1 47 ? 32.623 -27.877 -18.553 1.00 11.82 47 GLY B CA 1
ATOM 2787 C C . GLY B 1 47 ? 33.597 -27.315 -17.512 1.00 13.68 47 GLY B C 1
ATOM 2788 O O . GLY B 1 47 ? 34.786 -27.671 -17.437 1.00 12.68 47 GLY B O 1
ATOM 2789 N N . VAL B 1 48 ? 33.048 -26.415 -16.697 1.00 13.00 48 VAL B N 1
ATOM 2790 C CA . VAL B 1 48 ? 33.730 -25.825 -15.544 1.00 10.94 48 VAL B CA 1
ATOM 2791 C C . VAL B 1 48 ? 33.129 -26.428 -14.275 1.00 13.61 48 VAL B C 1
ATOM 2792 O O . VAL B 1 48 ? 31.907 -26.362 -14.069 1.00 12.93 48 VAL B O 1
ATOM 2796 N N . CYS B 1 49 ? 33.984 -27.022 -13.429 1.00 12.36 49 CYS B N 1
ATOM 2797 C CA . CYS B 1 49 ? 33.563 -27.598 -12.151 1.00 12.00 49 CYS B CA 1
ATOM 2798 C C . CYS B 1 49 ? 33.721 -26.560 -11.038 1.00 14.35 49 CYS B C 1
ATOM 2799 O O . CYS B 1 49 ? 34.704 -25.799 -11.002 1.00 14.72 49 CYS B O 1
ATOM 2802 N N . CYS B 1 50 ? 32.769 -26.548 -10.110 1.00 13.55 50 CYS B N 1
ATOM 2803 C CA . CYS B 1 50 ? 32.859 -25.682 -8.940 1.00 13.94 50 CYS B CA 1
ATOM 2804 C C . CYS B 1 50 ? 33.000 -26.533 -7.669 1.00 15.59 50 CYS B C 1
ATOM 2805 O O . CYS B 1 50 ? 32.277 -27.534 -7.495 1.00 15.04 50 CYS B O 1
ATOM 2808 N N . TYR B 1 51 ? 33.952 -26.137 -6.793 1.00 11.97 51 TYR B N 1
ATOM 2809 C CA . TYR B 1 51 ? 34.135 -26.720 -5.461 1.00 14.33 51 TYR B CA 1
ATOM 2810 C C . TYR B 1 51 ? 34.235 -25.600 -4.423 1.00 14.80 51 TYR B C 1
ATOM 2811 O O . TYR B 1 51 ? 34.691 -24.489 -4.732 1.00 14.08 51 TYR B O 1
ATOM 2820 N N . THR B 1 52 ? 33.817 -25.886 -3.183 1.00 13.15 52 THR B N 1
ATOM 2821 C CA . THR B 1 52 ? 33.993 -24.926 -2.097 1.00 15.64 52 THR B CA 1
ATOM 2822 C C . THR B 1 52 ? 34.846 -25.519 -0.987 1.00 12.22 52 THR B C 1
ATOM 2823 O O . THR B 1 52 ? 34.907 -26.737 -0.792 1.00 14.09 52 THR B O 1
ATOM 2827 N N . THR B 1 53 ? 35.472 -24.615 -0.235 1.00 16.07 53 THR B N 1
ATOM 2828 C CA . THR B 1 53 ? 36.259 -24.987 0.927 1.00 13.39 53 THR B CA 1
ATOM 2829 C C . THR B 1 53 ? 36.266 -23.816 1.905 1.00 14.79 53 THR B C 1
ATOM 2830 O O . THR B 1 53 ? 36.092 -22.651 1.518 1.00 14.46 53 THR B O 1
ATOM 2834 N N . THR B 1 54 ? 36.452 -24.139 3.188 1.00 15.87 54 THR B N 1
ATOM 2835 C CA . THR B 1 54 ? 36.782 -23.132 4.185 1.00 17.08 54 THR B CA 1
ATOM 2836 C C . THR B 1 54 ? 38.173 -23.337 4.765 1.00 22.30 54 THR B C 1
ATOM 2837 O O . THR B 1 54 ? 38.619 -22.511 5.563 1.00 26.97 54 THR B O 1
ATOM 2841 N N . ASP B 1 55 ? 38.868 -24.418 4.382 1.00 17.01 55 ASP B N 1
ATOM 2842 C CA . ASP B 1 55 ? 40.168 -24.737 4.947 1.00 19.70 55 ASP B CA 1
ATOM 2843 C C . ASP B 1 55 ? 41.227 -25.140 3.926 1.00 21.00 55 ASP B C 1
ATOM 2844 O O . ASP B 1 55 ? 42.389 -25.311 4.321 1.00 20.74 55 ASP B O 1
ATOM 2849 N N . PHE B 1 56 ? 40.894 -25.243 2.627 1.00 15.78 56 PHE B N 1
ATOM 2850 C CA . PHE B 1 56 ? 41.818 -25.753 1.610 1.00 15.15 56 PHE B CA 1
ATOM 2851 C C . PHE B 1 56 ? 42.259 -27.193 1.874 1.00 18.87 56 PHE B C 1
ATOM 2852 O O . PHE B 1 56 ? 43.287 -27.644 1.344 1.00 19.97 56 PHE B O 1
ATOM 2860 N N . ILE B 1 57 ? 41.480 -27.926 2.676 1.00 17.47 57 ILE B N 1
ATOM 2861 C CA . ILE B 1 57 ? 41.675 -29.360 2.891 1.00 17.78 57 ILE B CA 1
ATOM 2862 C C . ILE B 1 57 ? 40.545 -30.163 2.283 1.00 18.14 57 ILE B C 1
ATOM 2863 O O . ILE B 1 57 ? 40.770 -30.975 1.369 1.00 18.28 57 ILE B O 1
ATOM 2868 N N . ALA B 1 58 ? 39.293 -29.917 2.713 1.00 19.58 58 ALA B N 1
ATOM 2869 C CA . ALA B 1 58 ? 38.080 -30.532 2.190 1.00 16.86 58 ALA B CA 1
ATOM 2870 C C . ALA B 1 58 ? 37.499 -29.664 1.087 1.00 16.94 58 ALA B C 1
ATOM 2871 O O . ALA B 1 58 ? 37.442 -28.433 1.212 1.00 15.91 58 ALA B O 1
ATOM 2873 N N . TRP B 1 59 ? 37.067 -30.315 0.006 1.00 16.07 59 TRP B N 1
ATOM 2874 C CA . TRP B 1 59 ? 36.460 -29.660 -1.146 1.00 14.10 59 TRP B CA 1
ATOM 2875 C C . TRP B 1 59 ? 35.063 -30.233 -1.374 1.00 17.35 59 TRP B C 1
ATOM 2876 O O . TRP B 1 59 ? 34.922 -31.417 -1.700 1.00 18.95 59 TRP B O 1
ATOM 2887 N N . ARG B 1 60 ? 34.038 -29.397 -1.245 1.00 15.44 60 ARG B N 1
ATOM 2888 C CA . ARG B 1 60 ? 32.655 -29.817 -1.477 1.00 14.33 60 ARG B CA 1
ATOM 2889 C C . ARG B 1 60 ? 32.304 -29.549 -2.940 1.00 16.72 60 ARG B C 1
ATOM 2890 O O . ARG B 1 60 ? 32.364 -28.403 -3.396 1.00 15.44 60 ARG B O 1
ATOM 2898 N N . SER B 1 61 ? 31.936 -30.597 -3.679 1.00 18.27 61 SER B N 1
ATOM 2899 C CA . SER B 1 61 ? 31.649 -30.438 -5.098 1.00 15.19 61 SER B CA 1
ATOM 2900 C C . SER B 1 61 ? 30.285 -29.792 -5.293 1.00 15.10 61 SER B C 1
ATOM 2901 O O . SER B 1 61 ? 29.310 -30.147 -4.624 1.00 17.86 61 SER B O 1
ATOM 2904 N N . HIS B 1 62 ? 30.213 -28.832 -6.216 1.00 14.89 62 HIS B N 1
ATOM 2905 C CA . HIS B 1 62 ? 28.937 -28.263 -6.650 1.00 13.62 62 HIS B CA 1
ATOM 2906 C C . HIS B 1 62 ? 28.618 -28.592 -8.111 1.00 17.29 62 HIS B C 1
ATOM 2907 O O . HIS B 1 62 ? 27.734 -27.976 -8.713 1.00 17.68 62 HIS B O 1
ATOM 2914 N N . GLY B 1 63 ? 29.314 -29.573 -8.693 1.00 15.96 63 GLY B N 1
ATOM 2915 C CA . GLY B 1 63 ? 29.016 -30.024 -10.033 1.00 14.06 63 GLY B CA 1
ATOM 2916 C C . GLY B 1 63 ? 29.542 -29.082 -11.094 1.00 16.15 63 GLY B C 1
ATOM 2917 O O . GLY B 1 63 ? 30.350 -28.175 -10.841 1.00 16.30 63 GLY B O 1
ATOM 2918 N N . ILE B 1 64 ? 29.093 -29.338 -12.320 1.00 14.09 64 ILE B N 1
ATOM 2919 C CA . ILE B 1 64 ? 29.442 -28.515 -13.474 1.00 16.20 64 ILE B CA 1
ATOM 2920 C C . ILE B 1 64 ? 28.531 -27.293 -13.505 1.00 16.34 64 ILE B C 1
ATOM 2921 O O . ILE B 1 64 ? 27.302 -27.422 -13.596 1.00 17.86 64 ILE B O 1
ATOM 2926 N N . VAL B 1 65 ? 29.139 -26.103 -13.429 1.00 13.86 65 VAL B N 1
ATOM 2927 C CA . VAL B 1 65 ? 28.400 -24.843 -13.355 1.00 13.10 65 VAL B CA 1
ATOM 2928 C C . VAL B 1 65 ? 28.375 -24.061 -14.674 1.00 13.42 65 VAL B C 1
ATOM 2929 O O . VAL B 1 65 ? 27.578 -23.118 -14.802 1.00 14.40 65 VAL B O 1
ATOM 2933 N N . LEU B 1 66 ? 29.257 -24.383 -15.623 1.00 12.65 66 LEU B N 1
ATOM 2934 C CA . LEU B 1 66 ? 29.172 -23.921 -17.014 1.00 14.24 66 LEU B CA 1
ATOM 2935 C C . LEU B 1 66 ? 29.297 -25.170 -17.877 1.00 12.30 66 LEU B C 1
ATOM 2936 O O . LEU B 1 66 ? 30.338 -25.825 -17.872 1.00 15.10 66 LEU B O 1
ATOM 2941 N N . ASP B 1 67 ? 28.220 -25.533 -18.560 1.00 13.45 67 ASP B N 1
ATOM 2942 C CA . ASP B 1 67 ? 28.160 -26.767 -19.340 1.00 14.46 67 ASP B CA 1
ATOM 2943 C C . ASP B 1 67 ? 28.876 -26.613 -20.683 1.00 15.20 67 ASP B C 1
ATOM 2944 O O . ASP B 1 67 ? 29.053 -25.505 -21.203 1.00 14.63 67 ASP B O 1
ATOM 2949 N N . VAL B 1 68 ? 29.252 -27.766 -21.265 1.00 16.74 68 VAL B N 1
ATOM 2950 C CA . VAL B 1 68 ? 29.506 -27.819 -22.702 1.00 14.90 68 VAL B CA 1
ATOM 2951 C C . VAL B 1 68 ? 28.277 -27.285 -23.435 1.00 14.28 68 VAL B C 1
ATOM 2952 O O . VAL B 1 68 ? 27.132 -27.605 -23.093 1.00 15.58 68 VAL B O 1
ATOM 2956 N N . GLN B 1 69 ? 28.515 -26.449 -24.442 1.00 15.85 69 GLN B N 1
ATOM 2957 C CA . GLN B 1 69 ? 27.458 -25.803 -25.203 1.00 13.80 69 GLN B CA 1
ATOM 2958 C C . GLN B 1 69 ? 27.238 -26.553 -26.529 1.00 16.31 69 GLN B C 1
ATOM 2959 O O . GLN B 1 69 ? 27.925 -27.538 -26.835 1.00 17.43 69 GLN B O 1
ATOM 2965 N N . GLU B 1 70 ? 26.298 -26.062 -27.349 1.00 14.20 70 GLU B N 1
ATOM 2966 C CA . GLU B 1 70 ? 25.922 -26.805 -28.550 1.00 17.85 70 GLU B CA 1
ATOM 2967 C C . GLU B 1 70 ? 26.965 -26.658 -29.673 1.00 17.75 70 GLU B C 1
ATOM 2968 O O . GLU B 1 70 ? 27.753 -25.690 -29.727 1.00 16.41 70 GLU B O 1
ATOM 2974 N N . ASP B 1 71 ? 26.956 -27.645 -30.577 1.00 16.42 71 ASP B N 1
ATOM 2975 C CA . ASP B 1 71 ? 27.837 -27.621 -31.740 1.00 17.22 71 ASP B CA 1
ATOM 2976 C C . ASP B 1 71 ? 27.646 -26.322 -32.505 1.00 15.88 71 ASP B C 1
ATOM 2977 O O . ASP B 1 71 ? 26.514 -25.847 -32.686 1.00 16.70 71 ASP B O 1
ATOM 2982 N N . GLY B 1 72 ? 28.764 -25.761 -32.960 1.00 15.22 72 GLY B N 1
ATOM 2983 C CA . GLY B 1 72 ? 28.751 -24.482 -33.634 1.00 15.19 72 GLY B CA 1
ATOM 2984 C C . GLY B 1 72 ? 29.011 -23.282 -32.733 1.00 14.75 72 GLY B C 1
ATOM 2985 O O . GLY B 1 72 ? 29.167 -22.166 -33.246 1.00 17.30 72 GLY B O 1
ATOM 2986 N N . SER B 1 73 ? 29.009 -23.454 -31.414 1.00 13.49 73 SER B N 1
ATOM 2987 C CA . SER B 1 73 ? 29.361 -22.371 -30.506 1.00 13.65 73 SER B CA 1
ATOM 2988 C C . SER B 1 73 ? 30.830 -22.493 -30.083 1.00 14.14 73 SER B C 1
ATOM 2989 O O . SER B 1 73 ? 31.479 -23.531 -30.273 1.00 14.63 73 SER B O 1
ATOM 2992 N N . ALA B 1 74 ? 31.340 -21.421 -29.470 1.00 11.62 74 ALA B N 1
ATOM 2993 C CA . ALA B 1 74 ? 32.748 -21.383 -29.069 1.00 13.22 74 ALA B CA 1
ATOM 2994 C C . ALA B 1 74 ? 33.061 -22.257 -27.839 1.00 13.62 74 ALA B C 1
ATOM 2995 O O . ALA B 1 74 ? 34.239 -22.390 -27.471 1.00 12.22 74 ALA B O 1
ATOM 2997 N N . LEU B 1 75 ? 32.041 -22.847 -27.193 1.00 12.42 75 LEU B N 1
ATOM 2998 C CA . LEU B 1 75 ? 32.248 -23.779 -26.077 1.00 11.05 75 LEU B CA 1
ATOM 2999 C C . LEU B 1 75 ? 31.623 -25.155 -26.350 1.00 14.29 75 LEU B C 1
ATOM 3000 O O . LEU B 1 75 ? 31.286 -25.889 -25.414 1.00 13.22 75 LEU B O 1
ATOM 3005 N N . ALA B 1 76 ? 31.531 -25.528 -27.634 1.00 13.02 76 ALA B N 1
ATOM 3006 C CA . ALA B 1 76 ? 31.126 -26.871 -28.050 1.00 15.25 76 ALA B CA 1
ATOM 3007 C C . ALA B 1 76 ? 32.173 -27.927 -27.645 1.00 12.64 76 ALA B C 1
ATOM 3008 O O . ALA B 1 76 ? 33.316 -27.620 -27.265 1.00 12.54 76 ALA B O 1
ATOM 3010 N N . ALA B 1 77 ? 31.777 -29.205 -27.772 1.00 13.55 77 ALA B N 1
ATOM 3011 C CA . ALA B 1 77 ? 32.629 -30.309 -27.326 1.00 16.40 77 ALA B CA 1
ATOM 3012 C C . ALA B 1 77 ? 33.931 -30.409 -28.106 1.00 15.33 77 ALA B C 1
ATOM 3013 O O . ALA B 1 77 ? 34.863 -31.075 -27.636 1.00 18.35 77 ALA B O 1
ATOM 3015 N N . ASP B 1 78 ? 34.013 -29.810 -29.293 1.00 14.60 78 ASP B N 1
ATOM 3016 C CA . ASP B 1 78 ? 35.232 -29.868 -30.091 1.00 14.04 78 ASP B CA 1
ATOM 3017 C C . ASP B 1 78 ? 36.146 -28.689 -29.804 1.00 16.39 78 ASP B C 1
ATOM 3018 O O . ASP B 1 78 ? 37.258 -28.629 -30.362 1.00 17.04 78 ASP B O 1
ATOM 3023 N N . ARG B 1 79 ? 35.709 -27.761 -28.935 1.00 14.48 79 ARG B N 1
ATOM 3024 C CA . ARG B 1 79 ? 36.469 -26.564 -28.607 1.00 15.03 79 ARG B CA 1
ATOM 3025 C C . ARG B 1 79 ? 37.257 -26.782 -27.307 1.00 13.47 79 ARG B C 1
ATOM 3026 O O . ARG B 1 79 ? 37.186 -27.836 -26.670 1.00 14.23 79 ARG B O 1
ATOM 3034 N N . ILE B 1 80 ? 38.000 -25.742 -26.902 1.00 13.66 80 ILE B N 1
ATOM 3035 C CA . ILE B 1 80 ? 38.805 -25.739 -25.683 1.00 12.98 80 ILE B CA 1
ATOM 3036 C C . ILE B 1 80 ? 38.373 -24.552 -24.821 1.00 12.57 80 ILE B C 1
ATOM 3037 O O . ILE B 1 80 ? 38.086 -23.466 -25.344 1.00 11.68 80 ILE B O 1
ATOM 3042 N N . GLY B 1 81 ? 38.272 -24.770 -23.500 1.00 12.28 81 GLY B N 1
ATOM 3043 C CA . GLY B 1 81 ? 37.925 -23.710 -22.577 1.00 10.69 81 GLY B CA 1
ATOM 3044 C C . GLY B 1 81 ? 38.770 -23.838 -21.331 1.00 11.51 81 GLY B C 1
ATOM 3045 O O . GLY B 1 81 ? 38.569 -24.767 -20.530 1.00 12.70 81 GLY B O 1
ATOM 3046 N N . GLU B 1 82 ? 39.701 -22.910 -21.143 1.00 10.82 82 GLU B N 1
ATOM 3047 C CA . GLU B 1 82 ? 40.737 -23.049 -20.129 1.00 11.15 82 GLU B CA 1
ATOM 3048 C C . GLU B 1 82 ? 40.691 -21.919 -19.112 1.00 9.96 82 GLU B C 1
ATOM 3049 O O . GLU B 1 82 ? 40.227 -20.804 -19.402 1.00 10.32 82 GLU B O 1
ATOM 3055 N N . ARG B 1 83 ? 41.188 -22.238 -17.914 1.00 10.35 83 ARG B N 1
ATOM 3056 C CA . ARG B 1 83 ? 41.471 -21.260 -16.871 1.00 10.04 83 ARG B CA 1
ATOM 3057 C C . ARG B 1 83 ? 40.263 -20.381 -16.510 1.00 10.28 83 ARG B C 1
ATOM 3058 O O . ARG B 1 83 ? 40.350 -19.151 -16.543 1.00 11.54 83 ARG B O 1
ATOM 3066 N N . PRO B 1 84 ? 39.123 -20.991 -16.150 1.00 12.25 84 PRO B N 1
ATOM 3067 C CA . PRO B 1 84 ? 37.927 -20.209 -15.795 1.00 9.99 84 PRO B CA 1
ATOM 3068 C C . PRO B 1 84 ? 38.190 -19.352 -14.559 1.00 11.75 84 PRO B C 1
ATOM 3069 O O . PRO B 1 84 ? 38.905 -19.751 -13.626 1.00 11.74 84 PRO B O 1
ATOM 3073 N N . LYS B 1 85 ? 37.613 -18.155 -14.583 1.00 10.47 85 LYS B N 1
ATOM 3074 C CA . LYS B 1 85 ? 37.726 -17.184 -13.508 1.00 11.25 85 LYS B CA 1
ATOM 3075 C C . LYS B 1 85 ? 36.350 -16.565 -13.282 1.00 10.83 85 LYS B C 1
ATOM 3076 O O . LYS B 1 85 ? 35.583 -16.384 -14.228 1.00 12.23 85 LYS B O 1
ATOM 3082 N N . VAL B 1 86 ? 36.062 -16.197 -12.038 1.00 10.55 86 VAL B N 1
ATOM 3083 C CA . VAL B 1 86 ? 34.781 -15.590 -11.676 1.00 12.23 86 VAL B CA 1
ATOM 3084 C C . VAL B 1 86 ? 35.025 -14.322 -10.862 1.00 13.75 86 VAL B C 1
ATOM 3085 O O . VAL B 1 86 ? 35.929 -14.278 -10.015 1.00 12.84 86 VAL B O 1
ATOM 3089 N N . LEU B 1 87 ? 34.218 -13.282 -11.138 1.00 13.66 87 LEU B N 1
ATOM 3090 C CA . LEU B 1 87 ? 34.155 -12.077 -10.312 1.00 13.06 87 LEU B CA 1
ATOM 3091 C C . LEU B 1 87 ? 32.691 -11.767 -10.027 1.00 11.71 87 LEU B C 1
ATOM 3092 O O . LEU B 1 87 ? 31.817 -12.027 -10.850 1.00 13.38 87 LEU B O 1
ATOM 3097 N N . HIS B 1 88 ? 32.450 -11.189 -8.853 1.00 14.04 88 HIS B N 1
ATOM 3098 C CA . HIS B 1 88 ? 31.133 -10.703 -8.455 1.00 13.84 88 HIS B CA 1
ATOM 3099 C C . HIS B 1 88 ? 31.088 -9.217 -8.799 1.00 16.49 88 HIS B C 1
ATOM 3100 O O . HIS B 1 88 ? 31.932 -8.432 -8.323 1.00 15.05 88 HIS B O 1
ATOM 3107 N N . CYS B 1 89 ? 30.113 -8.834 -9.627 1.00 15.17 89 CYS B N 1
ATOM 3108 C CA . CYS B 1 89 ? 30.083 -7.481 -10.167 1.00 12.74 89 CYS B CA 1
ATOM 3109 C C . CYS B 1 89 ? 29.445 -6.509 -9.172 1.00 13.41 89 CYS B C 1
ATOM 3110 O O . CYS B 1 89 ? 28.244 -6.650 -8.863 1.00 13.94 89 CYS B O 1
ATOM 3113 N N . PRO B 1 90 ? 30.184 -5.485 -8.684 1.00 14.68 90 PRO B N 1
ATOM 3114 C CA . PRO B 1 90 ? 29.569 -4.544 -7.718 1.00 14.15 90 PRO B CA 1
ATOM 3115 C C . PRO B 1 90 ? 28.359 -3.806 -8.279 1.00 15.02 90 PRO B C 1
ATOM 3116 O O . PRO B 1 90 ? 27.414 -3.515 -7.533 1.00 19.36 90 PRO B O 1
ATOM 3120 N N . ALA B 1 91 ? 28.377 -3.452 -9.576 1.00 15.13 91 ALA B N 1
ATOM 3121 C CA . ALA B 1 91 ? 27.322 -2.621 -10.143 1.00 16.07 91 ALA B CA 1
ATOM 3122 C C . ALA B 1 91 ? 26.020 -3.388 -10.353 1.00 16.39 91 ALA B C 1
ATOM 3123 O O . ALA B 1 91 ? 24.944 -2.782 -10.341 1.00 20.43 91 ALA B O 1
ATOM 3125 N N . THR B 1 92 ? 26.095 -4.703 -10.594 1.00 18.24 92 THR B N 1
ATOM 3126 C CA . THR B 1 92 ? 24.924 -5.511 -10.934 1.00 17.16 92 THR B CA 1
ATOM 3127 C C . THR B 1 92 ? 24.584 -6.611 -9.922 1.00 19.30 92 THR B C 1
ATOM 3128 O O . THR B 1 92 ? 23.447 -7.098 -9.932 1.00 20.31 92 THR B O 1
ATOM 3132 N N . GLY B 1 93 ? 25.522 -7.035 -9.077 1.00 15.50 93 GLY B N 1
ATOM 3133 C CA . GLY B 1 93 ? 25.311 -8.215 -8.251 1.00 16.50 93 GLY B CA 1
ATOM 3134 C C . GLY B 1 93 ? 25.451 -9.552 -8.968 1.00 15.20 93 GLY B C 1
ATOM 3135 O O . GLY B 1 93 ? 25.376 -10.606 -8.303 1.00 18.23 93 GLY B O 1
ATOM 3136 N N . LYS B 1 94 ? 25.711 -9.551 -10.274 1.00 15.17 94 LYS B N 1
ATOM 3137 C CA . LYS B 1 94 ? 25.863 -10.795 -11.010 1.00 14.77 94 LYS B CA 1
ATOM 3138 C C . LYS B 1 94 ? 27.247 -11.392 -10.765 1.00 15.31 94 LYS B C 1
ATOM 3139 O O . LYS B 1 94 ? 28.218 -10.700 -10.436 1.00 16.53 94 LYS B O 1
ATOM 3145 N N . TYR B 1 95 ? 27.336 -12.700 -10.972 1.00 14.74 95 TYR B N 1
ATOM 3146 C CA . TYR B 1 95 ? 28.601 -13.411 -10.995 1.00 12.43 95 TYR B CA 1
ATOM 3147 C C . TYR B 1 95 ? 28.950 -13.590 -12.466 1.00 15.44 95 TYR B C 1
ATOM 3148 O O . TYR B 1 95 ? 28.181 -14.202 -13.221 1.00 15.92 95 TYR B O 1
ATOM 3157 N N . VAL B 1 96 ? 30.096 -13.045 -12.883 1.00 11.99 96 VAL B N 1
ATOM 3158 C CA . VAL B 1 96 ? 30.525 -13.123 -14.272 1.00 12.40 96 VAL B CA 1
ATOM 3159 C C . VAL B 1 96 ? 31.708 -14.084 -14.348 1.00 11.17 96 VAL B C 1
ATOM 3160 O O . VAL B 1 96 ? 32.663 -13.982 -13.564 1.00 12.77 96 VAL B O 1
ATOM 3164 N N . MET B 1 97 ? 31.622 -15.047 -15.266 1.00 11.46 97 MET B N 1
ATOM 3165 C CA . MET B 1 97 ? 32.704 -15.991 -15.507 1.00 10.20 97 MET B CA 1
ATOM 3166 C C . MET B 1 97 ? 33.436 -15.638 -16.804 1.00 10.39 97 MET B C 1
ATOM 3167 O O . MET B 1 97 ? 32.813 -15.319 -17.825 1.00 11.49 97 MET B O 1
ATOM 3172 N N . TYR B 1 98 ? 34.768 -15.699 -16.752 1.00 11.67 98 TYR B N 1
ATOM 3173 C CA . TYR B 1 98 ? 35.632 -15.501 -17.911 1.00 12.54 98 TYR B CA 1
ATOM 3174 C C . TYR B 1 98 ? 36.350 -16.812 -18.168 1.00 11.27 98 TYR B C 1
ATOM 3175 O O . TYR B 1 98 ? 36.662 -17.551 -17.233 1.00 11.04 98 TYR B O 1
ATOM 3184 N N . ILE B 1 99 ? 36.574 -17.123 -19.440 1.00 9.93 99 ILE B N 1
ATOM 3185 C CA . ILE B 1 99 ? 37.273 -18.350 -19.788 1.00 12.03 99 ILE B CA 1
ATOM 3186 C C . ILE B 1 99 ? 38.121 -18.077 -21.031 1.00 12.51 99 ILE B C 1
ATOM 3187 O O . ILE B 1 99 ? 37.781 -17.227 -21.870 1.00 11.33 99 ILE B O 1
ATOM 3192 N N . HIS B 1 100 ? 39.256 -18.761 -21.127 1.00 10.11 100 HIS B N 1
ATOM 3193 C CA . HIS B 1 100 ? 40.035 -18.732 -22.357 1.00 10.56 100 HIS B CA 1
ATOM 3194 C C . HIS B 1 100 ? 39.347 -19.670 -23.355 1.00 10.97 100 HIS B C 1
ATOM 3195 O O . HIS B 1 100 ? 39.470 -20.898 -23.254 1.00 11.35 100 HIS B O 1
ATOM 3202 N N . ALA B 1 101 ? 38.629 -19.084 -24.334 1.00 10.17 101 ALA B N 1
ATOM 3203 C CA . ALA B 1 101 ? 37.926 -19.821 -25.387 1.00 12.52 101 ALA B CA 1
ATOM 3204 C C . ALA B 1 101 ? 38.875 -20.047 -26.564 1.00 13.83 101 ALA B C 1
ATOM 3205 O O . ALA B 1 101 ? 39.544 -19.107 -27.030 1.00 11.15 101 ALA B O 1
ATOM 3207 N N . GLU B 1 102 ? 38.965 -21.306 -27.011 1.00 12.03 102 GLU B N 1
ATOM 3208 C CA . GLU B 1 102 ? 40.095 -21.686 -27.834 1.00 12.50 102 GLU B CA 1
ATOM 3209 C C . GLU B 1 102 ? 39.693 -22.786 -28.814 1.00 14.74 102 GLU B C 1
ATOM 3210 O O . GLU B 1 102 ? 38.652 -23.431 -28.674 1.00 12.69 102 GLU B O 1
ATOM 3216 N N . THR B 1 103 ? 40.564 -23.006 -29.807 1.00 15.01 103 THR B N 1
ATOM 3217 C CA . THR B 1 103 ? 40.522 -24.125 -30.749 1.00 13.78 103 THR B CA 1
ATOM 3218 C C . THR B 1 103 ? 41.786 -24.998 -30.573 1.00 14.69 103 THR B C 1
ATOM 3219 O O . THR B 1 103 ? 42.767 -24.570 -29.951 1.00 13.47 103 THR B O 1
ATOM 3223 N N . PRO B 1 104 ? 41.777 -26.246 -31.085 1.00 17.60 104 PRO B N 1
ATOM 3224 C CA . PRO B 1 104 ? 42.940 -27.127 -30.840 1.00 17.40 104 PRO B CA 1
ATOM 3225 C C . PRO B 1 104 ? 44.283 -26.576 -31.310 1.00 15.32 104 PRO B C 1
ATOM 3226 O O . PRO B 1 104 ? 45.316 -26.903 -30.702 1.00 18.60 104 PRO B O 1
ATOM 3230 N N . ASP B 1 105 ? 44.310 -25.737 -32.351 1.00 13.67 105 ASP B N 1
ATOM 3231 C CA . ASP B 1 105 ? 45.570 -25.137 -32.799 1.00 13.46 105 ASP B CA 1
ATOM 3232 C C . ASP B 1 105 ? 45.989 -23.915 -31.965 1.00 15.23 105 ASP B C 1
ATOM 3233 O O . ASP B 1 105 ? 47.043 -23.335 -32.239 1.00 14.86 105 ASP B O 1
ATOM 3238 N N . TYR B 1 106 ? 45.160 -23.526 -31.001 1.00 12.44 106 TYR B N 1
ATOM 3239 C CA . TYR B 1 106 ? 45.405 -22.367 -30.138 1.00 11.11 106 TYR B CA 1
ATOM 3240 C C . TYR B 1 106 ? 45.424 -21.018 -30.870 1.00 11.91 106 TYR B C 1
ATOM 3241 O O . TYR B 1 106 ? 45.925 -20.033 -30.351 1.00 13.73 106 TYR B O 1
ATOM 3250 N N . GLY B 1 107 ? 44.850 -20.989 -32.070 1.00 12.40 107 GLY B N 1
ATOM 3251 C CA . GLY B 1 107 ? 44.789 -19.773 -32.860 1.00 11.21 107 GLY B CA 1
ATOM 3252 C C . GLY B 1 107 ? 43.553 -18.889 -32.681 1.00 11.31 107 GLY B C 1
ATOM 3253 O O . GLY B 1 107 ? 43.539 -17.769 -33.208 1.00 15.91 107 GLY B O 1
ATOM 3254 N N . TYR B 1 108 ? 42.525 -19.330 -31.947 1.00 11.78 108 TYR B N 1
ATOM 3255 C CA . TYR B 1 108 ? 41.329 -18.507 -31.764 1.00 12.63 108 TYR B CA 1
ATOM 3256 C C . TYR B 1 108 ? 41.562 -17.466 -30.677 1.00 12.91 108 TYR B C 1
ATOM 3257 O O . TYR B 1 108 ? 41.280 -16.276 -30.870 1.00 12.35 108 TYR B O 1
ATOM 3266 N N . ALA B 1 109 ? 42.011 -17.905 -29.499 1.00 10.99 109 ALA B N 1
ATOM 3267 C CA . ALA B 1 109 ? 42.575 -17.020 -28.483 1.00 9.91 109 ALA B CA 1
ATOM 3268 C C . ALA B 1 109 ? 41.642 -15.864 -28.129 1.00 10.11 109 ALA B C 1
ATOM 3269 O O . ALA B 1 109 ? 41.985 -14.680 -28.281 1.00 10.39 109 ALA B O 1
ATOM 3271 N N . HIS B 1 110 ? 40.450 -16.230 -27.640 1.00 10.16 110 HIS B N 1
ATOM 3272 C CA . HIS B 1 110 ? 39.453 -15.275 -27.178 1.00 10.18 110 HIS B CA 1
ATOM 3273 C C . HIS B 1 110 ? 39.209 -15.456 -25.674 1.00 12.16 110 HIS B C 1
ATOM 3274 O O . HIS B 1 110 ? 39.644 -16.436 -25.046 1.00 11.46 110 HIS B O 1
ATOM 3281 N N . ILE B 1 111 ? 38.479 -14.481 -25.109 1.00 12.01 111 ILE B N 1
ATOM 3282 C CA . ILE B 1 111 ? 37.869 -14.561 -23.780 1.00 10.09 111 ILE B CA 1
ATOM 3283 C C . ILE B 1 111 ? 36.385 -14.832 -23.993 1.00 10.57 111 ILE B C 1
ATOM 3284 O O . ILE B 1 111 ? 35.714 -14.102 -24.735 1.00 11.23 111 ILE B O 1
ATOM 3289 N N . GLY B 1 112 ? 35.866 -15.874 -23.342 1.00 11.61 112 GLY B N 1
ATOM 3290 C CA . GLY B 1 112 ? 34.438 -16.132 -23.315 1.00 10.34 112 GLY B CA 1
ATOM 3291 C C . GLY B 1 112 ? 33.855 -15.548 -22.041 1.00 10.40 112 GLY B C 1
ATOM 3292 O O . GLY B 1 112 ? 34.496 -15.558 -20.997 1.00 11.05 112 GLY B O 1
ATOM 3293 N N . VAL B 1 113 ? 32.616 -15.055 -22.134 1.00 11.17 113 VAL B N 1
ATOM 3294 C CA . VAL B 1 113 ? 31.940 -14.393 -21.018 1.00 11.51 113 VAL B CA 1
ATOM 3295 C C . VAL B 1 113 ? 30.623 -15.114 -20.756 1.00 9.80 113 VAL B C 1
ATOM 3296 O O . VAL B 1 113 ? 29.835 -15.314 -21.685 1.00 13.11 113 VAL B O 1
ATOM 3300 N N . ALA B 1 114 ? 30.395 -15.513 -19.485 1.00 10.09 114 ALA B N 1
ATOM 3301 C CA . ALA B 1 114 ? 29.148 -16.135 -19.039 1.00 11.19 114 ALA B CA 1
ATOM 3302 C C . ALA B 1 114 ? 28.708 -15.481 -17.730 1.00 11.53 114 ALA B C 1
ATOM 3303 O O . ALA B 1 114 ? 29.534 -14.922 -16.999 1.00 12.52 114 ALA B O 1
ATOM 3305 N N A VAL B 1 115 ? 27.396 -15.531 -17.448 0.44 11.90 115 VAL B N 1
ATOM 3306 N N B VAL B 1 115 ? 27.403 -15.539 -17.452 0.56 11.48 115 VAL B N 1
ATOM 3307 C CA A VAL B 1 115 ? 26.779 -14.773 -16.356 0.44 14.22 115 VAL B CA 1
ATOM 3308 C CA B VAL B 1 115 ? 26.809 -14.806 -16.337 0.56 13.65 115 VAL B CA 1
ATOM 3309 C C A VAL B 1 115 ? 25.830 -15.667 -15.553 0.44 14.74 115 VAL B C 1
ATOM 3310 C C B VAL B 1 115 ? 25.863 -15.705 -15.543 0.56 14.44 115 VAL B C 1
ATOM 3311 O O A VAL B 1 115 ? 25.073 -16.457 -16.130 0.44 13.16 115 VAL B O 1
ATOM 3312 O O B VAL B 1 115 ? 25.151 -16.540 -16.115 0.56 13.72 115 VAL B O 1
ATOM 3319 N N . ALA B 1 116 ? 25.853 -15.519 -14.222 1.00 14.13 116 ALA B N 1
ATOM 3320 C CA . ALA B 1 116 ? 24.979 -16.271 -13.322 1.00 14.13 116 ALA B CA 1
ATOM 3321 C C . ALA B 1 116 ? 24.442 -15.358 -12.224 1.00 14.55 116 ALA B C 1
ATOM 3322 O O . ALA B 1 116 ? 25.028 -14.323 -11.901 1.00 15.10 116 ALA B O 1
ATOM 3324 N N . ASP B 1 117 ? 23.310 -15.763 -11.635 1.00 15.76 117 ASP B N 1
ATOM 3325 C CA . ASP B 1 117 ? 22.785 -15.067 -10.472 1.00 18.97 117 ASP B CA 1
ATOM 3326 C C . ASP B 1 117 ? 23.367 -15.584 -9.171 1.00 20.20 117 ASP B C 1
ATOM 3327 O O . ASP B 1 117 ? 23.271 -14.896 -8.147 1.00 21.96 117 ASP B O 1
ATOM 3332 N N . ALA B 1 118 ? 23.964 -16.769 -9.185 1.00 18.09 118 ALA B N 1
ATOM 3333 C CA . ALA B 1 118 ? 24.448 -17.430 -7.983 1.00 21.19 118 ALA B CA 1
ATOM 3334 C C . ALA B 1 118 ? 25.879 -17.864 -8.237 1.00 14.33 118 ALA B C 1
ATOM 3335 O O . ALA B 1 118 ? 26.248 -18.162 -9.381 1.00 14.84 118 ALA B O 1
ATOM 3337 N N . PRO B 1 119 ? 26.711 -17.946 -7.194 1.00 15.41 119 PRO B N 1
ATOM 3338 C CA . PRO B 1 119 ? 28.109 -18.322 -7.436 1.00 15.05 119 PRO B CA 1
ATOM 3339 C C . PRO B 1 119 ? 28.261 -19.763 -7.890 1.00 15.32 119 PRO B C 1
ATOM 3340 O O . PRO B 1 119 ? 29.306 -20.118 -8.453 1.00 15.84 119 PRO B O 1
ATOM 3344 N N . THR B 1 120 ? 27.227 -20.592 -7.714 1.00 15.91 120 THR B N 1
ATOM 3345 C CA . THR B 1 120 ? 27.233 -21.969 -8.192 1.00 15.02 120 THR B CA 1
ATOM 3346 C C . THR B 1 120 ? 26.489 -22.137 -9.522 1.00 16.58 120 THR B C 1
ATOM 3347 O O . THR B 1 120 ? 26.133 -23.263 -9.882 1.00 17.84 120 THR B O 1
ATOM 3351 N N . GLY B 1 121 ? 26.249 -21.044 -10.253 1.00 15.06 121 GLY B N 1
ATOM 3352 C CA . GLY B 1 121 ? 25.614 -21.115 -11.555 1.00 14.65 121 GLY B CA 1
ATOM 3353 C C . GLY B 1 121 ? 24.132 -21.452 -11.436 1.00 18.31 121 GLY B C 1
ATOM 3354 O O . GLY B 1 121 ? 23.528 -21.262 -10.372 1.00 19.84 121 GLY B O 1
ATOM 3355 N N . PRO B 1 122 ? 23.523 -21.967 -12.520 1.00 19.11 122 PRO B N 1
ATOM 3356 C CA . PRO B 1 122 ? 24.165 -22.178 -13.826 1.00 16.67 122 PRO B CA 1
ATOM 3357 C C . PRO B 1 122 ? 24.594 -20.872 -14.486 1.00 16.29 122 PRO B C 1
ATOM 3358 O O . PRO B 1 122 ? 23.860 -19.881 -14.403 1.00 17.51 122 PRO B O 1
ATOM 3362 N N . PHE B 1 123 ? 25.784 -20.887 -15.098 1.00 15.50 123 PHE B N 1
ATOM 3363 C CA . PHE B 1 123 ? 26.300 -19.773 -15.883 1.00 13.62 123 PHE B CA 1
ATOM 3364 C C . PHE B 1 123 ? 25.777 -19.873 -17.310 1.00 15.30 123 PHE B C 1
ATOM 3365 O O . PHE B 1 123 ? 25.841 -20.943 -17.932 1.00 14.97 123 PHE B O 1
ATOM 3373 N N . ALA B 1 124 ? 25.281 -18.752 -17.833 1.00 14.06 124 ALA B N 1
ATOM 3374 C CA . ALA B 1 124 ? 24.755 -18.659 -19.191 1.00 15.53 124 ALA B CA 1
ATOM 3375 C C . ALA B 1 124 ? 25.826 -18.017 -20.070 1.00 13.19 124 ALA B C 1
ATOM 3376 O O . ALA B 1 124 ? 26.247 -16.880 -19.809 1.00 13.36 124 ALA B O 1
ATOM 3378 N N . PHE B 1 125 ? 26.269 -18.761 -21.094 1.00 13.22 125 PHE B N 1
ATOM 3379 C CA . PHE B 1 125 ? 27.312 -18.319 -22.013 1.00 13.23 125 PHE B CA 1
ATOM 3380 C C . PHE B 1 125 ? 26.780 -17.220 -22.942 1.00 13.94 125 PHE B C 1
ATOM 3381 O O . PHE B 1 125 ? 25.761 -17.404 -23.622 1.00 14.14 125 PHE B O 1
ATOM 3389 N N . GLN B 1 126 ? 27.490 -16.087 -22.979 1.00 12.81 126 GLN B N 1
ATOM 3390 C CA . GLN B 1 126 ? 27.061 -14.918 -23.745 1.00 12.98 126 GLN B CA 1
ATOM 3391 C C . GLN B 1 126 ? 27.970 -14.594 -24.927 1.00 12.47 126 GLN B C 1
ATOM 3392 O O . GLN B 1 126 ? 27.587 -14.842 -26.070 1.00 16.07 126 GLN B O 1
ATOM 3398 N N . THR B 1 127 ? 29.175 -14.085 -24.704 1.00 12.83 127 THR B N 1
ATOM 3399 C CA . THR B 1 127 ? 29.971 -13.579 -25.813 1.00 10.96 127 THR B CA 1
ATOM 3400 C C . THR B 1 127 ? 31.348 -14.231 -25.841 1.00 12.82 127 THR B C 1
ATOM 3401 O O . THR B 1 127 ? 31.795 -14.854 -24.869 1.00 11.02 127 THR B O 1
ATOM 3405 N N . THR B 1 128 ? 32.034 -14.062 -26.975 1.00 10.55 128 THR B N 1
ATOM 3406 C CA . THR B 1 128 ? 33.493 -14.137 -27.012 1.00 9.58 128 THR B CA 1
ATOM 3407 C C . THR B 1 128 ? 33.983 -12.765 -27.418 1.00 9.60 128 THR B C 1
ATOM 3408 O O . THR B 1 128 ? 33.354 -12.095 -28.252 1.00 11.27 128 THR B O 1
ATOM 3412 N N . ILE B 1 129 ? 35.100 -12.344 -26.803 1.00 9.77 129 ILE B N 1
ATOM 3413 C CA . ILE B 1 129 ? 35.645 -11.010 -27.004 1.00 10.44 129 ILE B CA 1
ATOM 3414 C C . ILE B 1 129 ? 37.167 -11.046 -27.136 1.00 11.04 12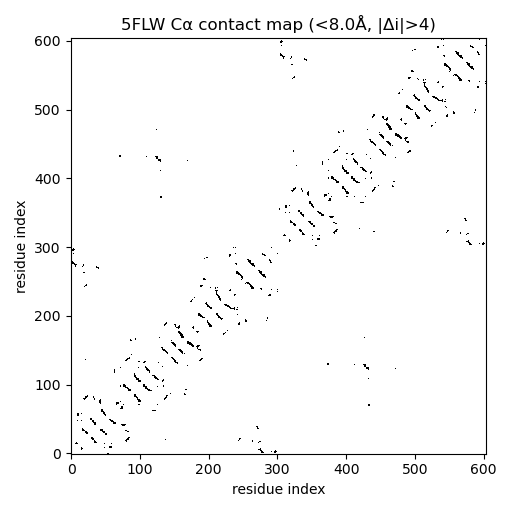9 ILE B C 1
ATOM 3415 O O . ILE B 1 129 ? 37.851 -11.944 -26.631 1.00 10.50 129 ILE B O 1
ATOM 3420 N N . THR B 1 130 ? 37.688 -10.013 -27.787 1.00 10.03 130 THR B N 1
ATOM 3421 C CA . THR B 1 130 ? 39.111 -9.713 -27.784 1.00 10.10 130 THR B CA 1
ATOM 3422 C C . THR B 1 130 ? 39.241 -8.209 -27.594 1.00 9.85 130 THR B C 1
ATOM 3423 O O . THR B 1 130 ? 38.286 -7.449 -27.804 1.00 11.14 130 THR B O 1
ATOM 3427 N N . TRP B 1 131 ? 40.431 -7.794 -27.187 1.00 9.24 131 TRP B N 1
ATOM 3428 C CA . TRP B 1 131 ? 40.786 -6.390 -27.280 1.00 11.50 131 TRP B CA 1
ATOM 3429 C C . TRP B 1 131 ? 41.460 -6.174 -28.633 1.00 13.03 131 TRP B C 1
ATOM 3430 O O . TRP B 1 131 ? 42.563 -6.686 -28.867 1.00 10.09 131 TRP B O 1
ATOM 3441 N N . ARG B 1 132 ? 40.813 -5.386 -29.505 1.00 11.08 132 ARG B N 1
ATOM 3442 C CA . ARG B 1 132 ? 41.395 -4.922 -30.765 1.00 10.22 132 ARG B CA 1
ATOM 3443 C C . ARG B 1 132 ? 41.720 -6.056 -31.742 1.00 12.65 132 ARG B C 1
ATOM 3444 O O . ARG B 1 132 ? 42.437 -5.827 -32.724 1.00 13.04 132 ARG B O 1
ATOM 3452 N N . GLY B 1 133 ? 41.181 -7.262 -31.516 1.00 10.55 133 GLY B N 1
ATOM 3453 C CA . GLY B 1 133 ? 41.559 -8.434 -32.292 1.00 10.10 133 GLY B CA 1
ATOM 3454 C C . GLY B 1 133 ? 42.807 -9.142 -31.774 1.00 11.80 133 GLY B C 1
ATOM 3455 O O . GLY B 1 133 ? 43.223 -10.145 -32.365 1.00 12.84 133 GLY B O 1
ATOM 3456 N N . TYR B 1 134 ? 43.402 -8.673 -30.680 1.00 9.89 134 TYR B N 1
ATOM 3457 C CA . TYR B 1 134 ? 44.651 -9.271 -30.210 1.00 11.30 134 TYR B CA 1
ATOM 3458 C C . TYR B 1 134 ? 44.416 -10.674 -29.639 1.00 10.98 134 TYR B C 1
ATOM 3459 O O . TYR B 1 134 ? 43.336 -11.003 -29.145 1.00 11.74 134 TYR B O 1
ATOM 3468 N N . LEU B 1 135 ? 45.467 -11.484 -29.687 1.00 10.97 135 LEU B N 1
ATOM 3469 C CA . LEU B 1 135 ? 45.443 -12.795 -29.042 1.00 10.02 135 LEU B CA 1
ATOM 3470 C C . LEU B 1 135 ? 45.203 -12.662 -27.534 1.00 11.57 135 LEU B C 1
ATOM 3471 O O . LEU B 1 135 ? 45.873 -11.869 -26.852 1.00 10.28 135 LEU B O 1
ATOM 3476 N N . SER B 1 136 ? 44.291 -13.491 -27.005 1.00 11.78 136 SER B N 1
ATOM 3477 C CA . SER B 1 136 ? 44.142 -13.677 -25.562 1.00 12.00 136 SER B CA 1
ATOM 3478 C C . SER B 1 136 ? 44.195 -15.170 -25.272 1.00 10.87 136 SER B C 1
ATOM 3479 O O . SER B 1 136 ? 43.335 -15.918 -25.752 1.00 11.10 136 SER B O 1
ATOM 3482 N N . ARG B 1 137 ? 45.194 -15.603 -24.486 1.00 10.54 137 ARG B N 1
ATOM 3483 C CA . ARG B 1 137 ? 45.293 -17.015 -24.108 1.00 11.13 137 ARG B CA 1
ATOM 3484 C C . ARG B 1 137 ? 45.125 -17.161 -22.588 1.00 9.55 137 ARG B C 1
ATOM 3485 O O . ARG B 1 137 ? 44.006 -16.947 -22.088 1.00 10.72 137 ARG B O 1
ATOM 3493 N N . ASP B 1 138 ? 46.190 -17.471 -21.818 1.00 12.09 138 ASP B N 1
ATOM 3494 C CA . ASP B 1 138 ? 46.002 -17.637 -20.368 1.00 9.69 138 ASP B CA 1
ATOM 3495 C C . ASP B 1 138 ? 45.440 -16.350 -19.768 1.00 12.50 138 ASP B C 1
ATOM 3496 O O . ASP B 1 138 ? 45.874 -15.240 -20.135 1.00 11.70 138 ASP B O 1
ATOM 3501 N N . ILE B 1 139 ? 44.471 -16.508 -18.840 1.00 10.89 139 ILE B N 1
ATOM 3502 C CA . ILE B 1 139 ? 43.841 -15.383 -18.149 1.00 9.89 139 ILE B CA 1
ATOM 3503 C C . ILE B 1 139 ? 43.843 -15.584 -16.634 1.00 9.04 139 ILE B C 1
ATOM 3504 O O . ILE B 1 139 ? 43.927 -16.704 -16.117 1.00 11.44 139 ILE B O 1
ATOM 3509 N N . GLY B 1 140 ? 43.772 -14.450 -15.931 1.00 9.36 140 GLY B N 1
ATOM 3510 C CA . GLY B 1 140 ? 43.451 -14.417 -14.517 1.00 9.89 140 GLY B CA 1
ATOM 3511 C C . GLY B 1 140 ? 42.627 -13.167 -14.240 1.00 9.56 140 GLY B C 1
ATOM 3512 O O . GLY B 1 140 ? 42.437 -12.345 -15.131 1.00 11.04 140 GLY B O 1
ATOM 3513 N N . VAL B 1 141 ? 42.128 -13.021 -13.005 1.00 10.71 141 VAL B N 1
ATOM 3514 C CA . VAL B 1 141 ? 41.348 -11.837 -12.637 1.00 9.09 141 VAL B CA 1
ATOM 3515 C C . VAL B 1 141 ? 41.874 -11.200 -11.347 1.00 12.29 141 VAL B C 1
ATOM 3516 O O . VAL B 1 141 ? 42.548 -11.835 -10.526 1.00 14.78 141 VAL B O 1
ATOM 3520 N N . PHE B 1 142 ? 41.547 -9.918 -11.179 1.00 10.96 142 PHE B N 1
ATOM 3521 C CA . PHE B 1 142 ? 41.821 -9.198 -9.950 1.00 10.14 142 PHE B CA 1
ATOM 3522 C C . PHE B 1 142 ? 40.723 -8.160 -9.734 1.00 12.72 142 PHE B C 1
ATOM 3523 O O . PHE B 1 142 ? 40.310 -7.493 -10.679 1.00 13.87 142 PHE B O 1
ATOM 3531 N N . GLN B 1 143 ? 40.233 -8.041 -8.501 1.00 13.11 143 GLN B N 1
ATOM 3532 C CA . GLN B 1 143 ? 39.231 -7.035 -8.148 1.00 15.23 143 GLN B CA 1
ATOM 3533 C C . GLN B 1 143 ? 39.846 -6.122 -7.091 1.00 12.75 143 GLN B C 1
ATOM 3534 O O . GLN B 1 143 ? 40.288 -6.602 -6.045 1.00 13.32 143 GLN B O 1
ATOM 3540 N N . ASP B 1 144 ? 39.937 -4.832 -7.396 1.00 12.47 144 ASP B N 1
ATOM 3541 C CA . ASP B 1 144 ? 40.651 -3.893 -6.546 1.00 14.99 144 ASP B CA 1
ATOM 3542 C C . ASP B 1 144 ? 39.754 -3.378 -5.424 1.00 16.34 144 ASP B C 1
ATOM 3543 O O . ASP B 1 144 ? 38.533 -3.589 -5.412 1.00 16.93 144 ASP B O 1
ATOM 3548 N N . GLU B 1 145 ? 40.361 -2.683 -4.465 1.00 14.70 145 GLU B N 1
ATOM 3549 C CA . GLU B 1 145 ? 39.551 -2.309 -3.307 1.00 17.30 145 GLU B CA 1
ATOM 3550 C C . GLU B 1 145 ? 38.485 -1.267 -3.636 1.00 20.15 145 GLU B C 1
ATOM 3551 O O . GLU B 1 145 ? 37.501 -1.155 -2.894 1.00 20.60 145 GLU B O 1
ATOM 3557 N N . ASP B 1 146 ? 38.640 -0.534 -4.743 1.00 17.25 146 ASP B N 1
ATOM 3558 C CA . ASP B 1 146 ? 37.648 0.440 -5.182 1.00 18.84 146 ASP B CA 1
ATOM 3559 C C . ASP B 1 146 ? 36.513 -0.201 -5.984 1.00 18.45 146 ASP B C 1
ATOM 3560 O O . ASP B 1 146 ? 35.637 0.517 -6.471 1.00 22.26 146 ASP B O 1
ATOM 3565 N N . GLY B 1 147 ? 36.526 -1.529 -6.173 1.00 15.73 147 GLY B N 1
ATOM 3566 C CA . GLY B 1 147 ? 35.504 -2.208 -6.949 1.00 14.09 147 GLY B CA 1
ATOM 3567 C C . GLY B 1 147 ? 35.839 -2.385 -8.421 1.00 13.49 147 GLY B C 1
ATOM 3568 O O . GLY B 1 147 ? 35.076 -3.033 -9.140 1.00 15.34 147 GLY B O 1
ATOM 3569 N N . SER B 1 148 ? 36.944 -1.823 -8.898 1.00 13.62 148 SER B N 1
ATOM 3570 C CA . SER B 1 148 ? 37.330 -2.037 -10.291 1.00 14.44 148 SER B CA 1
ATOM 3571 C C . SER B 1 148 ? 37.710 -3.491 -10.495 1.00 14.05 148 SER B C 1
ATOM 3572 O O . SER B 1 148 ? 38.400 -4.091 -9.657 1.00 13.21 148 SER B O 1
ATOM 3575 N N . GLY B 1 149 ? 37.275 -4.053 -11.623 1.00 13.37 149 GLY B N 1
ATOM 3576 C CA . GLY B 1 149 ? 37.600 -5.417 -11.994 1.00 14.36 149 GLY B CA 1
ATOM 3577 C C . GLY B 1 149 ? 38.551 -5.452 -13.175 1.00 10.03 149 GLY B C 1
ATOM 3578 O O . GLY B 1 149 ? 38.481 -4.607 -14.070 1.00 11.22 149 GLY B O 1
ATOM 3579 N N . TYR B 1 150 ? 39.423 -6.455 -13.189 1.00 11.79 150 TYR B N 1
ATOM 3580 C CA . TYR B 1 150 ? 40.461 -6.570 -14.210 1.00 12.00 150 TYR B CA 1
ATOM 3581 C C . TYR B 1 150 ? 40.622 -8.012 -14.650 1.00 9.09 150 TYR B C 1
ATOM 3582 O O . TYR B 1 150 ? 40.487 -8.938 -13.840 1.00 11.29 150 TYR B O 1
ATOM 3591 N N A ILE B 1 151 ? 40.910 -8.184 -15.942 0.58 9.51 151 ILE B N 1
ATOM 3592 N N B ILE B 1 151 ? 40.966 -8.199 -15.919 0.42 9.95 151 ILE B N 1
ATOM 3593 C CA A ILE B 1 151 ? 41.353 -9.454 -16.516 0.58 8.81 151 ILE B CA 1
ATOM 3594 C CA B ILE B 1 151 ? 41.340 -9.515 -16.425 0.42 8.86 151 ILE B CA 1
ATOM 3595 C C A ILE B 1 151 ? 42.820 -9.300 -16.915 0.58 9.84 151 ILE B C 1
ATOM 3596 C C B ILE B 1 151 ? 42.740 -9.431 -17.032 0.42 11.63 151 ILE B C 1
ATOM 3597 O O A ILE B 1 151 ? 43.190 -8.318 -17.573 0.58 10.60 151 ILE B O 1
ATOM 3598 O O B ILE B 1 151 ? 42.990 -8.612 -17.927 0.42 8.57 151 ILE B O 1
ATOM 3607 N N . MET B 1 152 ? 43.656 -10.258 -16.526 1.00 9.95 152 MET B N 1
ATOM 3608 C CA . MET B 1 152 ? 45.007 -10.361 -17.074 1.00 10.08 152 MET B CA 1
ATOM 3609 C C . MET B 1 152 ? 44.987 -11.371 -18.217 1.00 10.33 152 MET B C 1
ATOM 3610 O O . MET B 1 152 ? 44.313 -12.397 -18.127 1.00 11.37 152 MET B O 1
ATOM 3615 N N . SER B 1 153 ? 45.731 -11.075 -19.289 1.00 9.80 153 SER B N 1
ATOM 3616 C CA . SER B 1 153 ? 45.578 -11.819 -20.540 1.00 10.06 153 SER B CA 1
ATOM 3617 C C . SER B 1 153 ? 46.911 -11.887 -21.284 1.00 10.67 153 SER B C 1
ATOM 3618 O O . SER B 1 153 ? 47.440 -10.851 -21.690 1.00 11.60 153 SER B O 1
ATOM 3621 N N . GLU B 1 154 ? 47.441 -13.101 -21.485 1.00 11.16 154 GLU B N 1
ATOM 3622 C CA . GLU B 1 154 ? 48.715 -13.247 -22.186 1.00 11.31 154 GLU B CA 1
ATOM 3623 C C . GLU B 1 154 ? 48.480 -13.172 -23.694 1.00 13.56 154 GLU B C 1
ATOM 3624 O O . GLU B 1 154 ? 47.631 -13.889 -24.244 1.00 11.03 154 GLU B O 1
ATOM 3630 N N . ASP B 1 155 ? 49.239 -12.283 -24.344 1.00 11.36 155 ASP B N 1
ATOM 3631 C CA . ASP B 1 155 ? 49.113 -11.942 -25.760 1.00 9.95 155 ASP B CA 1
ATOM 3632 C C . ASP B 1 155 ? 50.502 -12.110 -26.378 1.00 10.61 155 ASP B C 1
ATOM 3633 O O . ASP B 1 155 ? 51.381 -11.260 -26.193 1.00 11.61 155 ASP B O 1
ATOM 3638 N N . ARG B 1 156 ? 50.683 -13.189 -27.154 1.00 12.21 156 ARG B N 1
ATOM 3639 C CA . ARG B 1 156 ? 52.016 -13.565 -27.618 1.00 11.70 156 ARG B CA 1
ATOM 3640 C C . ARG B 1 156 ? 52.671 -12.461 -28.449 1.00 12.31 156 ARG B C 1
ATOM 3641 O O . ARG B 1 156 ? 53.903 -12.366 -28.475 1.00 15.15 156 ARG B O 1
ATOM 3649 N N . ASP B 1 157 ? 51.876 -11.608 -29.122 1.00 12.94 157 ASP B N 1
ATOM 3650 C CA . ASP B 1 157 ? 52.451 -10.580 -29.990 1.00 12.60 157 ASP B CA 1
ATOM 3651 C C . ASP B 1 157 ? 52.887 -9.328 -29.239 1.00 13.30 157 ASP B C 1
ATOM 3652 O O . ASP B 1 157 ? 53.598 -8.505 -29.820 1.00 14.17 157 ASP B O 1
ATOM 3657 N N . HIS B 1 158 ? 52.422 -9.124 -27.996 1.00 11.98 158 HIS B N 1
ATOM 3658 C CA . HIS B 1 158 ? 52.640 -7.835 -27.336 1.00 11.83 158 HIS B CA 1
ATOM 3659 C C . HIS B 1 158 ? 53.194 -7.926 -25.917 1.00 16.25 158 HIS B C 1
ATOM 3660 O O . HIS B 1 158 ? 54.045 -7.116 -25.548 1.00 16.29 158 HIS B O 1
ATOM 3667 N N . GLY B 1 159 ? 52.728 -8.876 -25.107 1.00 12.84 159 GLY B N 1
ATOM 3668 C CA . GLY B 1 159 ? 53.020 -8.962 -23.697 1.00 11.77 159 GLY B CA 1
ATOM 3669 C C . GLY B 1 159 ? 51.768 -9.448 -22.981 1.00 11.58 159 GLY B C 1
ATOM 3670 O O . GLY B 1 159 ? 50.800 -9.886 -23.610 1.00 11.67 159 GLY B O 1
ATOM 3671 N N . THR B 1 160 ? 51.781 -9.389 -21.650 1.00 10.79 160 THR B N 1
ATOM 3672 C CA . THR B 1 160 ? 50.611 -9.774 -20.870 1.00 9.93 160 THR B CA 1
ATOM 3673 C C . THR B 1 160 ? 49.904 -8.511 -20.422 1.00 10.65 160 THR B C 1
ATOM 3674 O O . THR B 1 160 ? 50.523 -7.625 -19.823 1.00 11.47 160 THR B O 1
ATOM 3678 N N . HIS B 1 161 ? 48.634 -8.407 -20.788 1.00 12.44 161 HIS B N 1
ATOM 3679 C CA . HIS B 1 161 ? 47.830 -7.229 -20.517 1.00 11.87 161 HIS B CA 1
ATOM 3680 C C . HIS B 1 161 ? 47.173 -7.323 -19.148 1.00 11.85 161 HIS B C 1
ATOM 3681 O O . HIS B 1 161 ? 46.855 -8.410 -18.652 1.00 10.44 161 HIS B O 1
ATOM 3688 N N . ILE B 1 162 ? 46.959 -6.148 -18.560 1.00 11.59 162 ILE B N 1
ATOM 3689 C CA . ILE B 1 162 ? 45.930 -5.922 -17.553 1.00 11.54 162 ILE B CA 1
ATOM 3690 C C . ILE B 1 162 ? 44.838 -5.116 -18.241 1.00 10.69 162 ILE B C 1
ATOM 3691 O O . ILE B 1 162 ? 45.090 -3.993 -18.697 1.00 11.20 162 ILE B O 1
ATOM 3696 N N . TYR B 1 163 ? 43.650 -5.707 -18.357 1.00 10.91 163 TYR B N 1
ATOM 3697 C CA . TYR B 1 163 ? 42.501 -5.059 -18.982 1.00 11.97 163 TYR B CA 1
ATOM 3698 C C . TYR B 1 163 ? 41.500 -4.666 -17.900 1.00 12.23 163 TYR B C 1
ATOM 3699 O O . TYR B 1 163 ? 41.128 -5.501 -17.057 1.00 12.50 163 TYR B O 1
ATOM 3708 N N . ARG B 1 164 ? 41.036 -3.421 -17.939 1.00 11.80 164 ARG B N 1
ATOM 3709 C CA . ARG B 1 164 ? 40.002 -2.984 -17.014 1.00 9.92 164 ARG B CA 1
ATOM 3710 C C . ARG B 1 164 ? 38.611 -3.288 -17.582 1.00 13.07 164 ARG B C 1
ATOM 3711 O O . ARG B 1 164 ? 38.333 -3.013 -18.757 1.00 12.80 164 ARG B O 1
ATOM 3719 N N . LEU B 1 165 ? 37.734 -3.841 -16.740 1.00 11.91 165 LEU B N 1
ATOM 3720 C CA . LEU B 1 165 ? 36.385 -4.199 -17.169 1.00 12.01 165 LEU B CA 1
ATOM 3721 C C . LEU B 1 165 ? 35.459 -2.991 -17.115 1.00 11.17 165 LEU B C 1
ATOM 3722 O O . LEU B 1 165 ? 35.612 -2.096 -16.274 1.00 12.89 165 LEU B O 1
ATOM 3727 N N . ALA B 1 166 ? 34.441 -3.008 -17.989 1.00 14.37 166 ALA B N 1
ATOM 3728 C CA . ALA B 1 166 ? 33.301 -2.102 -17.856 1.00 12.07 166 ALA B CA 1
ATOM 3729 C C . ALA B 1 166 ? 32.632 -2.313 -16.491 1.00 11.97 166 ALA B C 1
ATOM 3730 O O . ALA B 1 166 ? 32.816 -3.349 -15.843 1.00 11.57 166 ALA B O 1
ATOM 3732 N N . ASP B 1 167 ? 31.832 -1.316 -16.063 1.00 13.39 167 ASP B N 1
ATOM 3733 C CA . ASP B 1 167 ? 31.199 -1.390 -14.743 1.00 14.48 167 ASP B CA 1
ATOM 3734 C C . ASP B 1 167 ? 30.288 -2.605 -14.590 1.00 13.48 167 ASP B C 1
ATOM 3735 O O . ASP B 1 167 ? 30.124 -3.102 -13.466 1.00 14.36 167 ASP B O 1
ATOM 3740 N N . ASP B 1 168 ? 29.677 -3.094 -15.684 1.00 12.48 168 ASP B N 1
ATOM 3741 C CA . ASP B 1 168 ? 28.864 -4.310 -15.617 1.00 12.71 168 ASP B CA 1
ATOM 3742 C C . ASP B 1 168 ? 29.677 -5.596 -15.737 1.00 13.10 168 ASP B C 1
ATOM 3743 O O . ASP B 1 168 ? 29.077 -6.682 -15.713 1.00 13.33 168 ASP B O 1
ATOM 3748 N N . TYR B 1 169 ? 31.009 -5.497 -15.847 1.00 12.13 169 TYR B N 1
ATOM 3749 C CA . TYR B 1 169 ? 31.946 -6.614 -15.878 1.00 10.56 169 TYR B CA 1
ATOM 3750 C C . TYR B 1 169 ? 31.815 -7.489 -17.126 1.00 11.66 169 TYR B C 1
ATOM 3751 O O . TYR B 1 169 ? 32.379 -8.602 -17.155 1.00 12.00 169 TYR B O 1
ATOM 3760 N N . LEU B 1 170 ? 31.087 -7.033 -18.165 1.00 11.91 170 LEU B N 1
ATOM 3761 C CA . LEU B 1 170 ? 30.804 -7.882 -19.324 1.00 12.35 170 LEU B CA 1
ATOM 3762 C C . LEU B 1 170 ? 31.770 -7.680 -20.491 1.00 13.02 170 LEU B C 1
ATOM 3763 O O . LEU B 1 170 ? 31.782 -8.505 -21.420 1.00 12.91 170 LEU B O 1
ATOM 3768 N N . THR B 1 171 ? 32.556 -6.604 -20.479 1.00 13.11 171 THR B N 1
ATOM 3769 C CA . THR B 1 171 ? 33.520 -6.359 -21.551 1.00 12.76 171 THR B CA 1
ATOM 3770 C C . THR B 1 171 ? 34.683 -5.518 -21.025 1.00 10.03 171 THR B C 1
ATOM 3771 O O . THR B 1 171 ? 34.710 -5.119 -19.853 1.00 11.38 171 THR B O 1
ATOM 3775 N N . ILE B 1 172 ? 35.644 -5.243 -21.901 1.00 11.06 172 ILE B N 1
ATOM 3776 C CA A ILE B 1 172 ? 36.888 -4.545 -21.572 0.68 12.20 172 ILE B CA 1
ATOM 3777 C CA B ILE B 1 172 ? 36.840 -4.526 -21.506 0.32 12.90 172 ILE B CA 1
ATOM 3778 C C . ILE B 1 172 ? 36.812 -3.116 -22.081 1.00 13.96 172 ILE B C 1
ATOM 3779 O O . ILE B 1 172 ? 36.383 -2.890 -23.221 1.00 13.84 172 ILE B O 1
ATOM 3788 N N . VAL B 1 173 ? 37.262 -2.153 -21.269 1.00 13.68 173 VAL B N 1
ATOM 3789 C CA . VAL B 1 173 ? 37.221 -0.744 -21.647 1.00 12.36 173 VAL B CA 1
ATOM 3790 C C . VAL B 1 173 ? 38.582 -0.059 -21.652 1.00 12.26 173 VAL B C 1
ATOM 3791 O O . VAL B 1 173 ? 38.663 1.115 -22.073 1.00 12.01 173 VAL B O 1
ATOM 3795 N N . GLU B 1 174 ? 39.652 -0.722 -21.196 1.00 12.52 174 GLU B N 1
ATOM 3796 C CA . GLU B 1 174 ? 40.970 -0.085 -21.123 1.00 11.99 174 GLU B CA 1
ATOM 3797 C C . GLU B 1 174 ? 42.091 -1.115 -21.116 1.00 11.29 174 GLU B C 1
ATOM 3798 O O . GLU B 1 174 ? 42.028 -2.110 -20.385 1.00 11.62 174 GLU B O 1
ATOM 3804 N N . ASP B 1 175 ? 43.134 -0.837 -21.898 1.00 11.97 175 ASP B N 1
ATOM 3805 C CA . ASP B 1 175 ? 44.383 -1.608 -21.889 1.00 12.41 175 ASP B CA 1
ATOM 3806 C C . ASP B 1 175 ? 45.268 -0.913 -20.854 1.00 12.87 175 ASP B C 1
ATOM 3807 O O . ASP B 1 175 ? 46.000 0.036 -21.159 1.00 14.15 175 ASP B O 1
ATOM 3812 N N . VAL B 1 176 ? 45.178 -1.385 -19.602 1.00 10.49 176 VAL B N 1
ATOM 3813 C CA . VAL B 1 176 ? 45.797 -0.681 -18.474 1.00 11.04 176 VAL B CA 1
ATOM 3814 C C . VAL B 1 176 ? 47.319 -0.784 -18.537 1.00 11.82 176 VAL B C 1
ATOM 3815 O O . VAL B 1 176 ? 48.041 0.194 -18.285 1.00 13.70 176 VAL B O 1
ATOM 3819 N N . ALA B 1 177 ? 47.827 -1.978 -18.850 1.00 13.25 177 ALA B N 1
ATOM 3820 C CA . ALA B 1 177 ? 49.259 -2.237 -18.956 1.00 13.32 177 ALA B CA 1
ATOM 3821 C C . ALA B 1 177 ? 49.428 -3.405 -19.914 1.00 14.24 177 ALA B C 1
ATOM 3822 O O . ALA B 1 177 ? 48.522 -4.229 -20.070 1.00 12.03 177 ALA B O 1
ATOM 3824 N N . CYS B 1 178 ? 50.592 -3.470 -20.557 1.00 12.51 178 CYS B N 1
ATOM 3825 C CA . CYS B 1 178 ? 50.938 -4.639 -21.354 1.00 11.84 178 CYS B CA 1
ATOM 3826 C C . CYS B 1 178 ? 52.435 -4.837 -21.168 1.00 14.21 178 CYS B C 1
ATOM 3827 O O . CYS B 1 178 ? 53.232 -4.031 -21.661 1.00 14.53 178 CYS B O 1
ATOM 3830 N N . GLU B 1 179 ? 52.814 -5.870 -20.407 1.00 11.17 179 GLU B N 1
ATOM 3831 C CA . GLU B 1 179 ? 54.188 -5.998 -19.943 1.00 11.62 179 GLU B CA 1
ATOM 3832 C C . GLU B 1 179 ? 54.855 -7.238 -20.505 1.00 14.61 179 GLU B C 1
ATOM 3833 O O . GLU B 1 179 ? 54.293 -8.336 -20.470 1.00 13.30 179 GLU B O 1
ATOM 3839 N N . ARG B 1 180 ? 56.101 -7.068 -20.926 1.00 13.44 180 ARG B N 1
ATOM 3840 C CA . ARG B 1 180 ? 56.973 -8.209 -21.163 1.00 14.75 180 ARG B CA 1
ATOM 3841 C C . ARG B 1 180 ? 57.870 -8.394 -19.939 1.00 14.29 180 ARG B C 1
ATOM 3842 O O . ARG B 1 180 ? 58.258 -7.412 -19.285 1.00 15.08 180 ARG B O 1
ATOM 3850 N N . ALA B 1 181 ? 58.181 -9.649 -19.614 1.00 14.04 181 ALA B N 1
ATOM 3851 C CA . ALA B 1 181 ? 59.106 -9.927 -18.511 1.00 16.10 181 ALA B CA 1
ATOM 3852 C C . ALA B 1 181 ? 60.518 -9.400 -18.830 1.00 13.89 181 ALA B C 1
ATOM 3853 O O . ALA B 1 181 ? 60.915 -9.251 -19.989 1.00 16.56 181 ALA B O 1
ATOM 3855 N N . THR B 1 182 ? 61.278 -9.120 -17.772 1.00 15.75 182 THR B N 1
ATOM 3856 C CA . THR B 1 182 ? 62.621 -8.552 -17.919 1.00 15.73 182 THR B CA 1
ATOM 3857 C C . THR B 1 182 ? 63.469 -9.405 -18.865 1.00 17.24 182 THR B C 1
ATOM 3858 O O . THR B 1 182 ? 63.513 -10.633 -18.741 1.00 18.50 182 THR B O 1
ATOM 3862 N N . ASP B 1 183 ? 64.093 -8.747 -19.852 1.00 16.54 183 ASP B N 1
ATOM 3863 C CA . ASP B 1 183 ? 64.984 -9.411 -20.816 1.00 19.43 183 ASP B CA 1
ATOM 3864 C C . ASP B 1 183 ? 64.323 -10.588 -21.536 1.00 26.87 183 ASP B C 1
ATOM 3865 O O . ASP B 1 183 ? 64.974 -11.587 -21.848 1.00 22.39 183 ASP B O 1
ATOM 3870 N N . TYR B 1 184 ? 63.024 -10.459 -21.839 1.00 19.52 184 TYR B N 1
ATOM 3871 C CA . TYR B 1 184 ? 62.235 -11.534 -22.425 1.00 17.83 184 TYR B CA 1
ATOM 3872 C C . TYR B 1 184 ? 61.359 -10.938 -23.520 1.00 17.60 184 TYR B C 1
ATOM 3873 O O . TYR B 1 184 ? 60.864 -9.814 -23.365 1.00 16.98 184 TYR B O 1
ATOM 3882 N N . PRO B 1 185 ? 61.155 -11.652 -24.631 1.00 19.35 185 PRO B N 1
ATOM 3883 C CA . PRO B 1 185 ? 60.366 -11.099 -25.742 1.00 20.36 185 PRO B CA 1
ATOM 3884 C C . PRO B 1 185 ? 58.859 -11.170 -25.539 1.00 15.56 185 PRO B C 1
ATOM 3885 O O . PRO B 1 185 ? 58.122 -10.771 -26.455 1.00 18.56 185 PRO B O 1
ATOM 3889 N N . TYR B 1 186 ? 58.391 -11.692 -24.408 1.00 14.34 186 TYR B N 1
ATOM 3890 C CA . TYR B 1 186 ? 56.967 -11.975 -24.193 1.00 12.94 186 TYR B CA 1
ATOM 3891 C C . TYR B 1 186 ? 56.569 -11.588 -22.780 1.00 14.53 186 TYR B C 1
ATOM 3892 O O . TYR B 1 186 ? 57.412 -11.380 -21.902 1.00 15.24 186 TYR B O 1
ATOM 3901 N N . GLY B 1 187 ? 55.240 -11.508 -22.546 1.00 14.32 187 GLY B N 1
ATOM 3902 C CA . GLY B 1 187 ? 54.747 -11.537 -21.185 1.00 11.74 187 GLY B CA 1
ATOM 3903 C C . GLY B 1 187 ? 54.800 -12.949 -20.622 1.00 13.53 187 GLY B C 1
ATOM 3904 O O . GLY B 1 187 ? 55.046 -13.919 -21.345 1.00 16.53 187 GLY B O 1
ATOM 3905 N N . LEU B 1 188 ? 54.557 -13.059 -19.312 1.00 13.19 188 LEU B N 1
ATOM 3906 C CA . LEU B 1 188 ? 54.475 -14.357 -18.659 1.00 11.64 188 LEU B CA 1
ATOM 3907 C C . LEU B 1 188 ? 53.029 -14.838 -18.706 1.00 13.25 188 LEU B C 1
ATOM 3908 O O . LEU B 1 188 ? 52.083 -14.039 -18.647 1.00 14.37 188 LEU B O 1
ATOM 3913 N N . GLU B 1 189 ? 52.857 -16.150 -18.827 1.00 10.90 189 GLU B N 1
ATOM 3914 C CA . GLU B 1 189 ? 51.509 -16.700 -18.869 1.00 10.46 189 GLU B CA 1
ATOM 3915 C C . GLU B 1 189 ? 51.040 -17.047 -17.446 1.00 13.73 189 GLU B C 1
ATOM 3916 O O . GLU B 1 189 ? 51.644 -16.608 -16.456 1.00 11.88 189 GLU B O 1
ATOM 3922 N N . SER B 1 190 ? 49.930 -17.794 -17.347 1.00 10.77 190 SER B N 1
ATOM 3923 C CA . SER B 1 190 ? 49.241 -18.124 -16.097 1.00 11.77 190 SER B CA 1
ATOM 3924 C C . SER B 1 190 ? 49.270 -17.001 -15.038 1.00 12.26 190 SER B C 1
ATOM 3925 O O . SER B 1 190 ? 49.742 -17.203 -13.913 1.00 12.47 190 SER B O 1
ATOM 3928 N N . PRO B 1 191 ? 48.780 -15.806 -15.386 1.00 10.52 191 PRO B N 1
ATOM 3929 C CA . PRO B 1 191 ? 48.918 -14.652 -14.488 1.00 11.25 191 PRO B CA 1
ATOM 3930 C C . PRO B 1 191 ? 47.996 -14.714 -13.276 1.00 8.98 191 PRO B C 1
ATOM 3931 O O . PRO B 1 191 ? 46.864 -15.211 -13.333 1.00 11.40 191 PRO B O 1
ATOM 3935 N N . THR B 1 192 ? 48.472 -14.114 -12.185 1.00 12.24 192 THR B N 1
ATOM 3936 C CA . THR B 1 192 ? 47.684 -13.913 -10.975 1.00 9.66 192 THR B CA 1
ATOM 3937 C C . THR B 1 192 ? 48.232 -12.654 -10.304 1.00 10.49 192 THR B C 1
ATOM 3938 O O . THR B 1 192 ? 49.447 -12.410 -10.343 1.00 11.88 192 THR B O 1
ATOM 3942 N N . ILE B 1 193 ? 47.342 -11.846 -9.732 1.00 10.47 193 ILE B N 1
ATOM 3943 C CA . ILE B 1 193 ? 47.708 -10.599 -9.049 1.00 10.82 193 ILE B CA 1
ATOM 3944 C C . ILE B 1 193 ? 47.048 -10.547 -7.673 1.00 11.22 193 ILE B C 1
ATOM 3945 O O . ILE B 1 193 ? 45.869 -10.901 -7.525 1.00 13.21 193 ILE B O 1
ATOM 3950 N N . ILE B 1 194 ? 47.801 -10.056 -6.679 1.00 11.09 194 ILE B N 1
ATOM 3951 C CA . ILE B 1 194 ? 47.293 -9.739 -5.347 1.00 11.04 194 ILE B CA 1
ATOM 3952 C C . ILE B 1 194 ? 47.782 -8.338 -4.981 1.00 13.53 194 ILE B C 1
ATOM 3953 O O . ILE B 1 194 ? 48.668 -7.778 -5.629 1.00 13.28 194 ILE B O 1
ATOM 3958 N N . LYS B 1 195 ? 47.203 -7.774 -3.910 1.00 14.69 195 LYS B N 1
ATOM 3959 C CA . LYS B 1 195 ? 47.587 -6.460 -3.396 1.00 11.94 195 LYS B CA 1
ATOM 3960 C C . LYS B 1 195 ? 47.813 -6.551 -1.891 1.00 14.48 195 LYS B C 1
ATOM 3961 O O . LYS B 1 195 ? 47.027 -7.180 -1.177 1.00 17.61 195 LYS B O 1
ATOM 3967 N N . LYS B 1 196 ? 48.898 -5.947 -1.406 1.00 14.35 196 LYS B N 1
ATOM 3968 C CA . LYS B 1 196 ? 49.161 -5.908 0.030 1.00 13.22 196 LYS B CA 1
ATOM 3969 C C . LYS B 1 196 ? 49.726 -4.539 0.372 1.00 14.68 196 LYS B C 1
ATOM 3970 O O . LYS B 1 196 ? 50.739 -4.122 -0.203 1.00 15.19 196 LYS B O 1
ATOM 3976 N N . ASP B 1 197 ? 49.078 -3.852 1.309 1.00 15.87 197 ASP B N 1
ATOM 3977 C CA . ASP B 1 197 ? 49.559 -2.573 1.828 1.00 18.71 197 ASP B CA 1
ATOM 3978 C C . ASP B 1 197 ? 49.880 -1.585 0.685 1.00 17.68 197 ASP B C 1
ATOM 3979 O O . ASP B 1 197 ? 50.901 -0.889 0.681 1.00 20.22 197 ASP B O 1
ATOM 3984 N N . GLY B 1 198 ? 48.960 -1.494 -0.264 1.00 14.56 198 GLY B N 1
ATOM 3985 C CA . GLY B 1 198 ? 49.063 -0.546 -1.340 1.00 16.53 198 GLY B CA 1
ATOM 3986 C C . GLY B 1 198 ? 49.928 -0.972 -2.503 1.00 17.78 198 GLY B C 1
ATOM 3987 O O . GLY B 1 198 ? 50.002 -0.223 -3.488 1.00 21.48 198 GLY B O 1
ATOM 3988 N N . LEU B 1 199 ? 50.579 -2.132 -2.434 1.00 13.51 199 LEU B N 1
ATOM 3989 C CA . LEU B 1 199 ? 51.496 -2.584 -3.470 1.00 14.31 199 LEU B CA 1
ATOM 3990 C C . LEU B 1 199 ? 50.882 -3.775 -4.176 1.00 12.79 199 LEU B C 1
ATOM 3991 O O . LEU B 1 199 ? 50.418 -4.708 -3.515 1.00 14.38 199 LEU B O 1
ATOM 3996 N N . TYR B 1 200 ? 50.875 -3.743 -5.509 1.00 12.88 200 TYR B N 1
ATOM 3997 C CA . TYR B 1 200 ? 50.388 -4.862 -6.307 1.00 11.19 200 TYR B CA 1
ATOM 3998 C C . TYR B 1 200 ? 51.528 -5.823 -6.613 1.00 14.88 200 TYR B C 1
ATOM 3999 O O . TYR B 1 200 ? 52.650 -5.397 -6.909 1.00 13.60 200 TYR B O 1
ATOM 4008 N N . TYR B 1 201 ? 51.229 -7.123 -6.556 1.00 12.06 201 TYR B N 1
ATOM 4009 C CA . TYR B 1 201 ? 52.188 -8.179 -6.894 1.00 13.25 201 TYR B CA 1
ATOM 4010 C C . TYR B 1 201 ? 51.611 -9.023 -8.026 1.00 11.73 201 TYR B C 1
ATOM 4011 O O . TYR B 1 201 ? 50.493 -9.543 -7.898 1.00 12.58 201 TYR B O 1
ATOM 4020 N N . TRP B 1 202 ? 52.384 -9.193 -9.100 1.00 11.27 202 TRP B N 1
ATOM 4021 C CA . TRP B 1 202 ? 51.958 -9.903 -10.306 1.00 11.66 202 TRP B CA 1
ATOM 4022 C C . TRP B 1 202 ? 52.899 -11.089 -10.540 1.00 12.91 202 TRP B C 1
ATOM 4023 O O . TRP B 1 202 ? 54.118 -10.893 -10.670 1.00 11.91 202 TRP B O 1
ATOM 4034 N N . PHE B 1 203 ? 52.339 -12.314 -10.548 1.00 12.15 203 PHE B N 1
ATOM 4035 C CA . PHE B 1 203 ? 53.073 -13.562 -10.765 1.00 11.84 203 PHE B CA 1
ATOM 4036 C C . PHE B 1 203 ? 52.726 -14.152 -12.127 1.00 11.06 203 PHE B C 1
ATOM 4037 O O . PHE B 1 203 ? 51.608 -14.000 -12.614 1.00 12.83 203 PHE B O 1
ATOM 4045 N N . GLY B 1 204 ? 53.671 -14.868 -12.725 1.00 12.43 204 GLY B N 1
ATOM 4046 C CA . GLY B 1 204 ? 53.386 -15.583 -13.967 1.00 11.81 204 GLY B CA 1
ATOM 4047 C C . GLY B 1 204 ? 54.481 -16.585 -14.284 1.00 13.79 204 GLY B C 1
ATOM 4048 O O . GLY B 1 204 ? 55.515 -16.642 -13.607 1.00 11.76 204 GLY B O 1
ATOM 4049 N N . SER B 1 205 ? 54.250 -17.376 -15.343 1.00 11.57 205 SER B N 1
ATOM 4050 C CA . SER B 1 205 ? 55.190 -18.422 -15.751 1.00 14.01 205 SER B CA 1
ATOM 4051 C C . SER B 1 205 ? 55.855 -18.098 -17.093 1.00 13.94 205 SER B C 1
ATOM 4052 O O . SER B 1 205 ? 55.259 -17.451 -17.956 1.00 12.59 205 SER B O 1
ATOM 4055 N N . GLN B 1 206 ? 57.103 -18.541 -17.270 1.00 12.61 206 GLN B N 1
ATOM 4056 C CA . GLN B 1 206 ? 57.712 -18.402 -18.592 1.00 12.84 206 GLN B CA 1
ATOM 4057 C C . GLN B 1 206 ? 56.985 -19.291 -19.600 1.00 16.22 206 GLN B C 1
ATOM 4058 O O . GLN B 1 206 ? 56.200 -20.179 -19.245 1.00 16.08 206 GLN B O 1
ATOM 4064 N N . LEU B 1 207 ? 57.263 -19.050 -20.884 1.00 14.87 207 LEU B N 1
ATOM 4065 C CA . LEU B 1 207 ? 56.559 -19.738 -21.962 1.00 14.51 207 LEU B CA 1
ATOM 4066 C C . LEU B 1 207 ? 57.384 -20.959 -22.356 1.00 23.03 207 LEU B C 1
ATOM 4067 O O . LEU B 1 207 ? 58.222 -20.914 -23.269 1.00 19.50 207 LEU B O 1
ATOM 4072 N N . THR B 1 208 ? 57.151 -22.079 -21.652 1.00 17.56 208 THR B N 1
ATOM 4073 C CA . THR B 1 208 ? 57.887 -23.308 -21.943 1.00 18.40 208 THR B CA 1
ATOM 4074 C C . THR B 1 208 ? 56.932 -24.478 -22.156 1.00 17.50 208 THR B C 1
ATOM 4075 O O . THR B 1 208 ? 57.278 -25.643 -21.888 1.00 18.58 208 THR B O 1
ATOM 4079 N N . SER B 1 209 ? 55.725 -24.177 -22.650 1.00 18.66 209 SER B N 1
ATOM 4080 C CA . SER B 1 209 ? 54.717 -25.192 -22.959 1.00 21.21 209 SER B CA 1
ATOM 4081 C C . SER B 1 209 ? 54.534 -26.111 -21.746 1.00 18.08 209 SER B C 1
ATOM 4082 O O . SER B 1 209 ? 54.391 -25.612 -20.617 1.00 20.53 209 SER B O 1
ATOM 4085 N N . TRP B 1 210 ? 54.553 -27.435 -21.915 1.00 21.50 210 TRP B N 1
ATOM 4086 C CA . TRP B 1 210 ? 54.301 -28.331 -20.792 1.00 18.61 210 TRP B CA 1
ATOM 4087 C C . TRP B 1 210 ? 55.434 -28.328 -19.777 1.00 19.25 210 TRP B C 1
ATOM 4088 O O . TRP B 1 210 ? 55.203 -28.661 -18.606 1.00 20.62 210 TRP B O 1
ATOM 4099 N N . ASP B 1 211 ? 56.658 -27.991 -20.184 1.00 16.97 211 ASP B N 1
ATOM 4100 C CA . ASP B 1 211 ? 57.757 -28.007 -19.224 1.00 17.93 211 ASP B CA 1
ATOM 4101 C C . ASP B 1 211 ? 57.545 -26.963 -18.131 1.00 16.86 211 ASP B C 1
ATOM 4102 O O . ASP B 1 211 ? 57.163 -25.819 -18.405 1.00 17.86 211 ASP B O 1
ATOM 4107 N N . THR B 1 212 ? 57.902 -27.318 -16.906 1.00 16.20 212 THR B N 1
ATOM 4108 C CA . THR B 1 212 ? 57.827 -26.361 -15.816 1.00 15.55 212 THR B CA 1
ATOM 4109 C C . THR B 1 212 ? 59.078 -25.477 -15.896 1.00 17.09 212 THR B C 1
ATOM 4110 O O . THR B 1 212 ? 60.100 -25.890 -16.434 1.00 18.97 212 THR B O 1
ATOM 4114 N N . ASN B 1 213 ? 58.988 -24.260 -15.373 1.00 14.63 213 ASN B N 1
ATOM 4115 C CA . ASN B 1 213 ? 60.101 -23.321 -15.400 1.00 17.18 213 ASN B CA 1
ATOM 4116 C C . ASN B 1 213 ? 60.141 -22.476 -14.133 1.00 15.87 213 ASN B C 1
ATOM 4117 O O . ASN B 1 213 ? 59.264 -22.592 -13.298 1.00 15.68 213 ASN B O 1
ATOM 4122 N N . ASP B 1 214 ? 61.162 -21.632 -14.006 1.00 16.79 214 ASP B N 1
ATOM 4123 C CA . ASP B 1 214 ? 61.297 -20.750 -12.849 1.00 15.27 214 ASP B CA 1
ATOM 4124 C C . ASP B 1 214 ? 60.350 -19.564 -13.039 1.00 13.47 214 ASP B C 1
ATOM 4125 O O . ASP B 1 214 ? 60.636 -18.648 -13.808 1.00 14.00 214 ASP B O 1
ATOM 4130 N N . ASN B 1 215 ? 59.218 -19.600 -12.340 1.00 15.14 215 ASN B N 1
ATOM 4131 C CA . ASN B 1 215 ? 58.208 -18.543 -12.442 1.00 15.41 215 ASN B CA 1
ATOM 4132 C C . ASN B 1 215 ? 58.716 -17.249 -11.777 1.00 15.58 215 ASN B C 1
ATOM 4133 O O . ASN B 1 215 ? 59.663 -17.261 -10.966 1.00 14.69 215 ASN B O 1
ATOM 4138 N N . LYS B 1 216 ? 58.075 -16.113 -12.125 1.00 13.80 216 LYS B N 1
ATOM 4139 C CA . LYS B 1 216 ? 58.590 -14.828 -11.661 1.00 13.80 216 LYS B CA 1
ATOM 4140 C C . LYS B 1 216 ? 57.463 -13.902 -11.206 1.00 11.35 216 LYS B C 1
ATOM 4141 O O . LYS B 1 216 ? 56.281 -14.138 -11.467 1.00 12.29 216 LYS B O 1
ATOM 4147 N N . TYR B 1 217 ? 57.853 -12.824 -10.517 1.00 11.80 217 TYR B N 1
ATOM 4148 C CA . TYR B 1 217 ? 56.910 -11.813 -10.057 1.00 9.95 217 TYR B CA 1
ATOM 4149 C C . TYR B 1 217 ? 57.481 -10.405 -10.254 1.00 11.29 217 TYR B C 1
ATOM 4150 O O . TYR B 1 217 ? 58.709 -10.198 -10.309 1.00 12.59 217 TYR B O 1
ATOM 4159 N N . SER B 1 218 ? 56.554 -9.438 -10.317 1.00 11.31 218 SER B N 1
ATOM 4160 C CA . SER B 1 218 ? 56.827 -8.016 -10.443 1.00 12.58 218 SER B CA 1
ATOM 4161 C C . SER B 1 218 ? 55.874 -7.249 -9.527 1.00 12.49 218 SER B C 1
ATOM 4162 O O . SER B 1 218 ? 54.778 -7.730 -9.192 1.00 13.95 218 SER B O 1
ATOM 4165 N N . THR B 1 219 ? 56.288 -6.034 -9.129 1.00 11.93 219 THR B N 1
ATOM 4166 C CA . THR B 1 219 ? 55.465 -5.194 -8.256 1.00 13.03 219 THR B CA 1
ATOM 4167 C C . THR B 1 219 ? 55.293 -3.791 -8.831 1.00 13.65 219 THR B C 1
ATOM 4168 O O . THR B 1 219 ? 56.112 -3.304 -9.614 1.00 13.00 219 THR B O 1
ATOM 4172 N N . ALA B 1 220 ? 54.222 -3.133 -8.382 1.00 13.29 220 ALA B N 1
ATOM 4173 C CA . ALA B 1 220 ? 53.914 -1.759 -8.768 1.00 12.71 220 ALA B CA 1
ATOM 4174 C C . ALA B 1 220 ? 52.984 -1.149 -7.725 1.00 13.58 220 ALA B C 1
ATOM 4175 O O . ALA B 1 220 ? 52.246 -1.857 -7.024 1.00 15.58 220 ALA B O 1
ATOM 4177 N N . THR B 1 221 ? 53.022 0.179 -7.628 1.00 13.77 221 THR B N 1
ATOM 4178 C CA . THR B 1 221 ? 52.059 0.895 -6.796 1.00 16.81 221 THR B CA 1
ATOM 4179 C C . THR B 1 221 ? 50.853 1.376 -7.594 1.00 16.15 221 THR B C 1
ATOM 4180 O O . THR B 1 221 ? 49.945 1.975 -7.012 1.00 16.60 221 THR B O 1
ATOM 4184 N N . ASP B 1 222 ? 50.851 1.174 -8.912 1.00 13.64 222 ASP B N 1
ATOM 4185 C CA . ASP B 1 222 ? 49.732 1.490 -9.786 1.00 15.19 222 ASP B CA 1
ATOM 4186 C C . ASP B 1 222 ? 49.673 0.402 -10.847 1.00 13.15 222 ASP B C 1
ATOM 4187 O O . ASP B 1 222 ? 50.716 0.002 -11.373 1.00 16.63 222 ASP B O 1
ATOM 4192 N N . LEU B 1 223 ? 48.464 -0.062 -11.176 1.00 13.36 223 LEU B N 1
ATOM 4193 C CA . LEU B 1 223 ? 48.343 -1.132 -12.173 1.00 12.40 223 LEU B CA 1
ATOM 4194 C C . LEU B 1 223 ? 48.870 -0.713 -13.550 1.00 12.17 223 LEU B C 1
ATOM 4195 O O . LEU B 1 223 ? 49.269 -1.584 -14.339 1.00 13.43 223 LEU B O 1
ATOM 4200 N N . HIS B 1 224 ? 48.886 0.596 -13.851 1.00 13.15 224 HIS B N 1
ATOM 4201 C CA . HIS B 1 224 ? 49.485 1.104 -15.079 1.00 12.05 224 HIS B CA 1
ATOM 4202 C C . HIS B 1 224 ? 51.004 1.015 -15.067 1.00 15.38 224 HIS B C 1
ATOM 4203 O O . HIS B 1 224 ? 51.628 1.225 -16.116 1.00 15.29 224 HIS B O 1
ATOM 4210 N N . GLY B 1 225 ? 51.602 0.728 -13.925 1.00 15.26 225 GLY B N 1
ATOM 4211 C CA . GLY B 1 225 ? 53.040 0.708 -13.829 1.00 14.80 225 GLY B CA 1
ATOM 4212 C C . GLY B 1 225 ? 53.565 1.999 -13.245 1.00 20.98 225 GLY B C 1
ATOM 4213 O O . GLY B 1 225 ? 52.779 2.856 -12.825 1.00 20.42 225 GLY B O 1
ATOM 4214 N N . PRO B 1 226 ? 54.909 2.187 -13.227 1.00 15.83 226 PRO B N 1
ATOM 4215 C CA . PRO B 1 226 ? 55.912 1.232 -13.747 1.00 14.78 226 PRO B CA 1
ATOM 4216 C C . PRO B 1 226 ? 55.933 -0.043 -12.948 1.00 13.34 226 PRO B C 1
ATOM 4217 O O . PRO B 1 226 ? 55.793 -0.013 -11.731 1.00 16.91 226 PRO B O 1
ATOM 4221 N N . TRP B 1 227 ? 56.082 -1.163 -13.639 1.00 13.31 227 TRP B N 1
ATOM 4222 C CA . TRP B 1 227 ? 56.259 -2.459 -13.007 1.00 11.63 227 TRP B CA 1
ATOM 4223 C C . TRP B 1 227 ? 57.748 -2.731 -12.797 1.00 14.42 227 TRP B C 1
ATOM 4224 O O . TRP B 1 227 ? 58.576 -2.401 -13.657 1.00 14.59 227 TRP B O 1
ATOM 4235 N N . SER B 1 228 ? 58.088 -3.291 -11.625 1.00 12.99 228 SER B N 1
ATOM 4236 C CA . SER B 1 228 ? 59.497 -3.513 -11.286 1.00 15.52 228 SER B CA 1
ATOM 4237 C C . SER B 1 228 ? 60.082 -4.626 -12.164 1.00 12.68 228 SER B C 1
ATOM 4238 O O . SER B 1 228 ? 59.373 -5.327 -12.894 1.00 15.15 228 SER B O 1
ATOM 4241 N N . GLU B 1 229 ? 61.402 -4.787 -12.083 1.00 15.47 229 GLU B N 1
ATOM 4242 C CA . GLU B 1 229 ? 62.061 -5.964 -12.637 1.00 17.15 229 GLU B CA 1
ATOM 4243 C C . GLU B 1 229 ? 61.343 -7.241 -12.201 1.00 15.21 229 GLU B C 1
ATOM 4244 O O . GLU B 1 229 ? 60.789 -7.313 -11.099 1.00 16.15 229 GLU B O 1
ATOM 4250 N N . TRP B 1 230 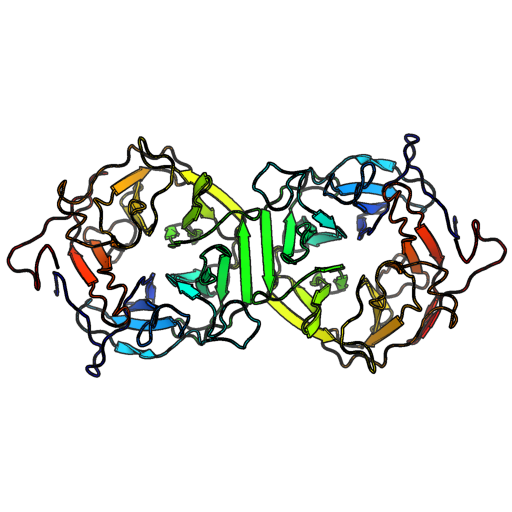? 61.296 -8.233 -13.095 1.00 14.77 230 TRP B N 1
ATOM 4251 C CA . TRP B 1 230 ? 60.700 -9.529 -12.776 1.00 14.09 230 TRP B CA 1
ATOM 4252 C C . TRP B 1 230 ? 61.753 -10.429 -12.146 1.00 14.31 230 TRP B C 1
ATOM 4253 O O . TRP B 1 230 ? 62.845 -10.588 -12.703 1.00 18.64 230 TRP B O 1
ATOM 4264 N N . LYS B 1 231 ? 61.425 -11.016 -10.991 1.00 13.63 231 LYS B N 1
ATOM 4265 C CA . LYS B 1 231 ? 62.384 -11.801 -10.216 1.00 15.63 231 LYS B CA 1
ATOM 4266 C C . LYS B 1 231 ? 61.766 -13.148 -9.838 1.00 14.44 231 LYS B C 1
ATOM 4267 O O . LYS B 1 231 ? 60.539 -13.296 -9.745 1.00 13.19 231 LYS B O 1
ATOM 4273 N N . LEU B 1 232 ? 62.637 -14.133 -9.614 1.00 15.68 232 LEU B N 1
ATOM 4274 C CA . LEU B 1 232 ? 62.185 -15.444 -9.153 1.00 16.33 232 LEU B CA 1
ATOM 4275 C C . LEU B 1 232 ? 61.574 -15.361 -7.754 1.00 16.14 232 LEU B C 1
ATOM 4276 O O . LEU B 1 232 ? 62.062 -14.629 -6.891 1.00 14.61 232 LEU B O 1
ATOM 4281 N N . PHE B 1 233 ? 60.498 -16.121 -7.520 1.00 13.26 233 PHE B N 1
ATOM 4282 C CA . PHE B 1 233 ? 60.015 -16.257 -6.147 1.00 11.96 233 PHE B CA 1
ATOM 4283 C C . PHE B 1 233 ? 60.309 -17.607 -5.507 1.00 13.28 233 PHE B C 1
ATOM 4284 O O . PHE B 1 233 ? 60.352 -17.681 -4.275 1.00 15.43 233 PHE B O 1
ATOM 4292 N N . ALA B 1 234 ? 60.573 -18.644 -6.295 1.00 14.65 234 ALA B N 1
ATOM 4293 C CA . ALA B 1 234 ? 61.059 -19.926 -5.817 1.00 14.04 234 ALA B CA 1
ATOM 4294 C C . ALA B 1 234 ? 62.525 -20.059 -6.139 1.00 13.44 234 ALA B C 1
ATOM 4295 O O . ALA B 1 234 ? 63.088 -19.258 -6.915 1.00 15.03 234 ALA B O 1
ATOM 4297 N N . PRO B 1 235 ? 63.229 -21.031 -5.534 1.00 15.45 235 PRO B N 1
ATOM 4298 C CA . PRO B 1 235 ? 64.690 -21.110 -5.776 1.00 15.13 235 PRO B CA 1
ATOM 4299 C C . PRO B 1 235 ? 65.028 -21.350 -7.229 1.00 16.97 235 PRO B C 1
ATOM 4300 O O . PRO B 1 235 ? 64.328 -22.047 -7.966 1.00 15.10 235 PRO B O 1
ATOM 4304 N N . GLU B 1 236 ? 66.171 -20.752 -7.653 1.00 20.26 236 GLU B N 1
ATOM 4305 C CA . GLU B 1 236 ? 66.629 -20.901 -9.051 1.00 21.20 236 GLU B CA 1
ATOM 4306 C C . GLU B 1 236 ? 66.847 -22.387 -9.342 1.00 22.14 236 GLU B C 1
ATOM 4307 O O . GLU B 1 236 ? 67.476 -23.113 -8.556 1.00 22.15 236 GLU B O 1
ATOM 4313 N N . GLY B 1 237 ? 66.314 -22.844 -10.468 1.00 17.67 237 GLY B N 1
ATOM 4314 C CA . GLY B 1 237 ? 66.451 -24.224 -10.849 1.00 18.24 237 GLY B CA 1
ATOM 4315 C C . GLY B 1 237 ? 65.414 -25.159 -10.258 1.00 17.17 237 GLY B C 1
ATOM 4316 O O . GLY B 1 237 ? 65.341 -26.316 -10.692 1.00 22.36 237 GLY B O 1
ATOM 4317 N N . ALA B 1 238 ? 64.615 -24.710 -9.279 1.00 16.96 238 ALA B N 1
ATOM 4318 C CA . ALA B 1 238 ? 63.547 -25.533 -8.716 1.00 15.74 238 ALA B CA 1
ATOM 4319 C C . ALA B 1 238 ? 62.333 -25.625 -9.632 1.00 17.48 238 ALA B C 1
ATOM 4320 O O . ALA B 1 238 ? 61.414 -26.411 -9.345 1.00 16.62 238 ALA B O 1
ATOM 4322 N N . LYS B 1 239 ? 62.286 -24.817 -10.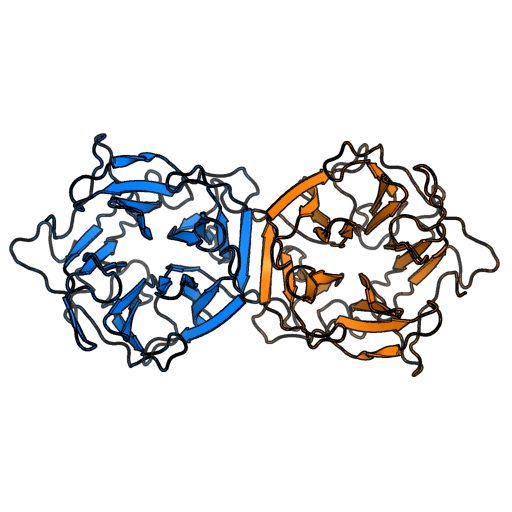694 1.00 18.09 239 LYS B N 1
ATOM 4323 C CA . LYS B 1 239 ? 61.146 -24.825 -11.616 1.00 15.13 239 LYS B CA 1
ATOM 4324 C C . LYS B 1 239 ? 59.827 -24.656 -10.866 1.00 16.70 239 LYS B C 1
ATOM 4325 O O . LYS B 1 239 ? 58.834 -25.338 -11.151 1.00 14.48 239 LYS B O 1
ATOM 4331 N N . THR B 1 240 ? 59.829 -23.743 -9.879 1.00 13.99 240 THR B N 1
ATOM 4332 C CA . THR B 1 240 ? 58.631 -23.429 -9.094 1.00 15.40 240 THR B CA 1
ATOM 4333 C C . THR B 1 240 ? 58.100 -24.687 -8.407 1.00 16.31 240 THR B C 1
ATOM 4334 O O . THR B 1 240 ? 56.882 -24.934 -8.348 1.00 13.73 240 THR B O 1
ATOM 4338 N N . TYR B 1 241 ? 59.041 -25.501 -7.915 1.00 16.25 241 TYR B N 1
ATOM 4339 C CA . TYR B 1 241 ? 58.729 -26.798 -7.326 1.00 16.34 241 TYR B CA 1
ATOM 4340 C C . TYR B 1 241 ? 57.991 -27.677 -8.332 1.00 18.19 241 TYR B C 1
ATOM 4341 O O . TYR B 1 241 ? 56.974 -28.317 -8.031 1.00 15.94 241 TYR B O 1
ATOM 4350 N N . ASP B 1 242 ? 58.525 -27.677 -9.557 1.00 15.16 242 ASP B N 1
ATOM 4351 C CA . ASP B 1 242 ? 57.979 -28.456 -10.666 1.00 16.10 242 ASP B CA 1
ATOM 4352 C C . ASP B 1 242 ? 56.473 -28.216 -10.826 1.00 17.07 242 ASP B C 1
ATOM 4353 O O . ASP B 1 242 ? 55.667 -29.150 -10.859 1.00 17.61 242 ASP B O 1
ATOM 4358 N N . SER B 1 243 ? 56.092 -26.938 -10.920 1.00 15.41 243 SER B N 1
ATOM 4359 C CA . SER B 1 243 ? 54.692 -26.575 -11.138 1.00 14.28 243 SER B CA 1
ATOM 4360 C C . SER B 1 243 ? 54.632 -25.319 -11.999 1.00 14.93 243 SER B C 1
ATOM 4361 O O . SER B 1 243 ? 55.655 -24.701 -12.300 1.00 14.03 243 SER B O 1
ATOM 4364 N N . GLN B 1 244 ? 53.417 -24.951 -12.400 1.00 13.67 244 GLN B N 1
ATOM 4365 C CA . GLN B 1 244 ? 53.163 -23.699 -13.110 1.00 12.50 244 GLN B CA 1
ATOM 4366 C C . GLN B 1 244 ? 52.208 -22.892 -12.245 1.00 13.02 244 GLN B C 1
ATOM 4367 O O . GLN B 1 244 ? 51.079 -23.343 -12.011 1.00 12.92 244 GLN B O 1
ATOM 4373 N N . VAL B 1 245 ? 52.642 -21.701 -11.792 1.00 11.78 245 VAL B N 1
ATOM 4374 C CA . VAL B 1 245 ? 51.788 -20.891 -10.920 1.00 12.25 245 VAL B CA 1
ATOM 4375 C C . VAL B 1 245 ? 50.391 -20.787 -11.526 1.00 12.69 245 VAL B C 1
ATOM 4376 O O . VAL B 1 245 ? 50.223 -20.563 -12.732 1.00 12.54 245 VAL B O 1
ATOM 4380 N N . ASP B 1 246 ? 49.385 -21.011 -10.696 1.00 12.20 246 ASP B N 1
ATOM 4381 C CA . ASP B 1 246 ? 48.018 -20.782 -11.124 1.00 12.02 246 ASP B CA 1
ATOM 4382 C C . ASP B 1 246 ? 47.396 -19.577 -10.441 1.00 10.84 246 ASP B C 1
ATOM 4383 O O . ASP B 1 246 ? 46.771 -18.747 -11.107 1.00 11.80 246 ASP B O 1
ATOM 4388 N N . ILE B 1 247 ? 47.544 -19.466 -9.122 1.00 11.73 247 ILE B N 1
ATOM 4389 C CA . ILE B 1 247 ? 46.882 -18.399 -8.378 1.00 12.30 247 ILE B CA 1
ATOM 4390 C C . ILE B 1 247 ? 47.620 -18.215 -7.064 1.00 12.20 247 ILE B C 1
ATOM 4391 O O . ILE B 1 247 ? 48.168 -19.173 -6.507 1.00 12.16 247 ILE B O 1
ATOM 4396 N N . VAL B 1 248 ? 47.643 -16.970 -6.579 1.00 11.69 248 VAL B N 1
ATOM 4397 C CA . VAL B 1 248 ? 48.046 -16.629 -5.219 1.00 9.90 248 VAL B CA 1
ATOM 4398 C C . VAL B 1 248 ? 46.846 -15.942 -4.570 1.00 12.90 248 VAL B C 1
ATOM 4399 O O . VAL B 1 248 ? 46.247 -15.046 -5.176 1.00 12.40 248 VAL B O 1
ATOM 4403 N N . VAL B 1 249 ? 46.465 -16.389 -3.370 1.00 13.01 249 VAL B N 1
ATOM 4404 C CA . VAL B 1 249 ? 45.318 -15.761 -2.694 1.00 15.53 249 VAL B CA 1
ATOM 4405 C C . VAL B 1 249 ? 45.667 -15.285 -1.294 1.00 16.11 249 VAL B C 1
ATOM 4406 O O . VAL B 1 249 ? 46.404 -15.965 -0.558 1.00 14.20 249 VAL B O 1
ATOM 4410 N N . PRO B 1 250 ? 45.160 -14.119 -0.900 1.00 15.21 250 PRO B N 1
ATOM 4411 C CA . PRO B 1 250 ? 45.261 -13.706 0.503 1.00 15.29 250 PRO B CA 1
ATOM 4412 C C . PRO B 1 250 ? 44.241 -14.464 1.347 1.00 16.41 250 PRO B C 1
ATOM 4413 O O . PRO B 1 250 ? 43.078 -14.616 0.960 1.00 15.45 250 PRO B O 1
ATOM 4417 N N . LEU B 1 251 ? 44.677 -14.891 2.540 1.00 13.88 251 LEU B N 1
ATOM 4418 C CA . LEU B 1 251 ? 43.854 -15.740 3.394 1.00 16.38 251 LEU B CA 1
ATOM 4419 C C . LEU B 1 251 ? 43.174 -15.020 4.545 1.00 18.70 251 LEU B C 1
ATOM 4420 O O . LEU B 1 251 ? 42.218 -15.575 5.103 1.00 20.51 251 LEU B O 1
ATOM 4425 N N . ASP B 1 252 ? 43.627 -13.823 4.920 1.00 16.80 252 ASP B N 1
ATOM 4426 C CA . ASP B 1 252 ? 43.095 -13.122 6.081 1.00 19.18 252 ASP B CA 1
ATOM 4427 C C . ASP B 1 252 ? 41.805 -12.361 5.735 1.00 21.21 252 ASP B C 1
ATOM 4428 O O . ASP B 1 252 ? 41.394 -12.266 4.577 1.00 21.97 252 ASP B O 1
ATOM 4433 N N . ASP B 1 253 ? 41.174 -11.782 6.765 1.00 22.70 253 ASP B N 1
ATOM 4434 C CA . ASP B 1 253 ? 39.866 -11.150 6.568 1.00 21.30 253 ASP B CA 1
ATOM 4435 C C . ASP B 1 253 ? 39.923 -9.964 5.605 1.00 29.24 253 ASP B C 1
ATOM 4436 O O . ASP B 1 253 ? 38.942 -9.695 4.899 1.00 24.02 253 ASP B O 1
ATOM 4441 N N . ASP B 1 254 ? 41.043 -9.213 5.595 1.00 19.47 254 ASP B N 1
ATOM 4442 C CA . ASP B 1 254 ? 41.209 -8.089 4.682 1.00 18.65 254 ASP B CA 1
ATOM 4443 C C . ASP B 1 254 ? 42.058 -8.584 3.523 1.00 19.72 254 ASP B C 1
ATOM 4444 O O . ASP B 1 254 ? 43.290 -8.741 3.675 1.00 18.61 254 ASP B O 1
ATOM 4449 N N . PRO B 1 255 ? 41.471 -8.824 2.353 1.00 18.09 255 PRO B N 1
ATOM 4450 C CA . PRO B 1 255 ? 42.255 -9.386 1.248 1.00 16.61 255 PRO B CA 1
ATOM 4451 C C . PRO B 1 255 ? 43.355 -8.457 0.767 1.00 16.93 255 PRO B C 1
ATOM 4452 O O . PRO B 1 255 ? 44.284 -8.930 0.096 1.00 14.80 255 PRO B O 1
ATOM 4456 N N . TYR B 1 256 ? 43.281 -7.147 1.103 1.00 16.84 256 TYR B N 1
ATOM 4457 C CA . TYR B 1 256 ? 44.244 -6.140 0.648 1.00 18.12 256 TYR B CA 1
ATOM 4458 C C . TYR B 1 256 ? 45.320 -5.840 1.683 1.00 20.42 256 TYR B C 1
ATOM 4459 O O . TYR B 1 256 ? 46.239 -5.053 1.403 1.00 15.86 256 TYR B O 1
ATOM 4468 N N . ASN B 1 257 ? 45.231 -6.462 2.856 1.00 16.29 257 ASN B N 1
ATOM 4469 C CA . ASN B 1 257 ? 46.221 -6.293 3.909 1.00 16.76 257 ASN B CA 1
ATOM 4470 C C . ASN B 1 257 ? 46.340 -7.589 4.697 1.00 18.09 257 ASN B C 1
ATOM 4471 O O . ASN B 1 257 ? 46.272 -7.604 5.926 1.00 21.62 257 ASN B O 1
ATOM 4476 N N A SER B 1 258 ? 46.539 -8.690 3.982 0.62 18.19 258 SER B N 1
ATOM 4477 N N B SER B 1 258 ? 46.503 -8.702 3.990 0.38 17.44 258 SER B N 1
ATOM 4478 C CA A SER B 1 258 ? 46.650 -10.018 4.568 0.62 16.30 258 SER B CA 1
ATOM 4479 C CA B SER B 1 258 ? 46.624 -10.005 4.628 0.38 15.77 258 SER B CA 1
ATOM 4480 C C A SER B 1 258 ? 48.088 -10.308 4.989 0.62 17.39 258 SER B C 1
ATOM 4481 C C B SER B 1 258 ? 48.070 -10.286 5.013 0.38 17.42 258 SER B C 1
ATOM 4482 O O A SER B 1 258 ? 49.044 -9.839 4.369 0.62 20.66 258 SER B O 1
ATOM 4483 O O B SER B 1 258 ? 49.011 -9.785 4.395 0.38 20.59 258 SER B O 1
ATOM 4488 N N . GLU B 1 259 ? 48.235 -11.103 6.047 1.00 17.63 259 GLU B N 1
ATOM 4489 C CA . GLU B 1 259 ? 49.551 -11.539 6.484 1.00 19.77 259 GLU B CA 1
ATOM 4490 C C . GLU B 1 259 ? 49.831 -12.982 6.090 1.00 20.23 259 GLU B C 1
ATOM 4491 O O . GLU B 1 259 ? 50.951 -13.464 6.314 1.00 21.50 259 GLU B O 1
ATOM 4497 N N . HIS B 1 260 ? 48.845 -13.672 5.501 1.00 15.17 260 HIS B N 1
ATOM 4498 C CA . HIS B 1 260 ? 48.998 -15.051 5.056 1.00 14.93 260 HIS B CA 1
ATOM 4499 C C . HIS B 1 260 ? 48.472 -15.169 3.643 1.00 17.33 260 HIS B C 1
ATOM 4500 O O . HIS B 1 260 ? 47.399 -14.639 3.324 1.00 15.08 260 HIS B O 1
ATOM 4507 N N . PHE B 1 261 ? 49.227 -15.901 2.817 1.00 16.06 261 PHE B N 1
ATOM 4508 C CA . PHE B 1 261 ? 48.942 -16.107 1.405 1.00 13.28 261 PHE B CA 1
ATOM 4509 C C . PHE B 1 261 ? 49.162 -17.576 1.056 1.00 15.80 261 PHE B C 1
ATOM 4510 O O . PHE B 1 261 ? 50.035 -18.251 1.619 1.00 15.46 261 PHE B O 1
ATOM 4518 N N . LEU B 1 262 ? 48.360 -18.061 0.114 1.00 14.46 262 LEU B N 1
ATOM 4519 C CA . LEU B 1 262 ? 48.468 -19.418 -0.410 1.00 11.77 262 LEU B CA 1
ATOM 4520 C C . LEU B 1 262 ? 48.843 -19.370 -1.897 1.00 15.90 262 LEU B C 1
ATOM 4521 O O . LEU B 1 262 ? 48.230 -18.633 -2.682 1.00 13.63 262 LEU B O 1
ATOM 4526 N N . PHE B 1 263 ? 49.854 -20.153 -2.272 1.00 12.96 263 PHE B N 1
ATOM 4527 C CA . PHE B 1 263 ? 50.217 -20.405 -3.662 1.00 12.81 263 PHE B CA 1
ATOM 4528 C C . PHE B 1 263 ? 49.610 -21.742 -4.076 1.00 10.19 263 PHE B C 1
ATOM 4529 O O . PHE B 1 263 ? 49.701 -22.731 -3.327 1.00 12.54 263 PHE B O 1
ATOM 4537 N N . ILE B 1 264 ? 48.996 -21.768 -5.261 1.00 12.54 264 ILE B N 1
ATOM 4538 C CA . ILE B 1 264 ? 48.584 -23.003 -5.926 1.00 12.81 264 ILE B CA 1
ATOM 4539 C C . ILE B 1 264 ? 49.179 -23.007 -7.331 1.00 14.11 264 ILE B C 1
ATOM 4540 O O . ILE B 1 264 ? 49.033 -22.028 -8.085 1.00 12.87 264 ILE B O 1
ATOM 4545 N N . GLY B 1 265 ? 49.854 -24.113 -7.676 1.00 13.36 265 GLY B N 1
ATOM 4546 C CA . GLY B 1 265 ? 50.328 -24.322 -9.029 1.00 13.71 265 GLY B CA 1
ATOM 4547 C C . GLY B 1 265 ? 49.837 -25.649 -9.579 1.00 12.14 265 GLY B C 1
ATOM 4548 O O . GLY B 1 265 ? 49.541 -26.598 -8.836 1.00 13.49 265 GLY B O 1
ATOM 4549 N N . ASP B 1 266 ? 49.777 -25.714 -10.917 1.00 15.11 266 ASP B N 1
ATOM 4550 C CA . ASP B 1 266 ? 49.369 -26.947 -11.584 1.00 14.27 266 ASP B CA 1
ATOM 4551 C C . ASP B 1 266 ? 50.594 -27.768 -11.960 1.00 12.55 266 ASP B C 1
ATOM 4552 O O . ASP B 1 266 ? 51.599 -27.222 -12.447 1.00 14.73 266 ASP B O 1
ATOM 4557 N N . ARG B 1 267 ? 50.488 -29.095 -11.738 1.00 14.03 267 ARG B N 1
ATOM 4558 C CA . ARG B 1 267 ? 51.434 -30.072 -12.280 1.00 16.75 267 ARG B CA 1
ATOM 4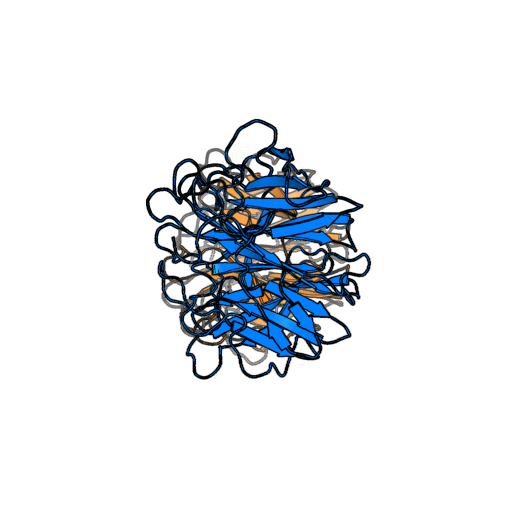559 C C . ARG B 1 267 ? 50.755 -30.780 -13.454 1.00 19.47 267 ARG B C 1
ATOM 4560 O O . ARG B 1 267 ? 50.170 -31.860 -13.316 1.00 17.61 267 ARG B O 1
ATOM 4568 N N . TRP B 1 268 ? 50.853 -30.159 -14.632 1.00 16.07 268 TRP B N 1
ATOM 4569 C CA . TRP B 1 268 ? 50.136 -30.659 -15.791 1.00 14.60 268 TRP B CA 1
ATOM 4570 C C . TRP B 1 268 ? 50.698 -31.997 -16.242 1.00 18.15 268 TRP B C 1
ATOM 4571 O O . TRP B 1 268 ? 51.916 -32.160 -16.394 1.00 20.82 268 TRP B O 1
ATOM 4582 N N . GLN B 1 269 ? 49.813 -32.955 -16.473 1.00 18.14 269 GLN B N 1
ATOM 4583 C CA . GLN B 1 269 ? 50.197 -34.226 -17.068 1.00 19.89 269 GLN B CA 1
ATOM 4584 C C . GLN B 1 269 ? 49.524 -34.325 -18.435 1.00 23.23 269 GLN B C 1
ATOM 4585 O O . GLN B 1 269 ? 48.332 -34.645 -18.522 1.00 19.75 269 GLN B O 1
ATOM 4591 N N . GLU B 1 270 ? 50.303 -34.047 -19.496 1.00 21.59 270 GLU B N 1
ATOM 4592 C CA . GLU B 1 270 ? 49.747 -33.893 -20.844 1.00 23.04 270 GLU B CA 1
ATOM 4593 C C . GLU B 1 270 ? 48.900 -35.094 -21.263 1.00 27.99 270 GLU B C 1
ATOM 4594 O O . GLU B 1 270 ? 47.899 -34.943 -21.982 1.00 28.10 270 GLU B O 1
ATOM 4600 N N . HIS B 1 271 ? 49.310 -36.301 -20.865 1.00 25.42 271 HIS B N 1
ATOM 4601 C CA . HIS B 1 271 ? 48.615 -37.519 -21.274 1.00 28.87 271 HIS B CA 1
ATOM 4602 C C . HIS B 1 271 ? 47.642 -38.051 -20.230 1.00 26.04 271 HIS B C 1
ATOM 4603 O O . HIS B 1 271 ? 47.087 -39.135 -20.419 1.00 26.81 271 HIS B O 1
ATOM 4610 N N . ASP B 1 272 ? 47.424 -37.326 -19.139 1.00 23.64 272 ASP B N 1
ATOM 4611 C CA . ASP B 1 272 ? 46.488 -37.763 -18.114 1.00 23.86 272 ASP B CA 1
ATOM 4612 C C . ASP B 1 272 ? 45.995 -36.494 -17.420 1.00 21.49 272 ASP B C 1
ATOM 4613 O O . ASP B 1 272 ? 46.164 -36.301 -16.216 1.00 18.93 272 ASP B O 1
ATOM 4618 N N . LEU B 1 273 ? 45.383 -35.594 -18.195 1.00 19.95 273 LEU B N 1
ATOM 4619 C CA . LEU B 1 273 ? 45.147 -34.237 -17.707 1.00 16.72 273 LEU B CA 1
ATOM 4620 C C . LEU B 1 273 ? 44.206 -34.193 -16.506 1.00 15.55 273 LEU B C 1
ATOM 4621 O O . LEU B 1 273 ? 44.378 -33.349 -15.619 1.00 15.49 273 LEU B O 1
ATOM 4626 N N . GLY B 1 274 ? 43.176 -35.055 -16.491 1.00 17.79 274 GLY B N 1
ATOM 4627 C CA . GLY B 1 274 ? 42.209 -35.041 -15.398 1.00 17.70 274 GLY B CA 1
ATOM 4628 C C . GLY B 1 274 ? 42.830 -35.329 -14.040 1.00 17.88 274 GLY B C 1
ATOM 4629 O O . GLY B 1 274 ? 42.309 -34.898 -13.010 1.00 16.75 274 GLY B O 1
ATOM 4630 N N . ASN B 1 275 ? 43.955 -36.053 -14.017 1.00 17.76 275 ASN B N 1
ATOM 4631 C CA . ASN B 1 275 ? 44.663 -36.397 -12.785 1.00 17.33 275 ASN B CA 1
ATOM 4632 C C . ASN B 1 275 ? 45.913 -35.537 -12.559 1.00 19.16 275 ASN B C 1
ATOM 4633 O O . ASN B 1 275 ? 46.807 -35.932 -11.802 1.00 17.93 275 ASN B O 1
ATOM 4638 N N . SER B 1 276 ? 45.984 -34.373 -13.194 1.00 15.28 276 SER B N 1
ATOM 4639 C CA . SER B 1 276 ? 47.083 -33.446 -12.958 1.00 15.58 276 SER B CA 1
ATOM 4640 C C . SER B 1 276 ? 47.079 -32.986 -11.496 1.00 15.93 276 SER B C 1
ATOM 4641 O O . SER B 1 276 ? 46.080 -32.402 -11.037 1.00 16.95 276 SER B O 1
ATOM 4644 N N . PRO B 1 277 ? 48.165 -33.198 -10.737 1.00 18.20 277 PRO B N 1
ATOM 4645 C CA . PRO B 1 277 ? 48.164 -32.728 -9.347 1.00 17.25 277 PRO B CA 1
ATOM 4646 C C . PRO B 1 277 ? 48.274 -31.212 -9.223 1.00 16.11 277 PRO B C 1
ATOM 4647 O O . PRO B 1 277 ? 48.411 -30.485 -10.219 1.00 16.22 277 PRO B O 1
ATOM 4651 N N . ILE B 1 278 ? 48.181 -30.735 -7.986 1.00 15.42 278 ILE B N 1
ATOM 4652 C CA . ILE B 1 278 ? 48.512 -29.356 -7.673 1.00 15.91 278 ILE B CA 1
ATOM 4653 C C . ILE B 1 278 ? 49.654 -29.331 -6.664 1.00 16.02 278 ILE B C 1
ATOM 4654 O O . ILE B 1 278 ? 49.919 -30.308 -5.954 1.00 15.82 278 ILE B O 1
ATOM 4659 N N . VAL B 1 279 ? 50.336 -28.187 -6.619 1.00 14.32 279 VAL B N 1
ATOM 4660 C CA . VAL B 1 279 ? 51.279 -27.839 -5.563 1.00 13.86 279 VAL B CA 1
ATOM 4661 C C . VAL B 1 279 ? 50.609 -26.727 -4.772 1.00 14.29 279 VAL B C 1
ATOM 4662 O O . VAL B 1 279 ? 50.215 -25.708 -5.352 1.00 14.95 279 VAL B O 1
ATOM 4666 N N . GLN B 1 280 ? 50.409 -26.952 -3.468 1.00 13.21 280 GLN B N 1
ATOM 4667 C CA . GLN B 1 280 ? 49.711 -26.007 -2.599 1.00 15.47 280 GLN B CA 1
ATOM 4668 C C . GLN B 1 280 ? 50.627 -25.675 -1.422 1.00 14.59 280 GLN B C 1
ATOM 4669 O O . GLN B 1 280 ? 51.023 -26.578 -0.680 1.00 16.39 280 GLN B O 1
ATOM 4675 N N . MET B 1 281 ? 50.965 -24.394 -1.242 1.00 12.63 281 MET B N 1
ATOM 4676 C CA . MET B 1 281 ? 52.013 -24.032 -0.286 1.00 12.97 281 MET B CA 1
ATOM 4677 C C . MET B 1 281 ? 51.742 -22.637 0.264 1.00 14.38 281 MET B C 1
ATOM 4678 O O . MET B 1 281 ? 51.187 -21.796 -0.451 1.00 14.49 281 MET B O 1
ATOM 4683 N N . PRO B 1 282 ? 52.192 -22.331 1.489 1.00 14.51 282 PRO B N 1
ATOM 4684 C CA . PRO B 1 282 ? 52.217 -20.922 1.901 1.00 11.67 282 PRO B CA 1
ATOM 4685 C C . PRO B 1 282 ? 53.282 -20.193 1.086 1.00 18.02 282 PRO B C 1
ATOM 4686 O O . PRO B 1 282 ? 54.334 -20.760 0.772 1.00 16.76 282 PRO B O 1
ATOM 4690 N N . ILE B 1 283 ? 53.005 -18.927 0.733 1.00 13.77 283 ILE B N 1
ATOM 4691 C CA . ILE B 1 283 ? 53.966 -18.073 0.044 1.00 13.31 283 ILE B CA 1
ATOM 4692 C C . ILE B 1 283 ? 54.190 -16.822 0.900 1.00 14.55 283 ILE B C 1
ATOM 4693 O O . ILE B 1 283 ? 53.233 -16.230 1.410 1.00 13.90 283 ILE B O 1
ATOM 4698 N N . SER B 1 284 ? 55.462 -16.451 1.096 1.00 12.22 284 SER B N 1
ATOM 4699 C CA . SER B 1 284 ? 55.823 -15.301 1.925 1.00 11.87 284 SER B CA 1
ATOM 4700 C C . SER B 1 284 ? 55.752 -14.047 1.059 1.00 12.17 284 SER B C 1
ATOM 4701 O O . SER B 1 284 ? 56.322 -14.023 -0.037 1.00 15.14 284 SER B O 1
ATOM 4704 N N . ILE B 1 285 ? 55.045 -13.014 1.545 1.00 13.75 285 ILE B N 1
ATOM 4705 C CA . ILE B 1 285 ? 54.828 -11.760 0.811 1.00 13.01 285 ILE B CA 1
ATOM 4706 C C . ILE B 1 285 ? 54.996 -10.610 1.803 1.00 16.32 285 ILE B C 1
ATOM 4707 O O . ILE B 1 285 ? 54.178 -10.471 2.721 1.00 16.17 285 ILE B O 1
ATOM 4712 N N . ALA B 1 286 ? 56.024 -9.769 1.610 1.00 12.85 286 ALA B N 1
ATOM 4713 C CA . ALA B 1 286 ? 56.240 -8.654 2.532 1.00 13.80 286 ALA B CA 1
ATOM 4714 C C . ALA B 1 286 ? 57.112 -7.586 1.886 1.00 16.19 286 ALA B C 1
ATOM 4715 O O . ALA B 1 286 ? 58.224 -7.869 1.421 1.00 15.43 286 ALA B O 1
ATOM 4717 N N . ASP B 1 287 ? 56.613 -6.352 1.896 1.00 14.22 287 ASP B N 1
ATOM 4718 C CA . ASP B 1 287 ? 57.400 -5.167 1.543 1.00 17.03 287 ASP B CA 1
ATOM 4719 C C . ASP B 1 287 ? 58.042 -5.312 0.168 1.00 16.75 287 ASP B C 1
ATOM 4720 O O . ASP B 1 287 ? 59.217 -4.949 -0.020 1.00 19.39 287 ASP B O 1
ATOM 4725 N N . GLY B 1 288 ? 57.279 -5.860 -0.791 1.00 15.06 288 GLY B N 1
ATOM 4726 C CA . GLY B 1 288 ? 57.732 -6.021 -2.166 1.00 14.45 288 GLY B CA 1
ATOM 4727 C C . GLY B 1 288 ? 58.535 -7.273 -2.464 1.00 18.95 288 GLY B C 1
ATOM 4728 O O . GLY B 1 288 ? 59.051 -7.396 -3.585 1.00 16.52 288 GLY B O 1
ATOM 4729 N N . VAL B 1 289 ? 58.667 -8.197 -1.500 1.00 14.65 289 VAL B N 1
ATOM 4730 C CA . VAL B 1 289 ? 59.464 -9.420 -1.632 1.00 19.01 289 VAL B CA 1
ATOM 4731 C C . VAL B 1 289 ? 58.539 -10.632 -1.487 1.00 13.94 289 VAL B C 1
ATOM 4732 O O . VAL B 1 289 ? 57.805 -10.744 -0.495 1.00 14.27 289 VAL B O 1
ATOM 4736 N N . ALA B 1 290 ? 58.607 -11.551 -2.456 1.00 12.96 290 ALA B N 1
ATOM 4737 C CA . ALA B 1 290 ? 57.855 -12.798 -2.422 1.00 13.58 290 ALA B CA 1
ATOM 4738 C C . ALA B 1 290 ? 58.828 -13.970 -2.431 1.00 14.11 290 ALA B C 1
ATOM 4739 O O . ALA B 1 290 ? 59.798 -13.972 -3.206 1.00 17.96 290 ALA B O 1
ATOM 4741 N N A SER B 1 291 ? 58.572 -14.955 -1.564 0.54 12.70 291 SER B N 1
ATOM 4742 N N B SER B 1 291 ? 58.591 -14.957 -1.564 0.46 12.47 291 SER B N 1
ATOM 4743 C CA A SER B 1 291 ? 59.427 -16.126 -1.436 0.54 15.63 291 SER B CA 1
ATOM 4744 C CA B SER B 1 291 ? 59.460 -16.126 -1.539 0.46 14.31 291 SER B CA 1
ATOM 4745 C C A SER B 1 291 ? 58.568 -17.363 -1.229 0.54 13.29 291 SER B C 1
ATOM 4746 C C B SER B 1 291 ? 58.671 -17.378 -1.180 0.46 12.86 291 SER B C 1
ATOM 4747 O O A SER B 1 291 ? 57.658 -17.358 -0.395 0.54 15.89 291 SER B O 1
ATOM 4748 O O B SER B 1 291 ? 57.918 -17.396 -0.201 0.46 13.61 291 SER B O 1
ATOM 4753 N N . LEU B 1 292 ? 58.861 -18.414 -1.988 1.00 13.96 292 LEU B N 1
ATOM 4754 C CA . LEU B 1 292 ? 58.178 -19.694 -1.870 1.00 14.21 292 LEU B CA 1
ATOM 4755 C C . LEU B 1 292 ? 59.237 -20.727 -1.496 1.00 15.98 292 LEU B C 1
ATOM 4756 O O . LEU B 1 292 ? 60.224 -20.906 -2.226 1.00 15.33 292 LEU B O 1
ATOM 4761 N N . THR B 1 293 ? 59.043 -21.390 -0.350 1.00 14.44 293 THR B N 1
ATOM 4762 C CA . THR B 1 293 ? 60.039 -22.294 0.221 1.00 17.78 293 THR B CA 1
ATOM 4763 C C . THR B 1 293 ? 59.353 -23.599 0.633 1.00 18.22 293 THR B C 1
ATOM 4764 O O . THR B 1 293 ? 58.388 -23.580 1.399 1.00 19.26 293 THR B O 1
ATOM 4768 N N . TRP B 1 294 ? 59.875 -24.725 0.150 1.00 16.38 294 TRP B N 1
ATOM 4769 C CA . TRP B 1 294 ? 59.386 -26.055 0.512 1.00 14.27 294 TRP B CA 1
ATOM 4770 C C . TRP B 1 294 ? 59.850 -26.445 1.918 1.00 20.50 294 TRP B C 1
ATOM 4771 O O . TRP B 1 294 ? 60.852 -25.938 2.429 1.00 20.15 294 TRP B O 1
ATOM 4782 N N . SER B 1 295 ? 59.113 -27.380 2.531 1.00 15.46 295 SER B N 1
ATOM 4783 C CA . SER B 1 295 ? 59.528 -28.059 3.753 1.00 17.52 295 SER B CA 1
ATOM 4784 C C . SER B 1 295 ? 59.381 -29.560 3.559 1.00 17.66 295 SER B C 1
ATOM 4785 O O . SER B 1 295 ? 58.387 -30.032 3.000 1.00 18.67 295 SER B O 1
ATOM 4788 N N . ASP B 1 296 ? 60.359 -30.305 4.077 1.00 18.28 296 ASP B N 1
ATOM 4789 C CA . ASP B 1 296 ? 60.379 -31.754 3.930 1.00 19.48 296 ASP B CA 1
ATOM 4790 C C . ASP B 1 296 ? 59.080 -32.398 4.416 1.00 20.72 296 ASP B C 1
ATOM 4791 O O . ASP B 1 296 ? 58.685 -33.466 3.918 1.00 24.52 296 ASP B O 1
ATOM 4796 N N . THR B 1 297 ? 58.418 -31.778 5.398 1.00 20.37 297 THR B N 1
ATOM 4797 C CA . THR B 1 297 ? 57.201 -32.345 5.959 1.00 23.74 297 THR B CA 1
ATOM 4798 C C . THR B 1 297 ? 56.026 -32.279 4.985 1.00 24.81 297 THR B C 1
ATOM 4799 O O . THR B 1 297 ? 55.056 -33.019 5.170 1.00 21.42 297 THR B O 1
ATOM 4803 N N . TYR B 1 298 ? 56.111 -31.465 3.930 1.00 18.84 298 TYR B N 1
ATOM 4804 C CA . TYR B 1 298 ? 55.030 -31.391 2.949 1.00 16.68 298 TYR B CA 1
ATOM 4805 C C . TYR B 1 298 ? 54.850 -32.722 2.225 1.00 20.06 298 TYR B C 1
ATOM 4806 O O . TYR B 1 298 ? 55.784 -33.524 2.082 1.00 21.92 298 TYR B O 1
ATOM 4815 N N . GLU B 1 299 ? 53.617 -32.949 1.775 1.00 19.29 299 GLU B N 1
ATOM 4816 C CA A GLU B 1 299 ? 53.228 -34.125 1.009 0.45 20.08 299 GLU B CA 1
ATOM 4817 C CA B GLU B 1 299 ? 53.254 -34.143 1.016 0.55 19.58 299 GLU B CA 1
ATOM 4818 C C . GLU B 1 299 ? 53.894 -34.123 -0.364 1.00 17.65 299 GLU B C 1
ATOM 4819 O O . GLU B 1 299 ? 54.125 -33.074 -0.960 1.00 17.11 299 GLU B O 1
ATOM 4830 N N . GLY B 1 300 ? 54.144 -35.329 -0.898 1.00 19.66 300 GLY B N 1
ATOM 4831 C CA . GLY B 1 300 ? 54.713 -35.394 -2.223 1.00 18.75 300 GLY B CA 1
ATOM 4832 C C . GLY B 1 300 ? 56.162 -34.921 -2.236 1.00 20.86 300 GLY B C 1
ATOM 4833 O O . GLY B 1 300 ? 56.840 -34.846 -1.203 1.00 21.17 300 GLY B O 1
ATOM 4834 N N . THR B 1 301 ? 56.645 -34.625 -3.445 1.00 22.22 301 THR B N 1
ATOM 4835 C CA . THR B 1 301 ? 58.045 -34.273 -3.678 1.00 23.71 301 THR B CA 1
ATOM 4836 C C . THR B 1 301 ? 58.201 -32.979 -4.492 1.00 24.87 301 THR B C 1
ATOM 4837 O O . THR B 1 301 ? 57.300 -32.561 -5.220 1.00 20.56 301 THR B O 1
ATOM 4841 N N . THR B 1 302 ? 59.383 -32.353 -4.355 1.00 19.86 302 THR B N 1
ATOM 4842 C CA . THR B 1 302 ? 59.715 -31.105 -5.053 1.00 22.19 302 THR B CA 1
ATOM 4843 C C . THR B 1 302 ? 59.809 -31.281 -6.564 1.00 25.54 302 THR B C 1
ATOM 4844 O O . THR B 1 302 ? 59.801 -30.284 -7.291 1.00 23.59 302 THR B O 1
ATOM 4848 N N . HIS B 1 303 ? 59.965 -32.501 -7.050 1.00 21.62 303 HIS B N 1
ATOM 4849 C CA . HIS B 1 303 ? 59.884 -32.761 -8.476 1.00 22.21 303 HIS B CA 1
ATOM 4850 C C . HIS B 1 303 ? 59.036 -34.003 -8.670 1.00 22.61 303 HIS B C 1
ATOM 4851 O O . HIS B 1 303 ? 59.128 -34.946 -7.881 1.00 27.37 303 HIS B O 1
ATOM 4858 N N . ARG B 1 304 ? 58.202 -34.003 -9.702 1.00 26.86 304 ARG B N 1
ATOM 4859 C CA . ARG B 1 304 ? 57.292 -35.132 -9.909 1.00 32.23 304 ARG B CA 1
ATOM 4860 C C . ARG B 1 304 ? 58.069 -36.388 -10.304 1.00 49.56 304 ARG B C 1
ATOM 4861 O O . ARG B 1 304 ? 59.279 -36.324 -10.632 1.00 33.43 304 ARG B O 1
#